Protein AF-A0A4R5CFY5-F1 (afdb_monomer_lite)

Radius of gyration: 34.93 Å; chains: 1; bounding box: 115×139×72 Å

Secondary structure (DSSP, 8-state):
------------------------------------------------------PPPPPP----------------------------PPPP--HHHHHHHHHHHHHHHTSPPPHHHHHHHHHHHHHHHHHHHHHHHHHHHHHHHS-PPPPP-------------PPP----PPPGGG--------EEEEE---SS-SS-TTSSSHHHHT-HHHHHHHHHHHT--EEEEE-----STT-TTT--TTHHHHHHHHHHH-TTTEEEEEEEEETTSTTTT-S-HHHHHHHHHHHTT-SEEEEE--SS--SGGGSHHHHHHHHHHHHTT-EEEEE--GGGHHHHHHHHHH-TTS-EEESGGGGPPTT-HHHHHHHHHTTSSTTEEEEE--GGGSSSSTT-TT-HHHIIIIIHHHHHHH-GGGEEE---BTGGGGT--HHHHHHHHHHS-TTS-HHHHHIIIIIHHHHHHHHSPPS--------

pLDDT: mean 73.81, std 29.08, range [24.16, 98.88]

Sequence (479 aa):
MLRRRRSPLHRASSGAAGARAGPDLDLRLRRRHHAGLAGRPRHGLRGGRHHHGQRARLTAGRLAPAGRNRDRGLVAGAEDDARRPGHAPGPQRGPERRRLRQLLRRRARRHQLPGDVQARLRRRRAQHHRAVLARRLERGAARRVVLGRPGRRRPPRGHHARGRRRLPDVEPALPDRLRGVVRRLIIDSHCHAWRRWPYDAAVPDPDHRGSVDALLYELDAGGVERAAVVCARIGHEAGPGCANDDNNDYVAAAAGRHPDRLVTVADVDSFWRPEHHTPGAADRLREAAERYALAAFTHYVTERDDGWFGTNDGLEFFAAAAELDLVASLAVPPAWFDAVGAVAAAHPTLPILLHHLGHVRPGDDDAMAGLLALAGPPNVLVKVCGFHYLTAPPWGFPFEAARERVLRPVADAFGPHRLAWGSDFPAARTHVTYTQSLAVVRDHTPWWTDAERDLVLGGTLDRVLRTRRPLRSLPWSHR

Structure (mmCIF, N/CA/C/O backbone):
data_AF-A0A4R5CFY5-F1
#
_entry.id   AF-A0A4R5CFY5-F1
#
loop_
_atom_site.group_PDB
_atom_site.id
_atom_site.type_symbol
_atom_site.label_atom_id
_atom_site.label_alt_id
_atom_site.label_comp_id
_atom_site.label_asym_id
_atom_site.label_entity_id
_atom_site.label_seq_id
_atom_site.pdbx_PDB_ins_code
_atom_site.Cartn_x
_atom_site.Cartn_y
_atom_site.Cartn_z
_atom_site.occupancy
_atom_site.B_iso_or_equiv
_atom_site.auth_seq_id
_atom_site.auth_comp_id
_atom_site.auth_asym_id
_atom_site.auth_atom_id
_atom_site.pdbx_PDB_model_num
ATOM 1 N N . MET A 1 1 ? 10.903 76.991 -32.429 1.00 37.44 1 MET A N 1
ATOM 2 C CA . MET A 1 1 ? 10.056 75.889 -31.900 1.00 37.44 1 MET A CA 1
ATOM 3 C C . MET A 1 1 ? 11.009 74.729 -31.576 1.00 37.44 1 MET A C 1
ATOM 5 O O . MET A 1 1 ? 11.882 74.496 -32.394 1.00 37.44 1 MET A O 1
ATOM 9 N N . LEU A 1 2 ? 11.139 74.167 -30.361 1.00 33.56 2 LEU A N 1
ATOM 10 C CA . LEU A 1 2 ? 10.166 73.475 -29.477 1.00 33.56 2 LEU A CA 1
ATOM 11 C C . LEU A 1 2 ? 9.559 72.228 -30.149 1.00 33.56 2 LEU A C 1
ATOM 13 O O . LEU A 1 2 ? 9.010 72.381 -31.229 1.00 33.56 2 LEU A O 1
ATOM 17 N N . ARG A 1 3 ? 9.585 71.003 -29.585 1.00 33.34 3 ARG A N 1
ATOM 18 C CA . ARG A 1 3 ? 10.106 70.439 -28.296 1.00 33.34 3 ARG A CA 1
ATOM 19 C C . ARG A 1 3 ? 11.171 69.350 -28.627 1.00 33.34 3 ARG A C 1
ATOM 21 O O . ARG A 1 3 ? 11.235 68.957 -29.780 1.00 33.34 3 ARG A O 1
ATOM 28 N N . ARG A 1 4 ? 12.098 68.814 -27.808 1.00 36.91 4 ARG A N 1
ATOM 29 C CA . ARG A 1 4 ? 12.383 68.652 -26.350 1.00 36.91 4 ARG A CA 1
ATOM 30 C C . ARG A 1 4 ? 11.576 67.583 -25.560 1.00 36.91 4 ARG A C 1
ATOM 32 O O . ARG A 1 4 ? 10.366 67.476 -25.695 1.00 36.91 4 ARG A O 1
ATOM 39 N N . ARG A 1 5 ? 12.303 66.800 -24.733 1.00 44.44 5 ARG A N 1
ATOM 40 C CA . ARG A 1 5 ? 11.861 65.663 -23.875 1.00 44.44 5 ARG A CA 1
ATOM 41 C C . ARG A 1 5 ? 10.993 66.095 -22.676 1.00 44.44 5 ARG A C 1
ATOM 43 O O . ARG A 1 5 ? 11.192 67.213 -22.204 1.00 44.44 5 ARG A O 1
ATOM 50 N N . ARG A 1 6 ? 10.252 65.154 -22.050 1.00 31.00 6 ARG A N 1
ATOM 51 C CA . ARG A 1 6 ? 10.237 64.950 -20.571 1.00 31.00 6 ARG A CA 1
ATOM 52 C C . ARG A 1 6 ? 9.472 63.701 -20.090 1.00 31.00 6 ARG A C 1
ATOM 54 O O . ARG A 1 6 ? 8.461 63.340 -20.674 1.00 31.00 6 ARG A O 1
ATOM 61 N N . SER A 1 7 ? 9.931 63.155 -18.960 1.00 35.97 7 SER A N 1
ATOM 62 C CA . SER A 1 7 ? 9.187 62.288 -18.020 1.00 35.97 7 SER A CA 1
ATOM 63 C C . SER A 1 7 ? 8.977 63.046 -16.692 1.00 35.97 7 SER A C 1
ATOM 65 O O . SER A 1 7 ? 9.697 64.019 -16.442 1.00 35.97 7 SER A O 1
ATOM 67 N N . PRO A 1 8 ? 8.033 62.618 -15.836 1.00 49.81 8 PRO A N 1
ATOM 68 C CA . PRO A 1 8 ? 8.284 62.425 -14.386 1.00 49.81 8 PRO A CA 1
ATOM 69 C C . PRO A 1 8 ? 7.735 61.052 -13.897 1.00 49.81 8 PRO A C 1
ATOM 71 O O . PRO A 1 8 ? 6.814 60.538 -14.516 1.00 49.81 8 PRO A O 1
ATOM 74 N N . LEU A 1 9 ? 8.288 60.297 -12.930 1.00 37.38 9 LEU A N 1
ATOM 75 C CA . LEU A 1 9 ? 8.843 60.534 -11.570 1.00 37.38 9 LEU A CA 1
ATOM 76 C C . LEU A 1 9 ? 7.806 60.504 -10.429 1.00 37.38 9 LEU A C 1
ATOM 78 O O . LEU A 1 9 ? 6.875 61.291 -10.459 1.00 37.38 9 LEU A O 1
ATOM 82 N N . HIS A 1 10 ? 8.060 59.677 -9.398 1.00 32.34 10 HIS A N 1
ATOM 83 C CA . HIS A 1 10 ? 8.193 59.990 -7.947 1.00 32.34 10 HIS A CA 1
ATOM 84 C C . HIS A 1 10 ? 8.529 58.657 -7.204 1.00 32.34 10 HIS A C 1
ATOM 86 O O . HIS A 1 10 ? 7.892 57.652 -7.487 1.00 32.34 10 HIS A O 1
ATOM 92 N N . ARG A 1 11 ? 9.688 58.483 -6.527 1.00 33.19 11 ARG A N 1
ATOM 93 C CA . ARG A 1 11 ? 10.114 58.897 -5.151 1.00 33.19 11 ARG A CA 1
ATOM 94 C C . ARG A 1 11 ? 9.411 58.130 -4.009 1.00 33.19 11 ARG A C 1
ATOM 96 O O . ARG A 1 11 ? 8.215 57.924 -4.121 1.00 33.19 11 ARG A O 1
ATOM 103 N N . ALA A 1 12 ? 10.020 57.807 -2.855 1.00 37.31 12 ALA A N 1
ATOM 104 C CA . ALA A 1 12 ? 11.413 57.745 -2.320 1.00 37.31 12 ALA A CA 1
ATOM 105 C C . ALA A 1 12 ? 11.323 57.057 -0.910 1.00 37.31 12 ALA A C 1
ATOM 107 O O . ALA A 1 12 ? 10.205 56.741 -0.517 1.00 37.31 12 ALA A O 1
ATOM 108 N N . SER A 1 13 ? 12.315 56.781 -0.042 1.00 36.34 13 SER A N 1
ATOM 109 C CA . SER A 1 13 ? 13.796 56.923 0.118 1.00 36.34 13 SER A CA 1
ATOM 110 C C . SER A 1 13 ? 14.207 55.981 1.299 1.00 36.34 13 SER A C 1
ATOM 112 O O . SER A 1 13 ? 13.310 55.409 1.907 1.00 36.34 13 SER A O 1
ATOM 114 N N . SER A 1 14 ? 15.452 55.753 1.753 1.00 35.59 14 SER A N 1
ATOM 115 C CA . SER A 1 14 ? 16.797 56.350 1.554 1.00 35.59 14 SER A CA 1
ATOM 116 C C . SER A 1 14 ? 17.820 55.227 1.185 1.00 35.59 14 SER A C 1
ATOM 118 O O . SER A 1 14 ? 17.474 54.475 0.281 1.00 35.59 14 SER A O 1
ATOM 120 N N . GLY A 1 15 ? 19.056 54.995 1.682 1.00 29.86 15 GLY A N 1
ATOM 121 C CA . GLY A 1 15 ? 20.005 55.653 2.618 1.00 29.86 15 GLY A CA 1
ATOM 122 C C . GLY A 1 15 ? 20.772 54.633 3.503 1.00 29.86 15 GLY A C 1
ATOM 123 O O . GLY A 1 15 ? 20.170 53.652 3.913 1.00 29.86 15 GLY A O 1
ATOM 124 N N . ALA A 1 16 ? 22.061 54.783 3.855 1.00 31.70 16 ALA A N 1
ATOM 125 C CA . ALA A 1 16 ? 23.107 55.679 3.333 1.00 31.70 16 ALA A CA 1
ATOM 126 C C . ALA A 1 16 ? 24.543 55.126 3.586 1.00 31.70 16 ALA A C 1
ATOM 128 O O . ALA A 1 16 ? 24.766 54.505 4.615 1.00 31.70 16 ALA A O 1
ATOM 129 N N . ALA A 1 17 ? 25.493 55.460 2.687 1.00 31.45 17 ALA A N 1
ATOM 130 C CA . ALA A 1 17 ? 26.975 55.343 2.773 1.00 31.45 17 ALA A CA 1
ATOM 131 C C . ALA A 1 17 ? 27.629 53.943 3.015 1.00 31.45 17 ALA A C 1
ATOM 133 O O . ALA A 1 17 ? 27.128 53.135 3.778 1.00 31.45 17 ALA A O 1
ATOM 134 N N . GLY A 1 18 ? 28.784 53.594 2.415 1.00 28.41 18 GLY A N 1
ATOM 135 C CA . GLY A 1 18 ? 29.654 54.358 1.504 1.00 28.41 18 GLY A CA 1
ATOM 136 C C . GLY A 1 18 ? 30.764 53.539 0.793 1.00 28.41 18 GLY A C 1
ATOM 137 O O . GLY A 1 18 ? 30.895 52.337 0.974 1.00 28.41 18 GLY A O 1
ATOM 138 N N . ALA A 1 19 ? 31.521 54.241 -0.061 1.00 31.62 19 ALA A N 1
ATOM 139 C CA . ALA A 1 19 ? 32.655 53.846 -0.931 1.00 31.62 19 ALA A CA 1
ATOM 140 C C . ALA A 1 19 ? 33.842 53.095 -0.250 1.00 31.62 19 ALA A C 1
ATOM 142 O O . ALA A 1 19 ? 33.986 53.216 0.958 1.00 31.62 19 ALA A O 1
ATOM 143 N N . ARG A 1 20 ? 34.804 52.417 -0.927 1.00 30.31 20 ARG A N 1
ATOM 144 C CA . ARG A 1 20 ? 35.057 52.030 -2.351 1.00 30.31 20 ARG A CA 1
ATOM 145 C C . ARG A 1 20 ? 36.234 51.012 -2.442 1.00 30.31 20 ARG A C 1
ATOM 147 O O . ARG A 1 20 ? 37.163 51.120 -1.654 1.00 30.31 20 ARG A O 1
ATOM 154 N N . ALA A 1 21 ? 36.245 50.250 -3.551 1.00 30.41 21 ALA A N 1
ATOM 155 C CA . ALA A 1 21 ? 37.388 49.697 -4.326 1.00 30.41 21 ALA A CA 1
ATOM 156 C C . ALA A 1 21 ? 37.874 48.242 -4.079 1.00 30.41 21 ALA A C 1
ATOM 158 O O . ALA A 1 21 ? 37.823 47.735 -2.966 1.00 30.41 21 ALA A O 1
ATOM 159 N N . GLY A 1 22 ? 38.322 47.587 -5.168 1.00 24.84 22 GLY A N 1
ATOM 160 C CA . GLY A 1 22 ? 38.972 46.255 -5.215 1.00 24.84 22 GLY A CA 1
ATOM 161 C C . GLY A 1 22 ? 40.493 46.355 -5.485 1.00 24.84 22 GLY A C 1
ATOM 162 O O . GLY A 1 22 ? 41.043 47.407 -5.149 1.00 24.84 22 GLY A O 1
ATOM 163 N N . PRO A 1 23 ? 41.183 45.368 -6.119 1.00 45.72 23 PRO A N 1
ATOM 164 C CA . PRO A 1 23 ? 40.671 44.263 -6.953 1.00 45.72 23 PRO A CA 1
ATOM 165 C C . PRO A 1 23 ? 41.232 42.851 -6.588 1.00 45.72 23 PRO A C 1
ATOM 167 O O . PRO A 1 23 ? 41.602 42.601 -5.445 1.00 45.72 23 PRO A O 1
ATOM 170 N N . ASP A 1 24 ? 41.233 41.935 -7.564 1.00 29.34 24 ASP A N 1
ATOM 171 C CA . ASP A 1 24 ? 41.554 40.492 -7.534 1.00 29.34 24 ASP A CA 1
ATOM 172 C C . ASP A 1 24 ? 42.931 40.074 -6.959 1.00 29.34 24 ASP A C 1
ATOM 174 O O . ASP A 1 24 ? 43.914 40.790 -7.146 1.00 29.34 24 ASP A O 1
ATOM 178 N N . LEU A 1 25 ? 43.050 38.843 -6.410 1.00 28.11 25 LEU A N 1
ATOM 179 C CA . LEU A 1 25 ? 43.629 37.694 -7.155 1.00 28.11 25 LEU A CA 1
ATOM 180 C C . LEU A 1 25 ? 43.555 36.305 -6.453 1.00 28.11 25 LEU A C 1
ATOM 182 O O . LEU A 1 25 ? 43.311 36.179 -5.258 1.00 28.11 25 LEU A O 1
ATOM 186 N N . ASP A 1 26 ? 43.771 35.281 -7.289 1.00 28.44 26 ASP A N 1
ATOM 187 C CA . ASP A 1 26 ? 43.767 33.805 -7.149 1.00 28.44 26 ASP A CA 1
ATOM 188 C C . ASP A 1 26 ? 44.715 33.161 -6.081 1.00 28.44 26 ASP A C 1
ATOM 190 O O . ASP A 1 26 ? 45.542 33.819 -5.460 1.00 28.44 26 ASP A O 1
ATOM 194 N N . LEU A 1 27 ? 44.643 31.818 -5.985 1.00 27.12 27 LEU A N 1
ATOM 195 C CA . LEU A 1 27 ? 45.664 30.821 -5.583 1.00 27.12 27 LEU A CA 1
ATOM 196 C C . LEU A 1 27 ? 45.533 30.036 -4.250 1.00 27.12 27 LEU A C 1
ATOM 198 O O . LEU A 1 27 ? 46.158 30.323 -3.237 1.00 27.12 27 LEU A O 1
ATOM 202 N N . ARG A 1 28 ? 44.881 28.867 -4.382 1.00 26.97 28 ARG A N 1
ATOM 203 C CA . ARG A 1 28 ? 45.407 27.497 -4.115 1.00 26.97 28 ARG A CA 1
ATOM 204 C C . ARG A 1 28 ? 46.159 27.153 -2.801 1.00 26.97 28 ARG A C 1
ATOM 206 O O . ARG A 1 28 ? 47.279 27.578 -2.565 1.00 26.97 28 ARG A O 1
ATOM 213 N N . LEU A 1 29 ? 45.661 26.076 -2.169 1.00 28.94 29 LEU A N 1
ATOM 214 C CA . LEU A 1 29 ? 46.401 24.918 -1.602 1.00 28.94 29 LEU A CA 1
ATOM 215 C C . LEU A 1 29 ? 47.632 25.138 -0.690 1.00 28.94 29 LEU A C 1
ATOM 217 O O . LEU A 1 29 ? 48.714 25.488 -1.160 1.00 28.94 29 LEU A O 1
ATOM 221 N N . ARG A 1 30 ? 47.581 24.547 0.519 1.00 27.62 30 ARG A N 1
ATOM 222 C CA . ARG A 1 30 ? 48.707 23.738 1.048 1.00 27.62 30 ARG A CA 1
ATOM 223 C C . ARG A 1 30 ? 48.285 22.716 2.111 1.00 27.62 30 ARG A C 1
ATOM 225 O O . ARG A 1 30 ? 47.576 23.038 3.055 1.00 27.62 30 ARG A O 1
ATOM 232 N N . ARG A 1 31 ? 48.792 21.483 1.980 1.00 29.08 31 ARG A N 1
ATOM 233 C CA . ARG A 1 31 ? 48.863 20.494 3.075 1.00 29.08 31 ARG A CA 1
ATOM 234 C C . ARG A 1 31 ? 50.027 20.846 4.011 1.00 29.08 31 ARG A C 1
ATOM 236 O O . ARG A 1 31 ? 51.022 21.407 3.552 1.00 29.08 31 ARG A O 1
ATOM 243 N N . ARG A 1 32 ? 49.994 20.355 5.254 1.00 28.52 32 ARG A N 1
ATOM 244 C CA . ARG A 1 32 ? 51.208 19.983 6.005 1.00 28.52 32 ARG A CA 1
ATOM 245 C C . ARG A 1 32 ? 51.027 18.614 6.668 1.00 28.52 32 ARG A C 1
ATOM 247 O O . ARG A 1 32 ? 49.934 18.277 7.105 1.00 28.52 32 ARG A O 1
ATOM 254 N N . HIS A 1 33 ? 52.106 17.837 6.700 1.00 28.08 33 HIS A N 1
ATOM 255 C CA . HIS A 1 33 ? 52.239 16.604 7.480 1.00 28.08 33 HIS A CA 1
ATOM 256 C C . HIS A 1 33 ? 52.955 16.908 8.801 1.00 28.08 33 HIS A C 1
ATOM 258 O O . HIS A 1 33 ? 53.724 17.864 8.859 1.00 28.08 33 HIS A O 1
ATOM 264 N N . HIS A 1 34 ? 52.831 16.010 9.781 1.00 26.52 34 HIS A N 1
ATOM 265 C CA . HIS A 1 34 ? 53.985 15.592 10.580 1.00 26.52 34 HIS A CA 1
ATOM 266 C C . HIS A 1 34 ? 53.869 14.115 10.990 1.00 26.52 34 HIS A C 1
ATOM 268 O O . HIS A 1 34 ? 52.775 13.587 11.169 1.00 26.52 34 HIS A O 1
ATOM 274 N N . ALA A 1 35 ? 55.023 13.465 11.115 1.00 27.69 35 ALA A N 1
ATOM 275 C CA . ALA A 1 35 ? 55.251 12.170 11.761 1.00 27.69 35 ALA A CA 1
ATOM 276 C C . ALA A 1 35 ? 56.309 12.394 12.870 1.00 27.69 35 ALA A C 1
ATOM 278 O O . ALA A 1 35 ? 56.950 13.447 12.863 1.00 27.69 35 ALA A O 1
ATOM 279 N N . GLY A 1 36 ? 56.569 11.494 13.824 1.00 24.91 36 GLY A N 1
ATOM 280 C CA . GLY A 1 36 ? 56.014 10.162 14.126 1.00 24.91 36 GLY A CA 1
ATOM 281 C C . GLY A 1 36 ? 57.018 9.355 14.984 1.00 24.91 36 GLY A C 1
ATOM 282 O O . GLY A 1 36 ? 58.091 9.877 15.264 1.00 24.91 36 GLY A O 1
ATOM 283 N N . LEU A 1 37 ? 56.713 8.081 15.306 1.00 27.80 37 LEU A N 1
ATOM 284 C CA . LEU A 1 37 ? 57.594 7.101 16.007 1.00 27.80 37 LEU A CA 1
ATOM 285 C C . LEU A 1 37 ? 57.904 7.416 17.501 1.00 27.80 37 LEU A C 1
ATOM 287 O O . LEU A 1 37 ? 57.905 8.571 17.897 1.00 27.80 37 LEU A O 1
ATOM 291 N N . ALA A 1 38 ? 58.188 6.460 18.405 1.00 26.73 38 ALA A N 1
ATOM 292 C CA . ALA A 1 38 ? 57.944 5.002 18.448 1.00 26.73 38 ALA A CA 1
ATOM 293 C C . ALA A 1 38 ? 58.070 4.459 19.904 1.00 26.73 38 ALA A C 1
ATOM 295 O O . ALA A 1 38 ? 58.702 5.092 20.743 1.00 26.73 38 ALA A O 1
ATOM 296 N N . GLY A 1 39 ? 57.536 3.258 20.196 1.00 24.16 39 GLY A N 1
ATOM 297 C CA . GLY A 1 39 ? 57.735 2.557 21.483 1.00 24.16 39 GLY A CA 1
ATOM 298 C C . GLY A 1 39 ? 57.079 1.160 21.559 1.00 24.16 39 GLY A C 1
ATOM 299 O O . GLY A 1 39 ? 56.018 0.943 20.980 1.00 24.16 39 GLY A O 1
ATOM 300 N N . ARG A 1 40 ? 57.717 0.195 22.245 1.00 29.89 40 ARG A N 1
ATOM 301 C CA . ARG A 1 40 ? 57.259 -1.200 22.510 1.00 29.89 40 ARG A CA 1
ATOM 302 C C . ARG A 1 40 ? 57.734 -1.629 23.916 1.00 29.89 40 ARG A C 1
ATOM 304 O O . ARG A 1 40 ? 58.794 -1.155 24.318 1.00 29.89 40 ARG A O 1
ATOM 311 N N . PRO A 1 41 ? 57.013 -2.507 24.648 1.00 40.09 41 PRO A N 1
ATOM 312 C CA . PRO A 1 41 ? 57.149 -3.984 24.546 1.00 40.09 41 PRO A CA 1
ATOM 313 C C . PRO A 1 41 ? 55.801 -4.671 24.201 1.00 40.09 41 PRO A C 1
ATOM 315 O O . PRO A 1 41 ? 54.756 -4.063 24.372 1.00 40.09 41 PRO A O 1
ATOM 318 N N . ARG A 1 42 ? 55.675 -5.861 23.580 1.00 29.80 42 ARG A N 1
ATOM 319 C CA . ARG A 1 42 ? 56.315 -7.201 23.706 1.00 29.80 42 ARG A CA 1
ATOM 320 C C . ARG A 1 42 ? 55.828 -8.069 24.891 1.00 29.80 42 ARG A C 1
ATOM 322 O O . ARG A 1 42 ? 56.538 -8.184 25.873 1.00 29.80 42 ARG A O 1
ATOM 329 N N . HIS A 1 43 ? 54.712 -8.785 24.697 1.00 30.72 43 HIS A N 1
ATOM 330 C CA . HIS A 1 43 ? 54.486 -10.206 25.056 1.00 30.72 43 HIS A CA 1
ATOM 331 C C . HIS A 1 43 ? 53.275 -10.744 24.235 1.00 30.72 43 HIS A C 1
ATOM 333 O O . HIS A 1 43 ? 52.389 -9.967 23.902 1.00 30.72 43 HIS A O 1
ATOM 339 N N . GLY A 1 44 ? 53.175 -12.023 23.839 1.00 25.28 44 GLY A N 1
ATOM 340 C CA . GLY A 1 44 ? 54.250 -13.020 23.875 1.00 25.28 44 GLY A CA 1
ATOM 341 C C . GLY A 1 44 ? 53.912 -14.523 23.885 1.00 25.28 44 GLY A C 1
ATOM 342 O O . GLY A 1 44 ? 54.734 -15.241 24.438 1.00 25.28 44 GLY A O 1
ATOM 343 N N . LEU A 1 45 ? 52.807 -15.042 23.316 1.00 29.05 45 LEU A N 1
ATOM 344 C CA . LEU A 1 45 ? 52.580 -16.508 23.220 1.00 29.05 45 LEU A CA 1
ATOM 345 C C . LEU A 1 45 ? 51.893 -16.978 21.912 1.00 29.05 45 LEU A C 1
ATOM 347 O O . LEU A 1 45 ? 51.321 -16.181 21.172 1.00 29.05 45 LEU A O 1
ATOM 351 N N . ARG A 1 46 ? 52.018 -18.283 21.613 1.00 28.38 46 ARG A N 1
ATOM 352 C CA . ARG A 1 46 ? 51.550 -19.013 20.402 1.00 28.38 46 ARG A CA 1
ATOM 353 C C . ARG A 1 46 ? 50.280 -19.840 20.725 1.00 28.38 46 ARG A C 1
ATOM 355 O O . ARG A 1 46 ? 50.057 -20.111 21.895 1.00 28.38 46 ARG A O 1
ATOM 362 N N . GLY A 1 47 ? 49.465 -20.348 19.788 1.00 26.08 47 GLY A N 1
ATOM 363 C CA . GLY A 1 47 ? 49.432 -20.237 18.316 1.00 26.08 47 GLY A CA 1
ATOM 364 C C . GLY A 1 47 ? 48.644 -21.400 17.651 1.00 26.08 47 GLY A C 1
ATOM 365 O O . GLY A 1 47 ? 48.424 -22.423 18.288 1.00 26.08 47 GLY A O 1
ATOM 366 N N . GLY A 1 48 ? 48.251 -21.261 16.373 1.00 26.00 48 GLY A N 1
ATOM 367 C CA . GLY A 1 48 ? 47.500 -22.266 15.574 1.00 26.00 48 GLY A CA 1
ATOM 368 C C . GLY A 1 48 ? 46.390 -21.607 14.728 1.00 26.00 48 GLY A C 1
ATOM 369 O O . GLY A 1 48 ? 45.464 -21.053 15.298 1.00 26.00 48 GLY A O 1
ATOM 370 N N . ARG A 1 49 ? 46.535 -21.404 13.403 1.00 31.61 49 ARG A N 1
ATOM 371 C CA . ARG A 1 49 ? 46.324 -22.368 12.283 1.00 31.61 49 ARG A CA 1
ATOM 372 C C . ARG A 1 49 ? 44.885 -22.926 12.242 1.00 31.61 49 ARG A C 1
ATOM 374 O O . ARG A 1 49 ? 44.490 -23.538 13.220 1.00 31.61 49 ARG A O 1
ATOM 381 N N . HIS A 1 50 ? 44.074 -22.857 11.176 1.00 30.53 50 HIS A N 1
ATOM 382 C CA . HIS A 1 50 ? 44.096 -22.272 9.806 1.00 30.53 50 HIS A CA 1
ATOM 383 C C . HIS A 1 50 ? 42.608 -22.227 9.304 1.00 30.53 50 HIS A C 1
ATOM 385 O O . HIS A 1 50 ? 41.762 -22.800 9.981 1.00 30.53 50 HIS A O 1
ATOM 391 N N . HIS A 1 51 ? 42.147 -21.636 8.183 1.00 28.98 51 HIS A N 1
ATOM 392 C CA . HIS A 1 51 ? 42.727 -20.896 7.040 1.00 28.98 51 HIS A CA 1
ATOM 393 C C . HIS A 1 51 ? 41.687 -19.875 6.480 1.00 28.98 51 HIS A C 1
ATOM 395 O O . HIS A 1 51 ? 40.555 -19.830 6.952 1.00 28.98 51 HIS A O 1
ATOM 401 N N . HIS A 1 52 ? 42.023 -19.131 5.415 1.00 28.25 52 HIS A N 1
ATOM 402 C CA . HIS A 1 52 ? 41.071 -18.401 4.548 1.00 28.25 52 HIS A CA 1
ATOM 403 C C . HIS A 1 52 ? 41.175 -18.852 3.074 1.00 28.25 52 HIS A C 1
ATOM 405 O O . HIS A 1 52 ? 42.255 -19.232 2.623 1.00 28.25 52 HIS A O 1
ATOM 411 N N . GLY A 1 53 ? 40.086 -18.701 2.312 1.00 25.73 53 GLY A N 1
ATOM 412 C CA . GLY A 1 53 ? 40.058 -18.568 0.845 1.00 25.73 53 GLY A CA 1
ATOM 413 C C . GLY A 1 53 ? 38.950 -17.560 0.507 1.00 25.73 53 GLY A C 1
ATOM 414 O O . GLY A 1 53 ? 37.809 -17.771 0.898 1.00 25.73 53 GLY A O 1
ATOM 415 N N . GLN A 1 54 ? 39.275 -16.314 0.155 1.00 29.84 54 GLN A N 1
ATOM 416 C CA . GLN A 1 54 ? 39.694 -15.801 -1.162 1.00 29.84 54 GLN A CA 1
ATOM 417 C C . GLN A 1 54 ? 38.542 -15.620 -2.167 1.00 29.84 54 GLN A C 1
ATOM 419 O O . GLN A 1 54 ? 37.878 -16.566 -2.574 1.00 29.84 54 GLN A O 1
ATOM 424 N N . ARG A 1 55 ? 38.356 -14.362 -2.595 1.00 27.97 55 ARG A N 1
ATOM 425 C CA . ARG A 1 55 ? 37.533 -13.961 -3.746 1.00 27.97 55 ARG A CA 1
ATOM 426 C C . ARG A 1 55 ? 38.360 -14.101 -5.026 1.00 27.97 55 ARG A C 1
ATOM 428 O O . ARG A 1 55 ? 39.502 -13.647 -5.041 1.00 27.97 55 ARG A O 1
ATOM 435 N N . ALA A 1 56 ? 37.761 -14.591 -6.108 1.00 29.95 56 ALA A N 1
ATOM 436 C CA . ALA A 1 56 ? 38.302 -14.439 -7.460 1.00 29.95 56 ALA A CA 1
ATOM 437 C C . ALA A 1 56 ? 37.612 -13.267 -8.184 1.00 29.95 56 ALA A C 1
ATOM 439 O O . ALA A 1 56 ? 36.422 -13.023 -7.986 1.00 29.95 56 ALA A O 1
ATOM 440 N N . ARG A 1 57 ? 38.360 -12.538 -9.019 1.00 28.11 57 ARG A N 1
ATOM 441 C CA . ARG A 1 57 ? 37.819 -11.569 -9.988 1.00 28.11 57 ARG A CA 1
ATOM 442 C C . ARG A 1 57 ? 37.769 -12.240 -11.360 1.00 28.11 57 ARG A C 1
ATOM 444 O O . ARG A 1 57 ? 38.693 -12.977 -11.690 1.00 28.11 57 ARG A O 1
ATOM 451 N N . LEU A 1 58 ? 36.757 -11.933 -12.167 1.00 28.94 58 LEU A N 1
ATOM 452 C CA . LEU A 1 58 ? 36.749 -12.270 -13.592 1.00 28.94 58 LEU A CA 1
ATOM 453 C C . LEU A 1 58 ? 37.196 -11.048 -14.401 1.00 28.94 58 LEU A C 1
ATOM 455 O O . LEU A 1 58 ? 36.659 -9.956 -14.231 1.00 28.94 58 LEU A O 1
ATOM 459 N N . THR A 1 59 ? 38.182 -11.241 -15.271 1.00 28.08 59 THR A N 1
ATOM 460 C CA . THR A 1 59 ? 38.627 -10.265 -16.277 1.00 28.08 59 THR A CA 1
ATOM 461 C C . THR A 1 59 ? 38.113 -10.668 -17.652 1.00 28.08 59 THR A C 1
ATOM 463 O O . THR A 1 59 ? 38.141 -11.846 -18.001 1.00 28.08 59 THR A O 1
ATOM 466 N N . ALA A 1 60 ? 37.664 -9.693 -18.439 1.00 27.72 60 ALA A N 1
ATOM 467 C CA . ALA A 1 60 ? 37.156 -9.930 -19.785 1.00 27.72 60 ALA A CA 1
ATOM 468 C C . ALA A 1 60 ? 38.277 -10.251 -20.789 1.00 27.72 60 ALA A C 1
ATOM 470 O O . ALA A 1 60 ? 39.377 -9.707 -20.702 1.00 27.72 60 ALA A O 1
ATOM 471 N N . GLY A 1 61 ? 37.954 -11.068 -21.793 1.00 25.66 61 GLY A N 1
ATOM 472 C CA . GLY A 1 61 ? 38.784 -11.308 -22.972 1.00 25.66 61 GLY A CA 1
ATOM 473 C C . GLY A 1 61 ? 37.900 -11.558 -24.193 1.00 25.66 61 GLY A C 1
ATOM 474 O O . GLY A 1 61 ? 37.118 -12.503 -24.204 1.00 25.66 61 GLY A O 1
ATOM 475 N N . ARG A 1 62 ? 37.997 -10.695 -25.211 1.00 27.27 62 ARG A N 1
ATOM 476 C CA . ARG A 1 62 ? 37.377 -10.909 -26.529 1.00 27.27 62 ARG A CA 1
ATOM 477 C C . ARG A 1 62 ? 38.333 -11.696 -27.423 1.00 27.27 62 ARG A C 1
ATOM 479 O O . ARG A 1 62 ? 39.503 -11.340 -27.476 1.00 27.27 62 ARG A O 1
ATOM 486 N N . LEU A 1 63 ? 37.800 -12.619 -28.223 1.00 27.92 63 LEU A N 1
ATOM 487 C CA . LEU A 1 63 ? 38.250 -12.914 -29.592 1.00 27.92 63 LEU A CA 1
ATOM 488 C C . LEU A 1 63 ? 37.101 -13.599 -30.362 1.00 27.92 63 LEU A C 1
ATOM 490 O O . LEU A 1 63 ? 36.146 -14.071 -29.747 1.00 27.92 63 LEU A O 1
ATOM 494 N N . ALA A 1 64 ? 37.145 -13.572 -31.697 1.00 27.47 64 ALA A N 1
ATOM 495 C CA . ALA A 1 64 ? 36.054 -13.998 -32.590 1.00 27.47 64 ALA A CA 1
ATOM 496 C C . ALA A 1 64 ? 36.631 -14.570 -33.929 1.00 27.47 64 ALA A C 1
ATOM 498 O O . ALA A 1 64 ? 37.830 -14.842 -33.961 1.00 27.47 64 ALA A O 1
ATOM 499 N N . PRO A 1 65 ? 35.851 -14.891 -34.988 1.00 46.56 65 PRO A N 1
ATOM 500 C CA . PRO A 1 65 ? 35.410 -16.280 -35.160 1.00 46.56 65 PRO A CA 1
ATOM 501 C C . PRO A 1 65 ? 35.612 -16.893 -36.569 1.00 46.56 65 PRO A C 1
ATOM 503 O O . PRO A 1 65 ? 35.507 -16.216 -37.588 1.00 46.56 65 PRO A O 1
ATOM 506 N N . ALA A 1 66 ? 35.761 -18.222 -36.625 1.00 27.19 66 ALA A N 1
ATOM 507 C CA . ALA A 1 66 ? 35.544 -19.086 -37.799 1.00 27.19 66 ALA A CA 1
ATOM 508 C C . ALA A 1 66 ? 35.317 -20.540 -37.311 1.00 27.19 66 ALA A C 1
ATOM 510 O O . ALA A 1 66 ? 35.727 -20.866 -36.202 1.00 27.19 66 ALA A O 1
ATOM 511 N N . GLY A 1 67 ? 34.673 -21.461 -38.037 1.00 25.84 67 GLY A N 1
ATOM 512 C CA . GLY A 1 67 ? 34.056 -21.382 -39.367 1.00 25.84 67 GLY A CA 1
ATOM 513 C C . GLY A 1 67 ? 33.013 -22.501 -39.573 1.00 25.84 67 GLY A C 1
ATOM 514 O O . GLY A 1 67 ? 32.677 -23.226 -38.641 1.00 25.84 67 GLY A O 1
ATOM 515 N N . ARG A 1 68 ? 32.458 -22.625 -40.787 1.00 29.27 68 ARG A N 1
ATOM 516 C CA . ARG A 1 68 ? 31.376 -23.579 -41.123 1.00 29.27 68 ARG A CA 1
ATOM 517 C C . ARG A 1 68 ? 31.906 -24.986 -41.425 1.00 29.27 68 ARG A C 1
ATOM 519 O O . ARG A 1 68 ? 32.936 -25.092 -42.081 1.00 29.27 68 ARG A O 1
ATOM 526 N N . ASN A 1 69 ? 31.087 -26.018 -41.195 1.00 28.05 69 ASN A N 1
ATOM 527 C CA . ASN A 1 69 ? 30.826 -27.000 -42.259 1.00 28.05 69 ASN A CA 1
ATOM 528 C C . ASN A 1 69 ? 29.423 -27.645 -42.156 1.00 28.05 69 ASN A C 1
ATOM 530 O O . ASN A 1 69 ? 28.747 -27.499 -41.140 1.00 28.05 69 ASN A O 1
ATOM 534 N N . ARG A 1 70 ? 28.984 -28.319 -43.227 1.00 29.75 70 ARG A N 1
ATOM 535 C CA . ARG A 1 70 ? 27.745 -29.116 -43.347 1.00 29.75 70 ARG A CA 1
ATOM 536 C C . ARG A 1 70 ? 28.113 -30.577 -43.644 1.00 29.75 70 ARG A C 1
ATOM 538 O O . ARG A 1 70 ? 29.100 -30.782 -44.338 1.00 29.75 70 ARG A O 1
ATOM 545 N N . ASP A 1 71 ? 27.293 -31.555 -43.247 1.00 27.33 71 ASP A N 1
ATOM 546 C CA . ASP A 1 71 ? 26.355 -32.235 -44.171 1.00 27.33 71 ASP A CA 1
ATOM 547 C C . ASP A 1 71 ? 25.530 -33.371 -43.506 1.00 27.33 71 ASP A C 1
ATOM 549 O O . ASP A 1 71 ? 25.929 -33.909 -42.481 1.00 27.33 71 ASP A O 1
ATOM 553 N N . ARG A 1 72 ? 24.364 -33.657 -44.120 1.00 30.19 72 ARG A N 1
ATOM 554 C CA . ARG A 1 72 ? 23.616 -34.936 -44.333 1.00 30.19 72 ARG A CA 1
ATOM 555 C C . ARG A 1 72 ? 23.718 -36.096 -43.302 1.00 30.19 72 ARG A C 1
ATOM 557 O O . ARG A 1 72 ? 24.800 -36.460 -42.876 1.00 30.19 72 ARG A O 1
ATOM 564 N N . GLY A 1 73 ? 22.640 -36.836 -42.995 1.00 25.11 73 GLY A N 1
ATOM 565 C CA . GLY A 1 73 ? 21.262 -36.784 -43.518 1.00 25.11 73 GLY A CA 1
ATOM 566 C C . GLY A 1 73 ? 20.360 -37.961 -43.062 1.00 25.11 73 GLY A C 1
ATOM 567 O O . GLY A 1 73 ? 20.710 -38.669 -42.128 1.00 25.11 73 GLY A O 1
ATOM 568 N N . LEU A 1 74 ? 19.208 -38.092 -43.743 1.00 26.81 74 LEU A N 1
ATOM 569 C CA . LEU A 1 74 ? 18.127 -39.123 -43.759 1.00 26.81 74 LEU A CA 1
ATOM 570 C C . LEU A 1 74 ? 18.511 -40.560 -43.284 1.00 26.81 74 LEU A C 1
ATOM 572 O O . LEU A 1 74 ? 19.658 -40.955 -43.439 1.00 26.81 74 LEU A O 1
ATOM 576 N N . VAL A 1 75 ? 17.624 -41.432 -42.764 1.00 27.41 75 VAL A N 1
ATOM 577 C CA . VAL A 1 75 ? 16.320 -41.952 -43.286 1.00 27.41 75 VAL A CA 1
ATOM 578 C C . VAL A 1 75 ? 15.398 -42.430 -42.117 1.00 27.41 75 VAL A C 1
ATOM 580 O O . VAL A 1 75 ? 15.828 -42.427 -40.967 1.00 27.41 75 VAL A O 1
ATOM 583 N N . ALA A 1 76 ? 14.134 -42.813 -42.380 1.00 26.83 76 ALA A N 1
ATOM 584 C CA . ALA A 1 76 ? 13.121 -43.264 -41.401 1.00 26.83 76 ALA A CA 1
ATOM 585 C C . ALA A 1 76 ? 12.588 -44.709 -41.636 1.00 26.83 76 ALA A C 1
ATOM 587 O O . ALA A 1 76 ? 12.809 -45.275 -42.704 1.00 26.83 76 ALA A O 1
ATOM 588 N N . GLY A 1 77 ? 11.822 -45.250 -40.669 1.00 25.06 77 GLY A N 1
ATOM 589 C CA . GLY A 1 77 ? 11.142 -46.569 -40.702 1.00 25.06 77 GLY A CA 1
ATOM 590 C C . GLY A 1 77 ? 11.892 -47.685 -39.942 1.00 25.06 77 GLY A C 1
ATOM 591 O O . GLY A 1 77 ? 13.108 -47.597 -39.808 1.00 25.06 77 GLY A O 1
ATOM 592 N N . ALA A 1 78 ? 11.257 -48.740 -39.408 1.00 27.33 78 ALA A N 1
ATOM 593 C CA . ALA A 1 78 ? 9.823 -49.074 -39.256 1.00 27.33 78 ALA A CA 1
ATOM 594 C C . ALA A 1 78 ? 9.633 -50.084 -38.076 1.00 27.33 78 ALA A C 1
ATOM 596 O O . ALA A 1 78 ? 10.534 -50.200 -37.244 1.00 27.33 78 ALA A O 1
ATOM 597 N N . GLU A 1 79 ? 8.487 -50.778 -37.977 1.00 27.80 79 GLU A N 1
ATOM 598 C CA . GLU A 1 79 ? 8.213 -51.877 -37.013 1.00 27.80 79 GLU A CA 1
ATOM 599 C C . GLU A 1 79 ? 9.096 -53.151 -37.276 1.00 27.80 79 GLU A C 1
ATOM 601 O O . GLU A 1 79 ? 9.881 -53.157 -38.222 1.00 27.80 79 GLU A O 1
ATOM 606 N N . ASP A 1 80 ? 9.106 -54.260 -36.506 1.00 27.77 80 ASP A N 1
ATOM 607 C CA . ASP A 1 80 ? 8.123 -54.801 -35.542 1.00 27.77 80 ASP A CA 1
ATOM 608 C C . ASP A 1 80 ? 8.689 -55.865 -34.545 1.00 27.77 80 ASP A C 1
ATOM 610 O O . ASP A 1 80 ? 9.779 -56.406 -34.734 1.00 27.77 80 ASP A O 1
ATOM 614 N N . ASP A 1 81 ? 7.866 -56.196 -33.538 1.00 27.14 81 ASP A N 1
ATOM 615 C CA . ASP A 1 81 ? 7.739 -57.437 -32.738 1.00 27.14 81 ASP A CA 1
ATOM 616 C C . ASP A 1 81 ? 8.917 -57.971 -31.862 1.00 27.14 81 ASP A C 1
ATOM 618 O O . ASP A 1 81 ? 9.979 -57.371 -31.686 1.00 27.14 81 ASP A O 1
ATOM 622 N N . ALA A 1 82 ? 8.646 -59.061 -31.131 1.00 30.94 82 ALA A N 1
ATOM 623 C CA . ALA A 1 82 ? 9.165 -59.318 -29.791 1.00 30.94 82 ALA A CA 1
ATOM 624 C C . ALA A 1 82 ? 10.155 -60.490 -29.638 1.00 30.94 82 ALA A C 1
ATOM 626 O O . ALA A 1 82 ? 10.116 -61.487 -30.360 1.00 30.94 82 ALA A O 1
ATOM 627 N N . ARG A 1 83 ? 10.926 -60.441 -28.533 1.00 27.69 83 ARG A N 1
ATOM 628 C CA . ARG A 1 83 ? 11.188 -61.575 -27.607 1.00 27.69 83 ARG A CA 1
ATOM 629 C C . ARG A 1 83 ? 11.816 -61.104 -26.283 1.00 27.69 83 ARG A C 1
ATOM 631 O O . ARG A 1 83 ? 12.671 -60.227 -26.262 1.00 27.69 83 ARG A O 1
ATOM 638 N N . ARG A 1 84 ? 11.427 -61.733 -25.163 1.00 35.00 84 ARG A N 1
ATOM 639 C CA . ARG A 1 84 ? 12.147 -61.654 -23.869 1.00 35.00 84 ARG A CA 1
ATOM 640 C C . ARG A 1 84 ? 13.322 -62.641 -23.863 1.00 35.00 84 ARG A C 1
ATOM 642 O O . ARG A 1 84 ? 13.190 -63.711 -24.455 1.00 35.00 84 ARG A O 1
ATOM 649 N N . PRO A 1 85 ? 14.397 -62.361 -23.105 1.00 35.19 85 PRO A N 1
ATOM 650 C CA . PRO A 1 85 ? 14.688 -63.260 -21.974 1.00 35.19 85 PRO A CA 1
ATOM 651 C C . PRO A 1 85 ? 15.326 -62.583 -20.735 1.00 35.19 85 PRO A C 1
ATOM 653 O O . PRO A 1 85 ? 15.825 -61.468 -20.799 1.00 35.19 85 PRO A O 1
ATOM 656 N N . GLY A 1 86 ? 15.386 -63.333 -19.624 1.00 28.36 86 GLY A N 1
ATOM 657 C CA . GLY A 1 86 ? 16.487 -63.259 -18.647 1.00 28.36 86 GLY A CA 1
ATOM 658 C C . GLY A 1 86 ? 16.477 -62.140 -17.591 1.00 28.36 86 GLY A C 1
ATOM 659 O O . GLY A 1 86 ? 16.931 -61.027 -17.831 1.00 28.36 86 GLY A O 1
ATOM 660 N N . HIS A 1 87 ? 16.111 -62.479 -16.350 1.00 35.75 87 HIS A N 1
ATOM 661 C CA . HIS A 1 87 ? 16.552 -61.733 -15.163 1.00 35.75 87 HIS A CA 1
ATOM 662 C C . HIS A 1 87 ? 17.841 -62.348 -14.595 1.00 35.75 87 HIS A C 1
ATOM 664 O O . HIS A 1 87 ? 17.913 -63.561 -14.411 1.00 35.75 87 HIS A O 1
ATOM 670 N N . ALA A 1 88 ? 18.809 -61.503 -14.231 1.00 31.19 88 ALA A N 1
ATOM 671 C CA . ALA A 1 88 ? 19.973 -61.857 -13.416 1.00 31.19 88 ALA A CA 1
ATOM 672 C C . ALA A 1 88 ? 20.096 -60.867 -12.230 1.00 31.19 88 ALA A C 1
ATOM 674 O O . ALA A 1 88 ? 19.724 -59.699 -12.379 1.00 31.19 88 ALA A O 1
ATOM 675 N N . PRO A 1 89 ? 20.546 -61.300 -11.035 1.00 38.97 89 PRO A N 1
ATOM 676 C CA . PRO A 1 89 ? 20.383 -60.523 -9.803 1.00 38.97 89 PRO A CA 1
ATOM 677 C C . PRO A 1 89 ? 21.479 -59.470 -9.563 1.00 38.97 89 PRO A C 1
ATOM 679 O O . PRO A 1 89 ? 22.669 -59.729 -9.725 1.00 38.97 89 PRO A O 1
ATOM 682 N N . GLY A 1 90 ? 21.077 -58.292 -9.073 1.00 34.22 90 GLY A N 1
ATOM 683 C CA . GLY A 1 90 ? 21.993 -57.243 -8.606 1.00 34.22 90 GLY A CA 1
ATOM 684 C C . GLY A 1 90 ? 22.573 -57.497 -7.197 1.00 34.22 90 GLY A C 1
ATOM 685 O O . GLY A 1 90 ? 21.968 -58.215 -6.396 1.00 34.22 90 GLY A O 1
ATOM 686 N N . PRO A 1 91 ? 23.730 -56.896 -6.851 1.00 38.25 91 PRO A N 1
ATOM 687 C CA . PRO A 1 91 ? 24.486 -57.234 -5.642 1.00 38.25 91 PRO A CA 1
ATOM 688 C C . PRO A 1 91 ? 23.859 -56.727 -4.331 1.00 38.25 91 PRO A C 1
ATOM 690 O O . PRO A 1 91 ? 23.315 -55.622 -4.239 1.00 38.25 91 PRO A O 1
ATOM 693 N N . GLN A 1 92 ? 24.000 -57.524 -3.268 1.00 46.09 92 GLN A N 1
ATOM 694 C CA . GLN A 1 92 ? 23.409 -57.257 -1.955 1.00 46.09 92 GLN A CA 1
ATOM 695 C C . GLN A 1 92 ? 24.084 -56.082 -1.216 1.00 46.09 92 GLN A C 1
ATOM 697 O O . GLN A 1 92 ? 25.276 -56.119 -0.926 1.00 46.09 92 GLN A O 1
ATOM 702 N N . ARG A 1 93 ? 23.306 -55.073 -0.789 1.00 51.06 93 ARG A N 1
ATOM 703 C CA . ARG A 1 93 ? 23.760 -53.989 0.119 1.00 51.06 93 ARG A CA 1
ATOM 704 C C . ARG A 1 93 ? 23.064 -54.053 1.488 1.00 51.06 93 ARG A C 1
ATOM 706 O O . ARG A 1 93 ? 22.297 -53.166 1.866 1.00 51.06 93 ARG A O 1
ATOM 713 N N . GLY A 1 94 ? 23.308 -55.144 2.218 1.00 57.56 94 GLY A N 1
ATOM 714 C CA . GLY A 1 94 ? 22.608 -55.504 3.463 1.00 57.56 94 GLY A CA 1
ATOM 715 C C . GLY A 1 94 ? 22.932 -54.679 4.731 1.00 57.56 94 GLY A C 1
ATOM 716 O O . GLY A 1 94 ? 21.989 -54.234 5.397 1.00 57.56 94 GLY A O 1
ATOM 717 N N . PRO A 1 95 ? 24.211 -54.464 5.117 1.00 51.41 95 PRO A N 1
ATOM 718 C CA . PRO A 1 95 ? 24.538 -53.954 6.459 1.00 51.41 95 PRO A CA 1
ATOM 719 C C . PRO A 1 95 ? 24.304 -52.447 6.656 1.00 51.41 95 PRO A C 1
ATOM 721 O O . PRO A 1 95 ? 23.702 -52.017 7.645 1.00 51.41 95 PRO A O 1
ATOM 724 N N . GLU A 1 96 ? 24.769 -51.619 5.720 1.00 51.44 96 GLU A N 1
ATOM 725 C CA . GLU A 1 96 ? 24.878 -50.167 5.924 1.00 51.44 96 GLU A CA 1
ATOM 726 C C . GLU A 1 96 ? 23.517 -49.475 6.008 1.00 51.44 96 GLU A C 1
ATOM 728 O O . GLU A 1 96 ? 23.282 -48.657 6.900 1.00 51.44 96 GLU A O 1
ATOM 733 N N . ARG A 1 97 ? 22.562 -49.871 5.153 1.00 54.47 97 ARG A N 1
ATOM 734 C CA . ARG A 1 97 ? 21.185 -49.352 5.203 1.00 54.47 97 ARG A CA 1
ATOM 735 C C . ARG A 1 97 ? 20.486 -49.672 6.532 1.00 54.47 97 ARG A C 1
ATOM 737 O O . ARG A 1 97 ? 19.630 -48.892 6.954 1.00 54.47 97 ARG A O 1
ATOM 744 N N . ARG A 1 98 ? 20.861 -50.755 7.232 1.00 60.06 98 ARG A N 1
ATOM 745 C CA . ARG A 1 98 ? 20.370 -51.040 8.596 1.00 60.06 98 ARG A CA 1
ATOM 746 C C . ARG A 1 98 ? 21.010 -50.107 9.632 1.00 60.06 98 ARG A C 1
ATOM 748 O O . ARG A 1 98 ? 20.270 -49.520 10.423 1.00 60.06 98 ARG A O 1
ATOM 755 N N . ARG A 1 99 ? 22.333 -49.892 9.584 1.00 61.81 99 ARG A N 1
ATOM 756 C CA . ARG A 1 99 ? 23.042 -48.937 10.467 1.00 61.81 99 ARG A CA 1
ATOM 757 C C . ARG A 1 99 ? 22.519 -47.503 10.298 1.00 61.81 99 ARG A C 1
ATOM 759 O O . ARG A 1 99 ? 22.170 -46.863 11.289 1.00 61.81 99 ARG A O 1
ATOM 766 N N . LEU A 1 100 ? 22.351 -47.032 9.060 1.00 55.78 100 LEU A N 1
ATOM 767 C CA . LEU A 1 100 ? 21.802 -45.702 8.764 1.00 55.78 100 LEU A CA 1
ATOM 768 C C . LEU A 1 100 ? 20.357 -45.548 9.275 1.00 55.78 100 LEU A C 1
ATOM 770 O O . LEU A 1 100 ? 20.035 -44.552 9.922 1.00 55.78 100 LEU A O 1
ATOM 774 N N . ARG A 1 101 ? 19.490 -46.555 9.076 1.00 62.12 101 ARG A N 1
ATOM 775 C CA . ARG A 1 101 ? 18.119 -46.543 9.625 1.00 62.12 101 ARG A CA 1
ATOM 776 C C . ARG A 1 101 ? 18.088 -46.549 11.160 1.00 62.12 101 ARG A C 1
ATOM 778 O O . ARG A 1 101 ? 17.209 -45.909 11.735 1.00 62.12 101 ARG A O 1
ATOM 785 N N . GLN A 1 102 ? 19.030 -47.212 11.838 1.00 65.75 102 GLN A N 1
ATOM 786 C CA . GLN A 1 102 ? 19.156 -47.130 13.300 1.00 65.75 102 GLN A CA 1
ATOM 787 C C . GLN A 1 102 ? 19.637 -45.748 13.770 1.00 65.75 102 GLN A C 1
ATOM 789 O O . GLN A 1 102 ? 19.061 -45.206 14.714 1.00 65.75 102 GLN A O 1
ATOM 794 N N . LEU A 1 103 ? 20.629 -45.148 13.103 1.00 62.47 103 LEU A N 1
ATOM 795 C CA . LEU A 1 103 ? 21.109 -43.793 13.404 1.00 62.47 103 LEU A CA 1
ATOM 796 C C . LEU A 1 103 ? 20.004 -42.743 13.235 1.00 62.47 103 LEU A C 1
ATOM 798 O O . LEU A 1 103 ? 19.770 -41.954 14.150 1.00 62.47 103 LEU A O 1
ATOM 802 N N . LEU A 1 104 ? 19.260 -42.784 12.126 1.00 59.00 104 LEU A N 1
ATOM 803 C CA . LEU A 1 104 ? 18.123 -41.888 11.890 1.00 59.00 104 LEU A CA 1
ATOM 804 C C . LEU A 1 104 ? 17.014 -42.082 12.940 1.00 59.00 104 LEU A C 1
ATOM 806 O O . LEU A 1 104 ? 16.515 -41.099 13.483 1.00 59.00 104 LEU A O 1
ATOM 810 N N . ARG A 1 105 ? 16.688 -43.328 13.320 1.00 59.00 105 ARG A N 1
ATOM 811 C CA . ARG A 1 105 ? 15.734 -43.612 14.413 1.00 59.00 105 ARG A CA 1
ATOM 812 C C . ARG A 1 105 ? 16.220 -43.109 15.780 1.00 59.00 105 ARG A C 1
ATOM 814 O O . ARG A 1 105 ? 15.401 -42.632 16.562 1.00 59.00 105 ARG A O 1
ATOM 821 N N . ARG A 1 106 ? 17.526 -43.171 16.075 1.00 54.75 106 ARG A N 1
ATOM 822 C CA . ARG A 1 106 ? 18.115 -42.596 17.302 1.00 54.75 106 ARG A CA 1
ATOM 823 C C . ARG A 1 106 ? 18.095 -41.061 17.283 1.00 54.75 106 ARG A C 1
ATOM 825 O O . ARG A 1 106 ? 17.759 -40.463 18.300 1.00 54.75 106 ARG A O 1
ATOM 832 N N . ARG A 1 107 ? 18.379 -40.424 16.140 1.00 49.69 107 ARG A N 1
ATOM 833 C CA . ARG A 1 107 ? 18.341 -38.956 15.983 1.00 49.69 107 ARG A CA 1
ATOM 834 C C . ARG A 1 107 ? 16.910 -38.411 16.082 1.00 49.69 107 ARG A C 1
ATOM 836 O O . ARG A 1 107 ? 16.685 -37.451 16.808 1.00 49.69 107 ARG A O 1
ATOM 843 N N . ALA A 1 108 ? 15.933 -39.087 15.472 1.00 50.22 108 ALA A N 1
ATOM 844 C CA . ALA A 1 108 ? 14.514 -38.737 15.578 1.00 50.22 108 ALA A CA 1
ATOM 845 C C . ALA A 1 108 ? 13.982 -38.795 17.024 1.00 50.22 108 ALA A C 1
ATOM 847 O O . ALA A 1 108 ? 13.190 -37.944 17.419 1.00 50.22 108 ALA A O 1
ATOM 848 N N . ARG A 1 109 ? 14.451 -39.747 17.847 1.00 53.56 109 ARG A N 1
ATOM 849 C CA . ARG A 1 109 ? 14.080 -39.831 19.274 1.00 53.56 109 ARG A CA 1
ATOM 850 C C . ARG A 1 109 ? 14.695 -38.732 20.152 1.00 53.56 109 ARG A C 1
ATOM 852 O O . ARG A 1 109 ? 14.169 -38.495 21.230 1.00 53.56 109 ARG A O 1
ATOM 859 N N . ARG A 1 110 ? 15.760 -38.044 19.715 1.00 49.00 110 ARG A N 1
ATOM 860 C CA . ARG A 1 110 ? 16.389 -36.939 20.473 1.00 49.00 110 ARG A CA 1
ATOM 861 C C . ARG A 1 110 ? 15.680 -35.584 20.336 1.00 49.00 110 ARG A C 1
ATOM 863 O O . ARG A 1 110 ? 16.015 -34.673 21.080 1.00 49.00 110 ARG A O 1
ATOM 870 N N . HIS A 1 111 ? 14.712 -35.452 19.425 1.00 49.19 111 HIS A N 1
ATOM 871 C CA . HIS A 1 111 ? 13.978 -34.198 19.183 1.00 49.19 111 HIS A CA 1
ATOM 872 C C . HIS A 1 111 ? 12.449 -34.353 19.272 1.00 49.19 111 HIS A C 1
ATOM 874 O O . HIS A 1 111 ? 11.705 -33.493 18.808 1.00 49.19 111 HIS A O 1
ATOM 880 N N . GLN A 1 112 ? 11.955 -35.439 19.874 1.00 55.53 112 GLN A N 1
ATOM 881 C CA . GLN A 1 112 ? 10.540 -35.535 20.228 1.00 55.53 112 GLN A CA 1
ATOM 882 C C . GLN A 1 112 ? 10.287 -34.757 21.521 1.00 55.53 112 GLN A C 1
ATOM 884 O O . GLN A 1 112 ? 10.863 -35.073 22.559 1.00 55.53 112 GLN A O 1
ATOM 889 N N . LEU A 1 113 ? 9.394 -33.764 21.458 1.00 60.03 113 LEU A N 1
ATOM 890 C CA . LEU A 1 113 ? 8.825 -33.142 22.656 1.00 60.03 113 LEU A CA 1
ATOM 891 C C . LEU A 1 113 ? 8.207 -34.229 23.558 1.00 60.03 113 LEU A C 1
ATOM 893 O O . LEU A 1 113 ? 7.644 -35.188 23.013 1.00 60.03 113 LEU A O 1
ATOM 897 N N . PRO A 1 114 ? 8.249 -34.084 24.896 1.00 80.19 114 PRO A N 1
ATOM 898 C CA . PRO A 1 114 ? 7.599 -35.010 25.821 1.00 80.19 114 PRO A CA 1
ATOM 899 C C . PRO A 1 114 ? 6.141 -35.313 25.439 1.00 80.19 114 PRO A C 1
ATOM 901 O O . PRO A 1 114 ? 5.430 -34.463 24.890 1.00 80.19 114 PRO A O 1
ATOM 904 N N . GLY A 1 115 ? 5.695 -36.552 25.671 1.00 72.38 115 GLY A N 1
ATOM 905 C CA . GLY A 1 115 ? 4.407 -37.045 25.162 1.00 72.38 115 GLY A CA 1
ATOM 906 C C . GLY A 1 115 ? 3.201 -36.251 25.675 1.00 72.38 115 GLY A C 1
ATOM 907 O O . GLY A 1 115 ? 2.238 -36.027 24.942 1.00 72.38 115 GLY A O 1
ATOM 908 N N . ASP A 1 116 ? 3.294 -35.740 26.898 1.00 68.56 116 ASP A N 1
ATOM 909 C CA . ASP A 1 116 ? 2.347 -34.821 27.522 1.00 68.56 116 ASP A CA 1
ATOM 910 C C . ASP A 1 116 ? 2.337 -33.434 26.848 1.00 68.56 116 ASP A C 1
ATOM 912 O O . ASP A 1 116 ? 1.269 -32.851 26.675 1.00 68.56 116 ASP A O 1
ATOM 916 N N . VAL A 1 117 ? 3.486 -32.914 26.398 1.00 63.34 117 VAL A N 1
ATOM 917 C CA . VAL A 1 117 ? 3.577 -31.655 25.637 1.00 63.34 117 VAL A CA 1
ATOM 918 C C . VAL A 1 117 ? 2.946 -31.840 24.259 1.00 63.34 117 VAL A C 1
ATOM 920 O O . VAL A 1 117 ? 2.133 -31.016 23.837 1.00 63.34 117 VAL A O 1
ATOM 923 N N . GLN A 1 118 ? 3.221 -32.962 23.584 1.00 60.91 118 GLN A N 1
ATOM 924 C CA . GLN A 1 118 ? 2.545 -33.306 22.329 1.00 60.91 118 GLN A CA 1
ATOM 925 C C . GLN A 1 118 ? 1.028 -33.455 22.523 1.00 60.91 118 GLN A C 1
ATOM 927 O O . GLN A 1 118 ? 0.252 -32.950 21.709 1.00 60.91 118 GLN A O 1
ATOM 932 N N . ALA A 1 119 ? 0.583 -34.092 23.610 1.00 65.88 119 ALA A N 1
ATOM 933 C CA . ALA A 1 119 ? -0.833 -34.219 23.945 1.00 65.88 119 ALA A CA 1
ATOM 934 C C . ALA A 1 119 ? -1.485 -32.856 24.243 1.00 65.88 119 ALA A C 1
ATOM 936 O O . ALA A 1 119 ? -2.575 -32.584 23.737 1.00 65.88 119 ALA A O 1
ATOM 937 N N . ARG A 1 120 ? -0.814 -31.968 24.990 1.00 71.50 120 ARG A N 1
ATOM 938 C CA . ARG A 1 120 ? -1.264 -30.588 25.252 1.00 71.50 120 ARG A CA 1
ATOM 939 C C . ARG A 1 120 ? -1.393 -29.776 23.959 1.00 71.50 120 ARG A C 1
ATOM 941 O O . ARG A 1 120 ? -2.414 -29.120 23.763 1.00 71.50 120 ARG A O 1
ATOM 948 N N . LEU A 1 121 ? -0.423 -29.868 23.044 1.00 62.22 121 LEU A N 1
ATOM 949 C CA . LEU A 1 121 ? -0.472 -29.198 21.737 1.00 62.22 121 LEU A CA 1
ATOM 950 C C . LEU A 1 121 ? -1.595 -29.744 20.841 1.00 62.22 121 LEU A C 1
ATOM 952 O O . LEU A 1 121 ? -2.327 -28.960 20.236 1.00 62.22 121 LEU A O 1
ATOM 956 N N . ARG A 1 122 ? -1.797 -31.071 20.799 1.00 71.06 122 ARG A N 1
ATOM 957 C CA . ARG A 1 122 ? -2.926 -31.695 20.083 1.00 71.06 122 ARG A CA 1
ATOM 958 C C . ARG A 1 122 ? -4.276 -31.262 20.665 1.00 71.06 122 ARG A C 1
ATOM 960 O O . ARG A 1 122 ? -5.163 -30.895 19.899 1.00 71.06 122 ARG A O 1
ATOM 967 N N . ARG A 1 123 ? -4.420 -31.229 21.998 1.00 73.69 123 ARG A N 1
ATOM 968 C CA . ARG A 1 123 ? -5.634 -30.736 22.679 1.00 73.69 123 ARG A CA 1
ATOM 969 C C . ARG A 1 123 ? -5.904 -29.262 22.356 1.00 73.69 123 ARG A C 1
ATOM 971 O O . ARG A 1 123 ? -7.018 -28.956 21.944 1.00 73.69 123 ARG A O 1
ATOM 978 N N . ARG A 1 124 ? -4.895 -28.380 22.424 1.00 67.38 124 ARG A N 1
ATOM 979 C CA . ARG A 1 124 ? -5.041 -26.960 22.042 1.00 67.38 124 ARG A CA 1
ATOM 980 C C . ARG A 1 124 ? -5.442 -26.781 20.573 1.00 67.38 124 ARG A C 1
ATOM 982 O O . ARG A 1 124 ? -6.365 -26.020 20.303 1.00 67.38 124 ARG A O 1
ATOM 989 N N . ARG A 1 125 ? -4.825 -27.511 19.631 1.00 66.50 125 ARG A N 1
ATOM 990 C CA . ARG A 1 125 ? -5.228 -27.481 18.207 1.00 66.50 125 ARG A CA 1
ATOM 991 C C . ARG A 1 125 ? -6.672 -27.958 18.007 1.00 66.50 125 ARG A C 1
ATOM 993 O O . ARG A 1 125 ? -7.424 -27.305 17.292 1.00 66.50 125 ARG A O 1
ATOM 1000 N N . ALA A 1 126 ? -7.086 -29.035 18.676 1.00 64.62 126 ALA A N 1
ATOM 1001 C CA . ALA A 1 126 ? -8.460 -29.538 18.603 1.00 64.62 126 ALA A CA 1
ATOM 1002 C C . ALA A 1 126 ? -9.489 -28.566 19.217 1.00 64.62 126 ALA A C 1
ATOM 1004 O O . ALA A 1 126 ? -10.565 -28.380 18.653 1.00 64.62 126 ALA A O 1
ATOM 1005 N N . GLN A 1 127 ? -9.160 -27.914 20.338 1.00 67.31 127 GLN A N 1
ATOM 1006 C CA . GLN A 1 127 ? -9.993 -26.872 20.953 1.00 67.31 127 GLN A CA 1
ATOM 1007 C C . GLN A 1 127 ? -10.132 -25.648 20.038 1.00 67.31 127 GLN A C 1
ATOM 1009 O O . GLN A 1 127 ? -11.247 -25.188 19.807 1.00 67.31 127 GLN A O 1
ATOM 1014 N N . HIS A 1 128 ? -9.026 -25.167 19.463 1.00 67.75 128 HIS A N 1
ATOM 1015 C CA . HIS A 1 128 ? -9.036 -24.054 18.513 1.00 67.75 128 HIS A CA 1
ATOM 1016 C C . HIS A 1 128 ? -9.873 -24.384 17.266 1.00 67.75 128 HIS A C 1
ATOM 1018 O O . HIS A 1 128 ? -10.769 -23.623 16.913 1.00 67.75 128 HIS A O 1
ATOM 1024 N N . HIS A 1 129 ? -9.673 -25.555 16.652 1.00 57.06 129 HIS A N 1
ATOM 1025 C CA . HIS A 1 129 ? -10.448 -25.969 15.478 1.00 57.06 129 HIS A CA 1
ATOM 1026 C C . HIS A 1 129 ? -11.952 -26.114 15.783 1.00 57.06 129 HIS A C 1
ATOM 1028 O O . HIS A 1 129 ? -12.783 -25.662 14.997 1.00 57.06 129 HIS A O 1
ATOM 1034 N N . ARG A 1 130 ? -12.324 -26.644 16.961 1.00 66.31 130 ARG A N 1
ATOM 1035 C CA . ARG A 1 130 ? -13.725 -26.656 17.428 1.00 66.31 130 ARG A CA 1
ATOM 1036 C C . ARG A 1 130 ? -14.300 -25.245 17.600 1.00 66.31 130 ARG A C 1
ATOM 1038 O O . ARG A 1 130 ? -15.438 -25.021 17.203 1.00 66.31 130 ARG A O 1
ATOM 1045 N N . ALA A 1 131 ? -13.529 -24.294 18.130 1.00 59.38 131 ALA A N 1
ATOM 1046 C CA . ALA A 1 131 ? -13.966 -22.903 18.277 1.00 59.38 131 ALA A CA 1
ATOM 1047 C C . ALA A 1 131 ? -14.160 -22.194 16.920 1.00 59.38 131 ALA A C 1
ATOM 1049 O O . ALA A 1 131 ? -15.122 -21.446 16.751 1.00 59.38 131 ALA A O 1
ATOM 1050 N N . VAL A 1 132 ? -13.297 -22.464 15.932 1.00 60.16 132 VAL A N 1
ATOM 1051 C CA . VAL A 1 132 ? -13.460 -21.983 14.546 1.00 60.16 132 VAL A CA 1
ATOM 1052 C C . VAL A 1 132 ? -14.725 -22.573 13.906 1.00 60.16 132 VAL A C 1
ATOM 1054 O O . VAL A 1 132 ? -15.511 -21.838 13.310 1.00 60.16 132 VAL A O 1
ATOM 1057 N N . LEU A 1 133 ? -14.972 -23.878 14.071 1.00 55.59 133 LEU A N 1
ATOM 1058 C CA . LEU A 1 133 ? -16.172 -24.539 13.545 1.00 55.59 133 LEU A CA 1
ATOM 1059 C C . LEU A 1 133 ? -17.467 -24.028 14.199 1.00 55.59 133 LEU A C 1
ATOM 1061 O O . LEU A 1 133 ? -18.427 -23.755 13.481 1.00 55.59 133 LEU A O 1
ATOM 1065 N N . ALA A 1 134 ? -17.486 -23.820 15.520 1.00 54.47 134 ALA A N 1
ATOM 1066 C CA . ALA A 1 134 ? -18.624 -23.219 16.223 1.00 54.47 134 ALA A CA 1
ATOM 1067 C C . ALA A 1 134 ? -18.950 -21.818 15.671 1.00 54.47 134 ALA A C 1
ATOM 1069 O O . ALA A 1 134 ? -20.068 -21.574 15.217 1.00 54.47 134 ALA A O 1
ATOM 1070 N N . ARG A 1 135 ? -17.933 -20.950 15.554 1.00 55.50 135 ARG A N 1
ATOM 1071 C CA . ARG A 1 135 ? -18.054 -19.615 14.938 1.00 55.50 135 ARG A CA 1
ATOM 1072 C C . ARG A 1 135 ? -18.537 -19.658 13.482 1.00 55.50 135 ARG A C 1
ATOM 1074 O O . ARG A 1 135 ? -19.156 -18.702 13.016 1.00 55.50 135 ARG A O 1
ATOM 1081 N N . ARG A 1 136 ? -18.272 -20.741 12.741 1.00 53.34 136 ARG A N 1
ATOM 1082 C CA . ARG A 1 136 ? -18.766 -20.934 11.365 1.00 53.34 136 ARG A CA 1
ATOM 1083 C C . ARG A 1 136 ? -20.250 -21.324 11.333 1.00 53.34 136 ARG A C 1
ATOM 1085 O O . ARG A 1 136 ? -20.973 -20.846 10.462 1.00 53.34 136 ARG A O 1
ATOM 1092 N N . LEU A 1 137 ? -20.711 -22.130 12.293 1.00 53.69 137 LEU A N 1
ATOM 1093 C CA . LEU A 1 137 ? -22.123 -22.503 12.449 1.00 53.69 137 LEU A CA 1
ATOM 1094 C C . LEU A 1 137 ? -22.981 -21.313 12.914 1.00 53.69 137 LEU A C 1
ATOM 1096 O O . LEU A 1 137 ? -24.045 -21.078 12.345 1.00 53.69 137 LEU A O 1
ATOM 1100 N N . GLU A 1 138 ? -22.485 -20.507 13.856 1.00 52.03 138 GLU A N 1
ATOM 1101 C CA . GLU A 1 138 ? -23.122 -19.255 14.306 1.00 52.03 138 GLU A CA 1
ATOM 1102 C C . GLU A 1 138 ? -23.380 -18.287 13.135 1.00 52.03 138 GLU A C 1
ATOM 1104 O O . GLU A 1 138 ? -24.500 -17.802 12.954 1.00 52.03 138 GLU A O 1
ATOM 1109 N N . ARG A 1 139 ? -22.370 -18.068 12.272 1.00 51.91 139 ARG A N 1
ATOM 1110 C CA . ARG A 1 139 ? -22.502 -17.264 11.037 1.00 51.91 139 ARG A CA 1
ATOM 1111 C C . ARG A 1 139 ? -23.572 -17.819 10.084 1.00 51.91 139 ARG A C 1
ATOM 1113 O O . ARG A 1 139 ? -24.260 -17.042 9.422 1.00 51.91 139 ARG A O 1
ATOM 1120 N N . GLY A 1 140 ? -23.718 -19.145 10.010 1.00 42.34 140 GLY A N 1
ATOM 1121 C CA . GLY A 1 140 ? -24.737 -19.812 9.193 1.00 42.34 140 GLY A CA 1
ATOM 1122 C C . GLY A 1 140 ? -26.159 -19.635 9.737 1.00 42.34 140 GLY A C 1
ATOM 1123 O O . GLY A 1 140 ? -27.078 -19.355 8.969 1.00 42.34 140 GLY A O 1
ATOM 1124 N N . ALA A 1 141 ? -26.335 -19.737 11.057 1.00 43.75 141 ALA A N 1
ATOM 1125 C CA . ALA A 1 141 ? -27.625 -19.539 11.715 1.00 43.75 141 ALA A CA 1
ATOM 1126 C C . ALA A 1 141 ? -28.123 -18.088 11.584 1.00 43.75 141 ALA A C 1
ATOM 1128 O O . ALA A 1 141 ? -29.265 -17.867 11.180 1.00 43.75 141 ALA A O 1
ATOM 1129 N N . ALA A 1 142 ? -27.253 -17.101 11.834 1.00 43.16 142 ALA A N 1
ATOM 1130 C CA . ALA A 1 142 ? -27.609 -15.682 11.764 1.00 43.16 142 ALA A CA 1
ATOM 1131 C C . ALA A 1 142 ? -28.151 -15.265 10.380 1.00 43.16 142 ALA A C 1
ATOM 1133 O O . ALA A 1 142 ? -29.151 -14.552 10.295 1.00 43.16 142 ALA A O 1
ATOM 1134 N N . ARG A 1 143 ? -27.561 -15.774 9.285 1.00 42.28 143 ARG A N 1
ATOM 1135 C CA . ARG A 1 143 ? -28.027 -15.486 7.913 1.00 42.28 143 ARG A CA 1
ATOM 1136 C C . ARG A 1 143 ? -29.435 -16.020 7.603 1.00 42.28 143 ARG A C 1
ATOM 1138 O O . ARG A 1 143 ? -30.070 -15.500 6.691 1.00 42.28 143 ARG A O 1
ATOM 1145 N N . ARG A 1 144 ? -29.955 -17.010 8.344 1.00 39.06 144 ARG A N 1
ATOM 1146 C CA . ARG A 1 144 ? -31.317 -17.548 8.136 1.00 39.06 144 ARG A CA 1
ATOM 1147 C C . ARG A 1 144 ? -32.432 -16.705 8.763 1.00 39.06 144 ARG A C 1
ATOM 1149 O O . ARG A 1 144 ? -33.572 -16.841 8.337 1.00 39.06 144 ARG A O 1
ATOM 1156 N N . VAL A 1 145 ? -32.126 -15.849 9.740 1.00 40.59 145 VAL A N 1
ATOM 1157 C CA . VAL A 1 145 ? -33.140 -15.065 10.480 1.00 40.59 145 VAL A CA 1
ATOM 1158 C C . VAL A 1 145 ? -33.565 -13.795 9.725 1.00 40.59 145 VAL A C 1
ATOM 1160 O O . VAL A 1 145 ? -34.676 -13.311 9.907 1.00 40.59 145 VAL A O 1
ATOM 1163 N N . VAL A 1 146 ? -32.709 -13.271 8.841 1.00 40.38 146 VAL A N 1
ATOM 1164 C CA . VAL A 1 146 ? -32.909 -11.969 8.170 1.00 40.38 146 VAL A CA 1
ATOM 1165 C C . VAL A 1 146 ? -33.894 -12.033 6.985 1.00 40.38 146 VAL A C 1
ATOM 1167 O O . VAL A 1 146 ? -34.458 -11.014 6.595 1.00 40.38 146 VAL A O 1
ATOM 1170 N N . LEU A 1 147 ? -34.161 -13.217 6.420 1.00 37.72 147 LEU A N 1
ATOM 1171 C CA . LEU A 1 147 ? -35.049 -13.387 5.258 1.00 37.72 147 LEU A CA 1
ATOM 1172 C C . LEU A 1 147 ? -36.509 -13.656 5.672 1.00 37.72 147 LEU A C 1
ATOM 1174 O O . LEU A 1 147 ? -37.027 -14.767 5.547 1.00 37.72 147 LEU A O 1
ATOM 1178 N N . GLY A 1 148 ? -37.175 -12.609 6.164 1.00 30.05 148 GLY A N 1
ATOM 1179 C CA . GLY A 1 148 ? -38.610 -12.613 6.469 1.00 30.05 148 GLY A CA 1
ATOM 1180 C C . GLY A 1 148 ? -39.507 -12.727 5.224 1.00 30.05 148 GLY A C 1
ATOM 1181 O O . GLY A 1 148 ? -39.182 -12.226 4.149 1.00 30.05 148 GLY A O 1
ATOM 1182 N N . ARG A 1 149 ? -40.665 -13.390 5.367 1.00 36.34 149 ARG A N 1
ATOM 1183 C CA . ARG A 1 149 ? -41.647 -13.608 4.283 1.00 36.34 149 ARG A CA 1
ATOM 1184 C C . ARG A 1 149 ? -42.335 -12.301 3.831 1.00 36.34 149 ARG A C 1
ATOM 1186 O O . ARG A 1 149 ? -42.681 -11.488 4.687 1.00 36.34 149 ARG A O 1
ATOM 1193 N N . PRO A 1 150 ? -42.655 -12.131 2.531 1.00 35.12 150 PRO A N 1
ATOM 1194 C CA . PRO A 1 150 ? -43.389 -10.965 2.038 1.00 35.12 150 PRO A CA 1
ATOM 1195 C C . PRO A 1 150 ? -44.892 -11.036 2.365 1.00 35.12 150 PRO A C 1
ATOM 1197 O O . PRO A 1 150 ? -45.592 -11.960 1.950 1.00 35.12 150 PRO A O 1
ATOM 1200 N N . GLY A 1 151 ? -45.408 -10.027 3.074 1.00 31.62 151 GLY A N 1
ATOM 1201 C CA . GLY A 1 151 ? -46.841 -9.844 3.333 1.00 31.62 151 GLY A CA 1
ATOM 1202 C C . GLY A 1 151 ? -47.509 -8.914 2.310 1.00 31.62 151 GLY A C 1
ATOM 1203 O O . GLY A 1 151 ? -47.013 -7.824 2.041 1.00 31.62 151 GLY A O 1
ATOM 1204 N N . ARG A 1 152 ? -48.659 -9.317 1.752 1.00 39.31 152 ARG A N 1
ATOM 1205 C CA . ARG A 1 152 ? -49.478 -8.479 0.849 1.00 39.31 152 ARG A CA 1
ATOM 1206 C C . ARG A 1 152 ? -50.259 -7.406 1.622 1.00 39.31 152 ARG A C 1
ATOM 1208 O O . ARG A 1 152 ? -50.859 -7.740 2.641 1.00 39.31 152 ARG A O 1
ATOM 1215 N N . ARG A 1 153 ? -50.425 -6.200 1.052 1.00 32.91 153 ARG A N 1
ATOM 1216 C CA . ARG A 1 153 ? -51.616 -5.334 1.245 1.00 32.91 153 ARG A CA 1
ATOM 1217 C C . ARG A 1 153 ? -51.761 -4.276 0.135 1.00 32.91 153 ARG A C 1
ATOM 1219 O O . ARG A 1 153 ? -50.788 -3.934 -0.526 1.00 32.91 153 ARG A O 1
ATOM 1226 N N . ARG A 1 154 ? -52.999 -3.813 -0.087 1.00 31.53 154 ARG A N 1
ATOM 1227 C CA . ARG A 1 154 ? -53.387 -2.730 -1.022 1.00 31.53 154 ARG A CA 1
ATOM 1228 C C . ARG A 1 154 ? -53.472 -1.375 -0.284 1.00 31.53 154 ARG A C 1
ATOM 1230 O O . ARG A 1 154 ? -53.716 -1.395 0.922 1.00 31.53 154 ARG A O 1
ATOM 1237 N N . PRO A 1 155 ? -53.356 -0.229 -0.982 1.00 40.78 155 PRO A N 1
ATOM 1238 C CA . PRO A 1 155 ? -53.606 1.105 -0.426 1.00 40.78 155 PRO A CA 1
ATOM 1239 C C . PRO A 1 155 ? -55.071 1.564 -0.589 1.00 40.78 155 PRO A C 1
ATOM 1241 O O . PRO A 1 155 ? -55.793 1.038 -1.440 1.00 40.78 155 PRO A O 1
ATOM 1244 N N . PRO A 1 156 ? -55.474 2.619 0.140 1.00 45.00 156 PRO A N 1
ATOM 1245 C CA . PRO A 1 156 ? -56.372 3.656 -0.381 1.00 45.00 156 PRO A CA 1
ATOM 1246 C C . PRO A 1 156 ? -55.755 5.078 -0.313 1.00 45.00 156 PRO A C 1
ATOM 1248 O O . PRO A 1 156 ? -54.637 5.264 0.161 1.00 45.00 156 PRO A O 1
ATOM 1251 N N . ARG A 1 157 ? -56.475 6.081 -0.840 1.00 36.06 157 ARG A N 1
ATOM 1252 C CA . ARG A 1 157 ? -56.074 7.506 -0.980 1.00 36.06 157 ARG A CA 1
ATOM 1253 C C . ARG A 1 157 ? -56.810 8.398 0.044 1.00 36.06 157 ARG A C 1
ATOM 1255 O O . ARG A 1 157 ? -57.900 8.014 0.453 1.00 36.06 157 ARG A O 1
ATOM 1262 N N . GLY A 1 158 ? -56.317 9.611 0.357 1.00 29.78 158 GLY A N 1
ATOM 1263 C CA . GLY A 1 158 ? -57.129 10.607 1.099 1.00 29.78 158 GLY A CA 1
ATOM 1264 C C . GLY A 1 158 ? -56.452 11.892 1.629 1.00 29.78 158 GLY A C 1
ATOM 1265 O O . GLY A 1 158 ? -56.094 11.941 2.792 1.00 29.78 158 GLY A O 1
ATOM 1266 N N . HIS A 1 159 ? -56.334 12.919 0.775 1.00 31.80 15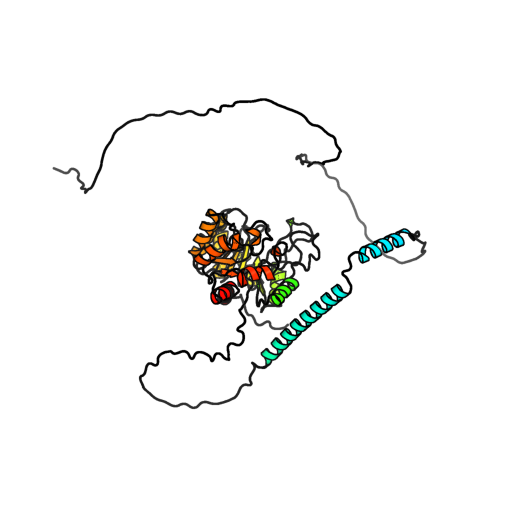9 HIS A N 1
ATOM 1267 C CA . HIS A 1 159 ? -56.509 14.377 1.010 1.00 31.80 159 HIS A CA 1
ATOM 1268 C C . HIS A 1 159 ? -56.172 15.135 2.337 1.00 31.80 159 HIS A C 1
ATOM 1270 O O . HIS A 1 159 ? -56.650 14.799 3.410 1.00 31.80 159 HIS A O 1
ATOM 1276 N N . HIS A 1 160 ? -55.586 16.341 2.144 1.00 32.44 160 HIS A N 1
ATOM 1277 C CA . HIS A 1 160 ? -55.604 17.566 2.998 1.00 32.44 160 HIS A CA 1
ATOM 1278 C C . HIS A 1 160 ? -54.899 17.545 4.386 1.00 32.44 160 HIS A C 1
ATOM 1280 O O . HIS A 1 160 ? -54.683 16.494 4.964 1.00 32.44 160 HIS A O 1
ATOM 1286 N N . ALA A 1 161 ? -54.541 18.679 5.024 1.00 32.56 161 ALA A N 1
ATOM 1287 C CA . ALA A 1 161 ? -53.990 19.969 4.546 1.00 32.56 161 ALA A CA 1
ATOM 1288 C C . ALA A 1 161 ? -53.444 20.814 5.737 1.00 32.56 161 ALA A C 1
ATOM 1290 O O . ALA A 1 161 ? -54.064 20.834 6.789 1.00 32.56 161 ALA A O 1
ATOM 1291 N N . ARG A 1 162 ? -52.353 21.581 5.525 1.00 33.66 162 ARG A N 1
ATOM 1292 C CA . ARG A 1 162 ? -51.831 22.722 6.341 1.00 33.66 162 ARG A CA 1
ATOM 1293 C C . ARG A 1 162 ? -51.735 22.576 7.885 1.00 33.66 162 ARG A C 1
ATOM 1295 O O . ARG A 1 162 ? -52.726 22.676 8.592 1.00 33.66 162 ARG A O 1
ATOM 1302 N N . GLY A 1 163 ? -50.510 22.622 8.427 1.00 29.45 163 GLY A N 1
ATOM 1303 C CA . GLY A 1 163 ? -50.263 22.916 9.853 1.00 29.45 163 GLY A CA 1
ATOM 1304 C C . GLY A 1 163 ? -48.783 23.187 10.163 1.00 29.45 163 GLY A C 1
ATOM 1305 O O . GLY A 1 163 ? -47.917 22.461 9.688 1.00 29.45 163 GLY A O 1
ATOM 1306 N N . ARG A 1 164 ? -48.467 24.243 10.931 1.00 38.91 164 ARG A N 1
ATOM 1307 C CA . ARG A 1 164 ? -47.085 24.580 11.343 1.00 38.91 164 ARG A CA 1
ATOM 1308 C C . ARG A 1 164 ? -46.723 23.924 12.680 1.00 38.91 164 ARG A C 1
ATOM 1310 O O . ARG A 1 164 ? -47.431 24.153 13.655 1.00 38.91 164 ARG A O 1
ATOM 1317 N N . ARG A 1 165 ? -45.538 23.309 12.761 1.00 32.31 165 ARG A N 1
ATOM 1318 C CA . ARG A 1 165 ? -44.597 23.389 13.904 1.00 32.31 165 ARG A CA 1
ATOM 1319 C C . ARG A 1 165 ? -43.237 22.823 13.478 1.00 32.31 165 ARG A C 1
ATOM 1321 O O . ARG A 1 165 ? -43.195 21.773 12.850 1.00 32.31 165 ARG A O 1
ATOM 1328 N N . ARG A 1 166 ? -42.136 23.507 13.819 1.00 37.56 166 ARG A N 1
ATOM 1329 C CA . ARG A 1 166 ? -40.810 22.868 13.850 1.00 37.56 166 ARG A CA 1
ATOM 1330 C C . ARG A 1 166 ? -40.738 22.050 15.137 1.00 37.56 166 ARG A C 1
ATOM 1332 O O . ARG A 1 166 ? -40.996 22.601 16.206 1.00 37.56 166 ARG A O 1
ATOM 1339 N N . LEU A 1 167 ? -40.398 20.774 15.024 1.00 34.47 167 LEU A N 1
ATOM 1340 C CA . LEU A 1 167 ? -39.848 19.994 16.130 1.00 34.47 167 LEU A CA 1
ATOM 1341 C C . LEU A 1 167 ? -38.314 20.080 16.037 1.00 34.47 167 LEU A C 1
ATOM 1343 O O . LEU A 1 167 ? -37.807 20.265 14.929 1.00 34.47 167 LEU A O 1
ATOM 1347 N N . PRO A 1 168 ? -37.572 20.002 17.153 1.00 34.75 168 PRO A N 1
ATOM 1348 C CA . PRO A 1 168 ? -36.130 19.805 17.097 1.00 34.75 168 PRO A CA 1
ATOM 1349 C C . PRO A 1 168 ? -35.819 18.376 16.635 1.00 34.75 168 PRO A C 1
ATOM 1351 O O . PRO A 1 168 ? -36.472 17.430 17.080 1.00 34.75 168 PRO A O 1
ATOM 1354 N N . ASP A 1 169 ? -34.803 18.219 15.788 1.00 33.91 169 ASP A N 1
ATOM 1355 C CA . ASP A 1 169 ? -34.291 16.913 15.366 1.00 33.91 169 ASP A CA 1
ATOM 1356 C C . ASP A 1 169 ? -33.516 16.246 16.515 1.00 33.91 169 ASP A C 1
ATOM 1358 O O . ASP A 1 169 ? -32.288 16.279 16.585 1.00 33.91 169 ASP A O 1
ATOM 1362 N N . VAL A 1 170 ? -34.255 15.654 17.455 1.00 41.31 170 VAL A N 1
ATOM 1363 C CA . VAL A 1 170 ? -33.707 14.739 18.461 1.00 41.31 170 VAL A CA 1
ATOM 1364 C C . VAL A 1 170 ? -33.774 13.330 17.884 1.00 41.31 170 VAL A C 1
ATOM 1366 O O . VAL A 1 170 ? -34.799 12.652 17.979 1.00 41.31 170 VAL A O 1
ATOM 1369 N N . GLU A 1 171 ? -32.679 12.901 17.259 1.00 38.94 171 GLU A N 1
ATOM 1370 C CA . GLU A 1 171 ? -32.512 11.516 16.822 1.00 38.94 171 GLU A CA 1
ATOM 1371 C C . GLU A 1 171 ? -32.659 10.577 18.041 1.00 38.94 171 GLU A C 1
ATOM 1373 O O . GLU A 1 171 ? -32.013 10.802 19.071 1.00 38.94 171 GLU A O 1
ATOM 1378 N N . PRO A 1 172 ? -33.533 9.553 17.991 1.00 40.38 172 PRO A N 1
ATOM 1379 C CA . PRO A 1 172 ? -33.813 8.723 19.155 1.00 40.38 172 PRO A CA 1
ATOM 1380 C C . PRO A 1 172 ? -32.621 7.811 19.456 1.00 40.38 172 PRO A C 1
ATOM 1382 O O . PRO A 1 172 ? -32.432 6.778 18.812 1.00 40.38 172 PRO A O 1
ATOM 1385 N N . ALA A 1 173 ? -31.834 8.186 20.467 1.00 47.44 173 ALA A N 1
ATOM 1386 C CA . ALA A 1 173 ? -30.707 7.398 20.954 1.00 47.44 173 ALA A CA 1
ATOM 1387 C C . ALA A 1 173 ? -31.132 5.942 21.221 1.00 47.44 173 ALA A C 1
ATOM 1389 O O . ALA A 1 173 ? -32.061 5.684 21.993 1.00 47.44 173 ALA A O 1
ATOM 1390 N N . LEU A 1 174 ? -30.460 4.982 20.570 1.00 39.56 174 LEU A N 1
ATOM 1391 C CA . LEU A 1 174 ? -30.805 3.568 20.714 1.00 39.56 174 LEU A CA 1
ATOM 1392 C C . LEU A 1 174 ? -30.645 3.122 22.180 1.00 39.56 174 LEU A C 1
ATOM 1394 O O . LEU A 1 174 ? -29.628 3.441 22.800 1.00 39.56 174 LEU A O 1
ATOM 1398 N N . PRO A 1 175 ? -31.584 2.327 22.732 1.00 42.91 175 PRO A N 1
ATOM 1399 C CA . PRO A 1 175 ? -31.460 1.806 24.089 1.00 42.91 175 PRO A CA 1
ATOM 1400 C C . PRO A 1 175 ? -30.161 1.013 24.285 1.00 42.91 175 PRO A C 1
ATOM 1402 O O . PRO A 1 175 ? -29.881 0.085 23.524 1.00 42.91 175 PRO A O 1
ATOM 1405 N N . ASP A 1 176 ? -29.412 1.308 25.355 1.00 47.00 176 ASP A N 1
ATOM 1406 C CA . ASP A 1 176 ? -28.077 0.741 25.638 1.00 47.00 176 ASP A CA 1
ATOM 1407 C C . ASP A 1 176 ? -27.997 -0.795 25.587 1.00 47.00 176 ASP A C 1
ATOM 1409 O O . ASP A 1 176 ? -26.941 -1.369 25.320 1.00 47.00 176 ASP A O 1
ATOM 1413 N N . ARG A 1 177 ? -29.124 -1.484 25.793 1.00 42.91 177 ARG A N 1
ATOM 1414 C CA . ARG A 1 177 ? -29.229 -2.950 25.724 1.00 42.91 177 ARG A CA 1
ATOM 1415 C C . ARG A 1 177 ? -29.061 -3.521 24.306 1.00 42.91 177 ARG A C 1
ATOM 1417 O O . ARG A 1 177 ? -28.977 -4.737 24.167 1.00 42.91 177 ARG A O 1
ATOM 1424 N N . LEU A 1 178 ? -28.968 -2.673 23.277 1.00 41.19 178 LEU A N 1
ATOM 1425 C CA . LEU A 1 178 ? -28.583 -3.048 21.911 1.00 41.19 178 LEU A CA 1
ATOM 1426 C C . LEU A 1 178 ? -27.120 -2.719 21.557 1.00 41.19 178 LEU A C 1
ATOM 1428 O O . LEU A 1 178 ? -26.735 -2.890 20.402 1.00 41.19 178 LEU A O 1
ATOM 1432 N N . ARG A 1 179 ? -26.254 -2.394 22.535 1.00 41.81 179 ARG A N 1
ATOM 1433 C CA . ARG A 1 179 ? -24.781 -2.454 22.375 1.00 41.81 179 ARG A CA 1
ATOM 1434 C C . ARG A 1 179 ? -24.251 -3.900 22.284 1.00 41.81 179 ARG A C 1
ATOM 1436 O O . ARG A 1 179 ? -23.244 -4.255 22.895 1.00 41.81 179 ARG A O 1
ATOM 1443 N N . GLY A 1 180 ? -24.924 -4.755 21.512 1.00 39.97 180 GLY A N 1
ATOM 1444 C CA . GLY A 1 180 ? -24.348 -6.015 21.054 1.00 39.97 180 GLY A CA 1
ATOM 1445 C C . GLY A 1 180 ? -23.119 -5.708 20.202 1.00 39.97 180 GLY A C 1
ATOM 1446 O O . GLY A 1 180 ? -23.163 -4.783 19.397 1.00 39.97 180 GLY A O 1
ATOM 1447 N N . VAL A 1 181 ? -22.024 -6.445 20.417 1.00 46.41 181 VAL A N 1
ATOM 1448 C CA . VAL A 1 181 ? -20.677 -6.117 19.911 1.00 46.41 181 VAL A CA 1
ATOM 1449 C C . VAL A 1 181 ? -20.690 -5.766 18.419 1.00 46.41 181 VAL A C 1
ATOM 1451 O O . VAL A 1 181 ? -20.679 -6.653 17.559 1.00 46.41 181 VAL A O 1
ATOM 1454 N N . VAL A 1 182 ? -20.665 -4.463 18.121 1.00 48.72 182 VAL A N 1
ATOM 1455 C CA . VAL A 1 182 ? -20.414 -3.947 16.777 1.00 48.72 182 VAL A CA 1
ATOM 1456 C C . VAL A 1 182 ? -18.994 -4.365 16.435 1.00 48.72 182 VAL A C 1
ATOM 1458 O O . VAL A 1 182 ? -18.033 -3.929 17.067 1.00 48.72 182 VAL A O 1
ATOM 1461 N N . ARG A 1 183 ? -18.857 -5.293 15.487 1.00 63.50 183 ARG A N 1
ATOM 1462 C CA . ARG A 1 183 ? -17.539 -5.762 15.068 1.00 63.50 183 ARG A CA 1
ATOM 1463 C C . ARG A 1 183 ? -16.838 -4.622 14.343 1.00 63.50 183 ARG A C 1
ATOM 1465 O O . ARG A 1 183 ? -17.276 -4.233 13.263 1.00 63.50 183 ARG A O 1
ATOM 1472 N N . ARG A 1 184 ? -15.759 -4.123 14.951 1.00 81.44 184 ARG A N 1
ATOM 1473 C CA . ARG A 1 184 ? -14.749 -3.284 14.302 1.00 81.44 184 ARG A CA 1
ATOM 1474 C C . ARG A 1 184 ? -14.391 -3.914 12.961 1.00 81.44 184 ARG A C 1
ATOM 1476 O O . ARG A 1 184 ? -13.892 -5.033 12.944 1.00 81.44 184 ARG A O 1
ATOM 1483 N N . LEU A 1 185 ? -14.677 -3.205 11.874 1.00 93.69 185 LEU A N 1
ATOM 1484 C CA . LEU A 1 185 ? -14.309 -3.625 10.529 1.00 93.69 185 LEU A CA 1
ATOM 1485 C C . LEU A 1 185 ? -12.797 -3.467 10.378 1.00 93.69 185 LEU A C 1
ATOM 1487 O O . LEU A 1 185 ? -12.306 -2.339 10.366 1.00 93.69 185 LEU A O 1
ATOM 1491 N N . ILE A 1 186 ? -12.077 -4.578 10.240 1.00 98.31 186 ILE A N 1
ATOM 1492 C CA . ILE A 1 186 ? -10.640 -4.555 9.966 1.00 98.31 186 ILE A CA 1
ATOM 1493 C C . ILE A 1 186 ? -10.420 -4.920 8.495 1.00 98.31 186 ILE A C 1
ATOM 1495 O O . ILE A 1 186 ? -10.940 -5.929 8.007 1.00 98.31 186 ILE A O 1
ATOM 1499 N N . ILE A 1 187 ? -9.653 -4.092 7.782 1.00 98.56 187 ILE A N 1
ATOM 1500 C CA . ILE A 1 187 ? -9.219 -4.360 6.410 1.00 98.56 187 ILE A CA 1
ATOM 1501 C C . ILE A 1 187 ? -7.707 -4.202 6.326 1.00 98.56 187 ILE A C 1
ATOM 1503 O O . ILE A 1 187 ? -7.170 -3.128 6.578 1.00 98.56 187 ILE A O 1
ATOM 1507 N N . ASP A 1 188 ? -7.037 -5.271 5.917 1.00 98.81 188 ASP A N 1
ATOM 1508 C CA . ASP A 1 188 ? -5.610 -5.261 5.624 1.00 98.81 188 ASP A CA 1
ATOM 1509 C C . ASP A 1 188 ? -5.355 -4.520 4.302 1.00 98.81 188 ASP A C 1
ATOM 1511 O O . ASP A 1 188 ? -5.672 -5.026 3.227 1.00 98.81 188 ASP A O 1
ATOM 1515 N N . SER A 1 189 ? -4.827 -3.296 4.359 1.00 98.69 189 SER A N 1
ATOM 1516 C CA . SER A 1 189 ? -4.550 -2.496 3.156 1.00 98.69 189 SER A CA 1
ATOM 1517 C C . SER A 1 189 ? -3.278 -2.898 2.413 1.00 98.69 189 SER A C 1
ATOM 1519 O O . SER A 1 189 ? -3.045 -2.416 1.299 1.00 98.69 189 SER A O 1
ATOM 1521 N N . HIS A 1 190 ? -2.432 -3.734 3.017 1.00 98.81 190 HIS A N 1
ATOM 1522 C CA . HIS A 1 190 ? -1.162 -4.127 2.432 1.00 98.81 190 HIS A CA 1
ATOM 1523 C C . HIS A 1 190 ? -0.791 -5.547 2.847 1.00 98.81 190 HIS A C 1
ATOM 1525 O O . HIS A 1 190 ? -0.180 -5.770 3.890 1.00 98.81 190 HIS A O 1
ATOM 1531 N N . CYS A 1 191 ? -1.096 -6.489 1.965 1.00 98.75 191 CYS A N 1
ATOM 1532 C CA . CYS A 1 191 ? -0.526 -7.826 1.973 1.00 98.75 191 CYS A CA 1
ATOM 1533 C C . CYS A 1 191 ? -0.271 -8.278 0.531 1.00 98.75 191 CYS A C 1
ATOM 1535 O O . CYS A 1 191 ? -0.818 -7.708 -0.412 1.00 98.75 191 CYS A O 1
ATOM 1537 N N . HIS A 1 192 ? 0.511 -9.334 0.372 1.00 98.69 192 HIS A N 1
ATOM 1538 C CA . HIS A 1 192 ? 0.733 -10.065 -0.863 1.00 98.69 192 HIS A CA 1
ATOM 1539 C C . HIS A 1 192 ? 0.213 -11.495 -0.708 1.00 98.69 192 HIS A C 1
ATOM 1541 O O . HIS A 1 192 ? 0.024 -12.004 0.402 1.00 98.69 192 HIS A O 1
ATOM 1547 N N . ALA A 1 193 ? 0.060 -12.185 -1.832 1.00 98.31 193 ALA A N 1
ATOM 1548 C CA . ALA A 1 193 ? 0.003 -13.636 -1.845 1.00 98.31 193 ALA A CA 1
ATOM 1549 C C . ALA A 1 193 ? 0.817 -14.151 -3.031 1.00 98.31 193 ALA A C 1
ATOM 1551 O O . ALA A 1 193 ? 0.547 -13.790 -4.174 1.00 98.31 193 ALA A O 1
ATOM 1552 N N . TRP A 1 194 ? 1.800 -15.005 -2.767 1.00 97.62 194 TRP A N 1
ATOM 1553 C CA . TRP A 1 194 ? 2.685 -15.594 -3.770 1.00 97.62 194 TRP A CA 1
ATOM 1554 C C . TRP A 1 194 ? 2.454 -17.098 -3.865 1.00 97.62 194 TRP A C 1
ATOM 1556 O O . TRP A 1 194 ? 2.240 -17.767 -2.854 1.00 97.62 194 TRP A O 1
ATOM 1566 N N . ARG A 1 195 ? 2.516 -17.634 -5.088 1.00 94.56 195 ARG A N 1
ATOM 1567 C CA . ARG A 1 195 ? 2.435 -19.079 -5.335 1.00 94.56 195 ARG A CA 1
ATOM 1568 C C . ARG A 1 195 ? 3.709 -19.786 -4.874 1.00 94.56 195 ARG A C 1
ATOM 1570 O O . ARG A 1 195 ? 3.642 -20.950 -4.507 1.00 94.56 195 ARG A O 1
ATOM 1577 N N . ARG A 1 196 ? 4.848 -19.091 -4.932 1.00 94.56 196 ARG A N 1
ATOM 1578 C CA . ARG A 1 196 ? 6.182 -19.585 -4.566 1.00 94.56 196 ARG A CA 1
ATOM 1579 C C . ARG A 1 196 ? 6.902 -18.517 -3.752 1.00 94.56 196 ARG A C 1
ATOM 1581 O O . ARG A 1 196 ? 6.762 -17.335 -4.060 1.00 94.56 196 ARG A O 1
ATOM 1588 N N . TRP A 1 197 ? 7.672 -18.896 -2.737 1.00 95.31 197 TRP A N 1
ATOM 1589 C CA . TRP A 1 197 ? 8.417 -17.928 -1.928 1.00 95.31 197 TRP A CA 1
ATOM 1590 C C . TRP A 1 197 ? 9.462 -17.173 -2.777 1.00 95.31 197 TRP A C 1
ATOM 1592 O O . TRP A 1 197 ? 10.354 -17.814 -3.331 1.00 95.31 197 TRP A O 1
ATOM 1602 N N . PRO A 1 198 ? 9.398 -15.832 -2.883 1.00 95.19 198 PRO A N 1
ATOM 1603 C CA . PRO A 1 198 ? 10.113 -15.111 -3.939 1.00 95.19 198 PRO A CA 1
ATOM 1604 C C . PRO A 1 198 ? 11.568 -14.751 -3.619 1.00 95.19 198 PRO A C 1
ATOM 1606 O O . PRO A 1 198 ? 12.243 -14.200 -4.481 1.00 95.19 198 PRO A O 1
ATOM 1609 N N . TYR A 1 199 ? 12.055 -15.010 -2.400 1.00 93.38 199 TYR A N 1
ATOM 1610 C CA . TYR A 1 199 ? 13.374 -14.531 -1.952 1.00 93.38 199 TYR A CA 1
ATOM 1611 C C . TYR A 1 199 ? 14.430 -15.633 -1.769 1.00 93.38 199 TYR A C 1
ATOM 1613 O O . TYR A 1 199 ? 15.613 -15.321 -1.682 1.00 93.38 199 TYR A O 1
ATOM 1621 N N . ASP A 1 200 ? 14.018 -16.900 -1.649 1.00 90.00 200 ASP A N 1
ATOM 1622 C CA . ASP A 1 200 ? 14.909 -18.041 -1.382 1.00 90.00 200 ASP A CA 1
ATOM 1623 C C . ASP A 1 200 ? 14.189 -19.375 -1.649 1.00 90.00 200 ASP A C 1
ATOM 1625 O O . ASP A 1 200 ? 13.257 -19.740 -0.927 1.00 90.00 200 ASP A O 1
ATOM 1629 N N . ALA A 1 201 ? 14.649 -20.134 -2.647 1.00 85.25 201 ALA A N 1
ATOM 1630 C CA . ALA A 1 201 ? 14.102 -21.451 -2.983 1.00 85.25 201 ALA A CA 1
ATOM 1631 C C . ALA A 1 201 ? 14.406 -22.530 -1.921 1.00 85.25 201 ALA A C 1
ATOM 1633 O O . ALA A 1 201 ? 13.770 -23.585 -1.921 1.00 85.25 201 ALA A O 1
ATOM 1634 N N . ALA A 1 202 ? 15.364 -22.295 -1.017 1.00 89.31 202 ALA A N 1
ATOM 1635 C CA . ALA A 1 202 ? 15.710 -23.210 0.070 1.00 89.31 202 ALA A CA 1
ATOM 1636 C C . ALA A 1 202 ? 14.843 -23.025 1.331 1.00 89.31 202 ALA A C 1
ATOM 1638 O O . ALA A 1 202 ? 15.017 -23.771 2.304 1.00 89.31 202 ALA A O 1
ATOM 1639 N N . VAL A 1 203 ? 13.902 -22.069 1.342 1.00 88.69 203 VAL A N 1
ATOM 1640 C CA . VAL A 1 203 ? 13.004 -21.882 2.486 1.00 88.69 203 VAL A CA 1
ATOM 1641 C C . VAL A 1 203 ? 12.134 -23.133 2.705 1.00 88.69 203 VAL A C 1
ATOM 1643 O O . VAL A 1 203 ? 11.647 -23.729 1.742 1.00 88.69 203 VAL A O 1
ATOM 1646 N N . PRO A 1 204 ? 11.873 -23.550 3.957 1.00 89.31 204 PRO A N 1
ATOM 1647 C CA . PRO A 1 204 ? 10.886 -24.588 4.222 1.00 89.31 204 PRO A CA 1
ATOM 1648 C C . PRO A 1 204 ? 9.479 -24.158 3.786 1.00 89.31 204 PRO A C 1
ATOM 1650 O O . PRO A 1 204 ? 9.037 -23.059 4.125 1.00 89.31 204 PRO A O 1
ATOM 1653 N N . ASP A 1 205 ? 8.768 -25.072 3.120 1.00 90.62 205 ASP A N 1
ATOM 1654 C CA . ASP A 1 205 ? 7.369 -24.915 2.686 1.00 90.62 205 ASP A CA 1
ATOM 1655 C C . ASP A 1 205 ? 7.131 -23.714 1.730 1.00 90.62 205 ASP A C 1
ATOM 1657 O O . ASP A 1 205 ? 6.270 -22.868 1.994 1.00 90.62 205 ASP A O 1
ATOM 1661 N N . PRO A 1 206 ? 7.908 -23.590 0.629 1.00 90.44 206 PRO A N 1
ATOM 1662 C CA . PRO A 1 206 ? 7.957 -22.375 -0.191 1.00 90.44 206 PRO A CA 1
ATOM 1663 C C . PRO A 1 206 ? 6.624 -22.053 -0.875 1.00 90.44 206 PRO A C 1
ATOM 1665 O O . PRO A 1 206 ? 6.289 -20.878 -1.021 1.00 90.44 206 PRO A O 1
ATOM 1668 N N . ASP A 1 207 ? 5.856 -23.076 -1.257 1.00 92.81 207 ASP A N 1
ATOM 1669 C CA . ASP A 1 207 ? 4.598 -22.917 -1.993 1.00 92.81 207 ASP A CA 1
ATOM 1670 C C . ASP A 1 207 ? 3.422 -22.509 -1.086 1.00 92.81 207 ASP A C 1
ATOM 1672 O O . ASP A 1 207 ? 2.475 -21.867 -1.537 1.00 92.81 207 ASP A O 1
ATOM 1676 N N . HIS A 1 208 ? 3.468 -22.844 0.211 1.00 93.81 208 HIS A N 1
ATOM 1677 C CA . HIS A 1 208 ? 2.416 -22.478 1.166 1.00 93.81 208 HIS A CA 1
ATOM 1678 C C . HIS A 1 208 ? 2.771 -21.238 2.001 1.00 93.81 208 HIS A C 1
ATOM 1680 O O . HIS A 1 208 ? 1.876 -20.451 2.324 1.00 93.81 208 HIS A O 1
ATOM 1686 N N . ARG A 1 209 ? 4.057 -20.997 2.312 1.00 91.94 209 ARG A N 1
ATOM 1687 C CA . ARG A 1 209 ? 4.515 -19.915 3.214 1.00 91.94 209 ARG A CA 1
ATOM 1688 C C . ARG A 1 209 ? 4.084 -18.508 2.782 1.00 91.94 209 ARG A C 1
ATOM 1690 O O . ARG A 1 209 ? 3.934 -17.647 3.653 1.00 91.94 209 ARG A O 1
ATOM 1697 N N . GLY A 1 210 ? 3.872 -18.280 1.485 1.00 95.31 210 GLY A N 1
ATOM 1698 C CA . GLY A 1 210 ? 3.327 -17.031 0.939 1.00 95.31 210 GLY A CA 1
ATOM 1699 C C . GLY A 1 210 ? 1.911 -17.122 0.356 1.00 95.31 210 GLY A C 1
ATOM 1700 O O . GLY A 1 210 ? 1.432 -16.133 -0.185 1.00 95.31 210 GLY A O 1
ATOM 1701 N N . SER A 1 211 ? 1.253 -18.280 0.437 1.00 97.81 211 SER A N 1
ATOM 1702 C CA . SER A 1 211 ? 0.032 -18.578 -0.326 1.00 97.81 211 SER A CA 1
ATOM 1703 C C . SER A 1 211 ? -1.217 -17.803 0.108 1.00 97.81 211 SER A C 1
ATOM 1705 O O . SER A 1 211 ? -1.354 -17.386 1.259 1.00 97.81 211 SER A O 1
ATOM 1707 N N . VAL A 1 212 ? -2.192 -17.723 -0.805 1.00 98.50 212 VAL A N 1
ATOM 1708 C CA . VAL A 1 212 ? -3.562 -17.240 -0.536 1.00 98.50 212 VAL A CA 1
ATOM 1709 C C . VAL A 1 212 ? -4.212 -17.986 0.633 1.00 98.50 212 VAL A C 1
ATOM 1711 O O . VAL A 1 212 ? -4.847 -17.357 1.473 1.00 98.50 212 VAL A O 1
ATOM 1714 N N . ASP A 1 213 ? -4.026 -19.304 0.735 1.00 98.25 213 ASP A N 1
ATOM 1715 C CA . ASP A 1 213 ? -4.608 -20.104 1.821 1.00 98.25 213 ASP A CA 1
ATOM 1716 C C . ASP A 1 213 ? -3.985 -19.751 3.181 1.00 98.25 213 ASP A C 1
ATOM 1718 O O . ASP A 1 213 ? -4.683 -19.699 4.197 1.00 98.25 213 ASP A O 1
ATOM 1722 N N . ALA A 1 214 ? -2.680 -19.455 3.204 1.00 98.06 214 ALA A N 1
ATOM 1723 C CA . ALA A 1 214 ? -2.001 -18.963 4.398 1.00 98.06 214 ALA A CA 1
ATOM 1724 C C . ALA A 1 214 ? -2.450 -17.536 4.763 1.00 98.06 214 ALA A C 1
ATOM 1726 O O . ALA A 1 214 ? -2.682 -17.275 5.941 1.00 98.06 214 ALA A O 1
ATOM 1727 N N . LEU A 1 215 ? -2.641 -16.644 3.781 1.00 98.69 215 LEU A N 1
ATOM 1728 C CA . LEU A 1 215 ? -3.215 -15.312 4.010 1.00 98.69 215 LEU A CA 1
ATOM 1729 C C . LEU A 1 215 ? -4.624 -15.420 4.612 1.00 98.69 215 LEU A C 1
ATOM 1731 O O . LEU A 1 215 ? -4.872 -14.867 5.679 1.00 98.69 215 LEU A O 1
ATOM 1735 N N . LEU A 1 216 ? -5.531 -16.180 3.986 1.00 98.69 216 LEU A N 1
ATOM 1736 C CA . LEU A 1 216 ? -6.907 -16.377 4.464 1.00 98.69 216 LEU A CA 1
ATOM 1737 C C . LEU A 1 216 ? -6.959 -16.963 5.885 1.00 98.69 216 LEU A C 1
ATOM 1739 O O . LEU A 1 216 ? -7.823 -16.570 6.671 1.00 98.69 216 LEU A O 1
ATOM 1743 N N . TYR A 1 217 ? -6.030 -17.860 6.235 1.00 98.31 217 TYR A N 1
ATOM 1744 C CA . TYR A 1 217 ? -5.876 -18.351 7.606 1.00 98.31 217 TYR A CA 1
ATOM 1745 C C . TYR A 1 217 ? -5.490 -17.231 8.584 1.00 98.31 217 TYR A C 1
ATOM 1747 O O . TYR A 1 217 ? -6.098 -17.132 9.650 1.00 98.31 217 TYR A O 1
ATOM 1755 N N . GLU A 1 218 ? -4.516 -16.380 8.246 1.00 98.44 218 GLU A N 1
ATOM 1756 C CA . GLU A 1 218 ? -4.097 -15.272 9.117 1.00 98.44 218 GLU A CA 1
ATOM 1757 C C . GLU A 1 218 ? -5.205 -14.203 9.234 1.00 98.44 218 GLU A C 1
ATOM 1759 O O . GLU A 1 218 ? -5.430 -13.698 10.335 1.00 98.44 218 GLU A O 1
ATOM 1764 N N . LEU A 1 219 ? -5.985 -13.941 8.169 1.00 98.62 219 LEU A N 1
ATOM 1765 C CA . LEU A 1 219 ? -7.185 -13.089 8.240 1.00 98.62 219 LEU A CA 1
ATOM 1766 C C . LEU A 1 219 ? -8.211 -13.658 9.237 1.00 98.62 219 LEU A C 1
ATOM 1768 O O . LEU A 1 219 ? -8.664 -12.958 10.145 1.00 98.62 219 LEU A O 1
ATOM 1772 N N . ASP A 1 220 ? -8.569 -14.940 9.109 1.00 98.25 220 ASP A N 1
ATOM 1773 C CA . ASP A 1 220 ? -9.551 -15.593 9.988 1.00 98.25 220 ASP A CA 1
ATOM 1774 C C . ASP A 1 220 ? -9.055 -15.742 11.440 1.00 98.25 220 ASP A C 1
ATOM 1776 O O . ASP A 1 220 ? -9.866 -15.705 12.373 1.00 98.25 220 ASP A O 1
ATOM 1780 N N . ALA A 1 221 ? -7.741 -15.882 11.648 1.00 97.62 221 ALA A N 1
ATOM 1781 C CA . ALA A 1 221 ? -7.113 -15.964 12.966 1.00 97.62 221 ALA A CA 1
ATOM 1782 C C . ALA A 1 221 ? -6.972 -14.590 13.647 1.00 97.62 221 ALA A C 1
ATOM 1784 O O . ALA A 1 221 ? -7.222 -14.481 14.851 1.00 97.62 221 ALA A O 1
ATOM 1785 N N . GLY A 1 222 ? -6.607 -13.550 12.889 1.00 96.00 222 GLY A N 1
ATOM 1786 C CA . GLY A 1 222 ? -6.518 -12.163 13.353 1.00 96.00 222 GLY A CA 1
ATOM 1787 C C . GLY A 1 222 ? -7.881 -11.496 13.559 1.00 96.00 222 GLY A C 1
ATOM 1788 O O . GLY A 1 222 ? -7.986 -10.555 14.343 1.00 96.00 222 GLY A O 1
ATOM 1789 N N . GLY A 1 223 ? -8.929 -12.015 12.908 1.00 96.94 223 GLY A N 1
ATOM 1790 C CA . GLY A 1 223 ? -10.272 -11.436 12.928 1.00 96.94 223 GLY A CA 1
ATOM 1791 C C . GLY A 1 223 ? -10.448 -10.304 11.918 1.00 96.94 223 GLY A C 1
ATOM 1792 O O . GLY A 1 223 ? -11.135 -9.340 12.224 1.00 96.94 223 GLY A O 1
ATOM 1793 N N . VAL A 1 224 ? -9.810 -10.418 10.750 1.00 98.38 224 VAL A N 1
ATOM 1794 C CA . VAL A 1 224 ? -9.817 -9.421 9.675 1.00 98.38 224 VAL A CA 1
ATOM 1795 C C . VAL A 1 224 ? -10.858 -9.785 8.615 1.00 98.38 224 VAL A C 1
ATOM 1797 O O . VAL A 1 224 ? -10.839 -10.882 8.043 1.00 98.38 224 VAL A O 1
ATOM 1800 N N . GLU A 1 225 ? -11.787 -8.871 8.337 1.00 98.06 225 GLU A N 1
ATOM 1801 C CA . GLU A 1 225 ? -12.859 -9.094 7.367 1.00 98.06 225 GLU A CA 1
ATOM 1802 C C . GLU A 1 225 ? -12.345 -9.152 5.926 1.00 98.06 225 GLU A C 1
ATOM 1804 O O . GLU A 1 225 ? -12.735 -10.063 5.198 1.00 98.06 225 GLU A O 1
ATOM 1809 N N . ARG A 1 226 ? -11.493 -8.210 5.501 1.00 97.88 226 ARG A N 1
ATOM 1810 C CA . ARG A 1 226 ? -11.049 -8.081 4.099 1.00 97.88 226 ARG A CA 1
ATOM 1811 C C . ARG A 1 226 ? -9.559 -7.755 3.966 1.00 97.88 226 ARG A C 1
ATOM 1813 O O . ARG A 1 226 ? -8.944 -7.271 4.908 1.00 97.88 226 ARG A O 1
ATOM 1820 N N . ALA A 1 227 ? -8.999 -7.978 2.782 1.00 98.69 227 ALA A N 1
ATOM 1821 C CA . ALA A 1 227 ? -7.630 -7.613 2.442 1.00 98.69 227 ALA A CA 1
ATOM 1822 C C . ALA A 1 227 ? -7.515 -7.072 1.008 1.00 98.69 227 ALA A C 1
ATOM 1824 O O . ALA A 1 227 ? -8.088 -7.634 0.073 1.00 98.69 227 ALA A O 1
ATOM 1825 N N . ALA A 1 228 ? -6.743 -6.001 0.839 1.00 98.56 228 ALA A N 1
ATOM 1826 C CA . ALA A 1 228 ? -6.237 -5.542 -0.446 1.00 98.56 228 ALA A CA 1
ATOM 1827 C C . ALA A 1 228 ? -4.909 -6.261 -0.720 1.00 98.56 228 ALA A C 1
ATOM 1829 O O . ALA A 1 228 ? -3.898 -6.008 -0.059 1.00 98.56 228 ALA A O 1
ATOM 1830 N N . VAL A 1 229 ? -4.938 -7.193 -1.671 1.00 98.81 229 VAL A N 1
ATOM 1831 C CA . VAL A 1 229 ? -3.788 -8.018 -2.036 1.00 98.81 229 VAL A CA 1
ATOM 1832 C C . VAL A 1 229 ? -3.009 -7.298 -3.129 1.00 98.81 229 VAL A C 1
ATOM 1834 O O . VAL A 1 229 ? -3.378 -7.311 -4.306 1.00 98.81 229 VAL A O 1
ATOM 1837 N N . VAL A 1 230 ? -1.941 -6.638 -2.698 1.00 98.81 230 VAL A N 1
ATOM 1838 C CA . VAL A 1 230 ? -0.923 -6.004 -3.531 1.00 98.81 230 VAL A CA 1
ATOM 1839 C C . VAL A 1 230 ? -0.180 -7.106 -4.267 1.00 98.81 230 VAL A C 1
ATOM 1841 O O . VAL A 1 230 ? 0.464 -7.956 -3.654 1.00 98.81 230 VAL A O 1
ATOM 1844 N N . CYS A 1 231 ? -0.305 -7.129 -5.587 1.00 98.62 231 CYS A 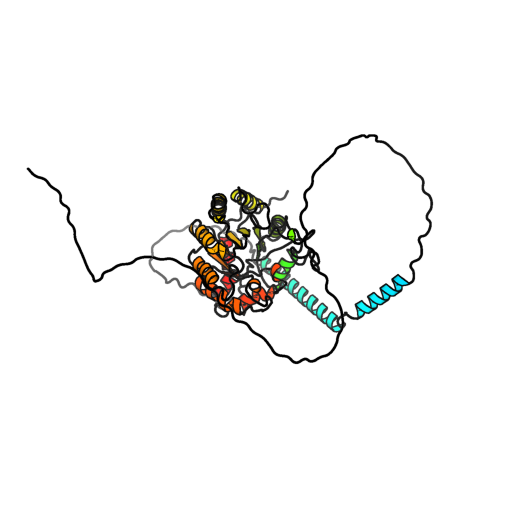N 1
ATOM 1845 C CA . CYS A 1 231 ? 0.433 -8.073 -6.409 1.00 98.62 231 CYS A CA 1
ATOM 1846 C C . CYS A 1 231 ? 1.890 -7.612 -6.537 1.00 98.62 231 CYS A C 1
ATOM 1848 O O . CYS A 1 231 ? 2.186 -6.421 -6.480 1.00 98.62 231 CYS A O 1
ATOM 1850 N N . ALA A 1 232 ? 2.801 -8.560 -6.716 1.00 97.50 232 ALA A N 1
ATOM 1851 C CA . ALA A 1 232 ? 4.200 -8.297 -7.012 1.00 97.50 232 ALA A CA 1
ATOM 1852 C C . ALA A 1 232 ? 4.734 -9.468 -7.850 1.00 97.50 232 ALA A C 1
ATOM 1854 O O . ALA A 1 232 ? 4.887 -10.584 -7.339 1.00 97.50 232 ALA A O 1
ATOM 1855 N N . ARG A 1 233 ? 4.989 -9.236 -9.144 1.00 96.50 233 ARG A N 1
ATOM 1856 C CA . ARG A 1 233 ? 5.460 -10.245 -10.113 1.00 96.50 233 ARG A CA 1
ATOM 1857 C C . ARG A 1 233 ? 6.972 -10.478 -9.985 1.00 96.50 233 ARG A C 1
ATOM 1859 O O . ARG A 1 233 ? 7.744 -10.189 -10.898 1.00 96.50 233 ARG A O 1
ATOM 1866 N N . ILE A 1 234 ? 7.389 -10.959 -8.813 1.00 95.94 234 ILE A N 1
ATOM 1867 C CA . ILE A 1 234 ? 8.786 -10.950 -8.351 1.00 95.94 234 ILE A CA 1
ATOM 1868 C C . ILE A 1 234 ? 9.434 -12.337 -8.271 1.00 95.94 234 ILE A C 1
ATOM 1870 O O . ILE A 1 234 ? 8.788 -13.367 -8.461 1.00 95.94 234 ILE A O 1
ATOM 1874 N N . GLY A 1 235 ? 10.731 -12.344 -7.952 1.00 93.44 235 GLY A N 1
ATOM 1875 C CA . GLY A 1 235 ? 11.492 -13.532 -7.558 1.00 93.44 235 GLY A CA 1
ATOM 1876 C C . GLY A 1 235 ? 12.415 -14.121 -8.625 1.00 93.44 235 GLY A C 1
ATOM 1877 O O . GLY A 1 235 ? 13.129 -15.072 -8.331 1.00 93.44 235 GLY A O 1
ATOM 1878 N N . HIS A 1 236 ? 12.471 -13.548 -9.831 1.00 89.19 236 HIS A N 1
ATOM 1879 C CA . HIS A 1 236 ? 13.403 -13.977 -10.890 1.00 89.19 236 HIS A CA 1
ATOM 1880 C C . HIS A 1 236 ? 14.871 -13.981 -10.443 1.00 89.19 236 HIS A C 1
ATOM 1882 O O . HIS A 1 236 ? 15.587 -14.956 -10.658 1.00 89.19 236 HIS A O 1
ATOM 1888 N N . GLU A 1 237 ? 15.305 -12.922 -9.757 1.00 87.56 237 GLU A N 1
ATOM 1889 C CA . GLU A 1 237 ? 16.683 -12.763 -9.266 1.00 87.56 237 GLU A CA 1
ATOM 1890 C C . GLU A 1 237 ? 17.061 -13.767 -8.165 1.00 87.56 237 GLU A C 1
ATOM 1892 O O . GLU A 1 237 ? 18.226 -14.141 -8.040 1.00 87.56 237 GLU A O 1
ATOM 1897 N N . ALA A 1 238 ? 16.078 -14.257 -7.401 1.00 87.06 238 ALA A N 1
ATOM 1898 C CA . ALA A 1 238 ? 16.273 -15.292 -6.384 1.00 87.06 238 ALA A CA 1
ATOM 1899 C C . ALA A 1 238 ? 16.372 -16.715 -6.977 1.00 87.06 238 ALA A C 1
ATOM 1901 O O . ALA A 1 238 ? 16.542 -17.685 -6.235 1.00 87.06 238 ALA A O 1
ATOM 1902 N N . GLY A 1 239 ? 16.297 -16.846 -8.305 1.00 83.56 239 GLY A N 1
ATOM 1903 C CA . GLY A 1 239 ? 16.630 -18.058 -9.046 1.00 83.56 239 GLY A CA 1
ATOM 1904 C C . GLY A 1 239 ? 15.443 -18.956 -9.425 1.00 83.56 239 GLY A C 1
ATOM 1905 O O . GLY A 1 239 ? 14.277 -18.647 -9.153 1.00 83.56 239 GLY A O 1
ATOM 1906 N N . PRO A 1 240 ? 15.725 -20.094 -10.093 1.00 81.81 240 PRO A N 1
ATOM 1907 C CA . PRO A 1 240 ? 14.697 -21.002 -10.592 1.00 81.81 240 PRO A CA 1
ATOM 1908 C C . PRO A 1 240 ? 13.784 -21.512 -9.471 1.00 81.81 240 PRO A C 1
ATOM 1910 O O . PRO A 1 240 ? 14.245 -22.122 -8.510 1.00 81.81 240 PRO A O 1
ATOM 1913 N N . GLY A 1 241 ? 12.477 -21.283 -9.620 1.00 86.88 241 GLY A N 1
ATOM 1914 C CA . GLY A 1 241 ? 11.463 -21.648 -8.626 1.00 86.88 241 GLY A CA 1
ATOM 1915 C C . GLY A 1 241 ? 11.002 -20.504 -7.715 1.00 86.88 241 GLY A C 1
ATOM 1916 O O . GLY A 1 241 ? 9.954 -20.645 -7.098 1.00 86.88 241 GLY A O 1
ATOM 1917 N N . CYS A 1 242 ? 11.689 -19.359 -7.680 1.00 93.00 242 CYS A N 1
ATOM 1918 C CA . CYS A 1 242 ? 11.249 -18.183 -6.911 1.00 93.00 242 CYS A CA 1
ATOM 1919 C C . CYS A 1 242 ? 10.296 -17.258 -7.699 1.00 93.00 242 CYS A C 1
ATOM 1921 O O . CYS A 1 242 ? 9.549 -16.483 -7.104 1.00 93.00 242 CYS A O 1
ATOM 1923 N N . ALA A 1 243 ? 10.299 -17.332 -9.034 1.00 94.69 243 ALA A N 1
ATOM 1924 C CA . ALA A 1 243 ? 9.519 -16.450 -9.904 1.00 94.69 243 ALA A CA 1
ATOM 1925 C C . ALA A 1 243 ? 7.990 -16.601 -9.746 1.00 94.69 243 ALA A C 1
ATOM 1927 O O . ALA A 1 243 ? 7.454 -17.714 -9.678 1.00 94.69 243 ALA A O 1
ATOM 1928 N N . ASN A 1 244 ? 7.290 -15.463 -9.753 1.00 96.44 244 ASN A N 1
ATOM 1929 C CA . ASN A 1 244 ? 5.832 -15.332 -9.691 1.00 96.44 244 ASN A CA 1
ATOM 1930 C C . ASN A 1 244 ? 5.304 -14.413 -10.824 1.00 96.44 244 ASN A C 1
ATOM 1932 O O . ASN A 1 244 ? 4.582 -13.459 -10.551 1.00 96.44 244 ASN A O 1
ATOM 1936 N N . ASP A 1 245 ? 5.638 -14.656 -12.099 1.00 94.88 245 ASP A N 1
ATOM 1937 C CA . ASP A 1 245 ? 5.065 -13.872 -13.220 1.00 94.88 245 ASP A CA 1
ATOM 1938 C C . ASP A 1 245 ? 3.532 -13.884 -13.234 1.00 94.88 245 ASP A C 1
ATOM 1940 O O . ASP A 1 245 ? 2.895 -12.875 -13.527 1.00 94.88 245 ASP A O 1
ATOM 1944 N N . ASP A 1 246 ? 2.940 -15.018 -12.853 1.00 96.00 246 ASP A N 1
ATOM 1945 C CA . ASP A 1 246 ? 1.498 -15.229 -12.791 1.00 96.00 246 ASP A CA 1
ATOM 1946 C C . ASP A 1 246 ? 0.829 -14.556 -11.581 1.00 96.00 246 ASP A C 1
ATOM 1948 O O . ASP A 1 246 ? -0.315 -14.876 -11.270 1.00 96.00 246 ASP A O 1
ATOM 1952 N N . ASN A 1 247 ? 1.503 -13.647 -10.859 1.00 98.12 247 ASN A N 1
ATOM 1953 C CA . ASN A 1 247 ? 0.986 -13.148 -9.584 1.00 98.12 247 ASN A CA 1
ATOM 1954 C C . ASN A 1 247 ? -0.350 -12.401 -9.711 1.00 98.12 247 ASN A C 1
ATOM 1956 O O . ASN A 1 247 ? -1.247 -12.647 -8.907 1.00 98.12 247 ASN A O 1
ATOM 1960 N N . ASN A 1 248 ? -0.518 -11.575 -10.750 1.00 98.44 248 ASN A N 1
ATOM 1961 C CA . ASN A 1 248 ? -1.790 -10.897 -11.019 1.00 98.44 248 ASN A CA 1
ATOM 1962 C C . ASN A 1 248 ? -2.925 -11.909 -11.258 1.00 98.44 248 ASN A C 1
ATOM 1964 O O . ASN A 1 248 ? -3.974 -11.806 -10.628 1.00 98.44 248 ASN A O 1
ATOM 1968 N N . ASP A 1 249 ? -2.703 -12.929 -12.097 1.00 98.56 249 ASP A N 1
ATOM 1969 C CA . ASP A 1 249 ? -3.684 -13.990 -12.368 1.00 98.56 249 ASP A CA 1
ATOM 1970 C C . ASP A 1 249 ? -3.966 -14.855 -11.126 1.00 98.56 249 ASP A C 1
ATOM 1972 O O . ASP A 1 249 ? -5.115 -15.196 -10.847 1.00 98.56 249 ASP A O 1
ATOM 1976 N N . TYR A 1 250 ? -2.936 -15.193 -10.345 1.00 98.56 250 TYR A N 1
ATOM 1977 C CA . TYR A 1 250 ? -3.047 -15.973 -9.109 1.00 98.56 250 TYR A CA 1
ATOM 1978 C C . TYR A 1 250 ? -3.906 -15.255 -8.059 1.00 98.56 250 TYR A C 1
ATOM 1980 O O . TYR A 1 250 ? -4.806 -15.868 -7.470 1.00 98.56 250 TYR A O 1
ATOM 1988 N N . VAL A 1 251 ? -3.669 -13.954 -7.866 1.00 98.69 251 VAL A N 1
ATOM 1989 C CA . VAL A 1 251 ? -4.419 -13.107 -6.932 1.00 98.69 251 VAL A CA 1
ATOM 1990 C C . VAL A 1 251 ? -5.821 -12.800 -7.465 1.00 98.69 251 VAL A C 1
ATOM 1992 O O . VAL A 1 251 ? -6.785 -12.949 -6.718 1.00 98.69 251 VAL A O 1
ATOM 1995 N N . ALA A 1 252 ? -5.990 -12.473 -8.750 1.00 98.38 252 ALA A N 1
ATOM 1996 C CA . ALA A 1 252 ? -7.307 -12.255 -9.358 1.00 98.38 252 ALA A CA 1
ATOM 1997 C C . ALA A 1 252 ? -8.191 -13.510 -9.322 1.00 98.38 252 ALA A C 1
ATOM 1999 O O . ALA A 1 252 ? -9.359 -13.434 -8.941 1.00 98.38 252 ALA A O 1
ATOM 2000 N N . ALA A 1 253 ? -7.635 -14.691 -9.609 1.00 98.31 253 ALA A N 1
ATOM 2001 C CA . ALA A 1 253 ? -8.366 -15.946 -9.471 1.00 98.31 253 ALA A CA 1
ATOM 2002 C C . ALA A 1 253 ? -8.750 -16.233 -8.006 1.00 98.31 253 ALA A C 1
ATOM 2004 O O . ALA A 1 253 ? -9.786 -16.848 -7.753 1.00 98.31 253 ALA A O 1
ATOM 2005 N N . ALA A 1 254 ? -7.940 -15.805 -7.031 1.00 98.19 254 ALA A N 1
ATOM 2006 C CA . ALA A 1 254 ? -8.285 -15.881 -5.613 1.00 98.19 254 ALA A CA 1
ATOM 2007 C C . ALA A 1 254 ? -9.383 -14.884 -5.211 1.00 98.19 254 ALA A C 1
ATOM 2009 O O . ALA A 1 254 ? -10.320 -15.284 -4.521 1.00 98.19 254 ALA A O 1
ATOM 2010 N N . ALA A 1 255 ? -9.327 -13.637 -5.685 1.00 97.62 255 ALA A N 1
ATOM 2011 C CA . ALA A 1 255 ? -10.388 -12.650 -5.491 1.00 97.62 255 ALA A CA 1
ATOM 2012 C C . ALA A 1 255 ? -11.717 -13.118 -6.106 1.00 97.62 255 ALA A C 1
ATOM 2014 O O . ALA A 1 255 ? -12.743 -13.069 -5.438 1.00 97.62 255 ALA A O 1
ATOM 2015 N N . GLY A 1 256 ? -11.700 -13.714 -7.304 1.00 96.94 256 GLY A N 1
ATOM 2016 C CA . GLY A 1 256 ? -12.889 -14.317 -7.920 1.00 96.94 256 GLY A CA 1
ATOM 2017 C C . GLY A 1 256 ? -13.509 -15.473 -7.116 1.00 96.94 256 GLY A C 1
ATOM 2018 O O . GLY A 1 256 ? -14.719 -15.677 -7.171 1.00 96.94 256 GLY A O 1
ATOM 2019 N N . ARG A 1 257 ? -12.714 -16.208 -6.320 1.00 97.81 257 ARG A N 1
ATOM 2020 C CA . ARG A 1 257 ? -13.212 -17.243 -5.385 1.00 97.81 257 ARG A CA 1
ATOM 2021 C C . ARG A 1 257 ? -13.644 -16.687 -4.024 1.00 97.81 257 ARG A C 1
ATOM 2023 O O . ARG A 1 257 ? -14.414 -17.343 -3.323 1.00 97.81 257 ARG A O 1
ATOM 2030 N N . HIS A 1 258 ? -13.145 -15.513 -3.640 1.00 97.44 258 HIS A N 1
ATOM 2031 C CA . HIS A 1 258 ? -13.358 -14.897 -2.329 1.00 97.44 258 HIS A CA 1
ATOM 2032 C C . HIS A 1 258 ? -13.658 -13.384 -2.431 1.00 97.44 258 HIS A C 1
ATOM 2034 O O . HIS A 1 258 ? -12.976 -12.589 -1.777 1.00 97.44 258 HIS A O 1
ATOM 2040 N N . PRO A 1 259 ? -14.668 -12.955 -3.218 1.00 94.88 259 PRO A N 1
ATOM 2041 C CA . PRO A 1 259 ? -14.900 -11.536 -3.517 1.00 94.88 259 PRO A CA 1
ATOM 2042 C C . PRO A 1 259 ? -15.424 -10.735 -2.314 1.00 94.88 259 PRO A C 1
ATOM 2044 O O . PRO A 1 259 ? -15.416 -9.508 -2.328 1.00 94.88 259 PRO A O 1
ATOM 2047 N N . ASP A 1 260 ? -15.865 -11.412 -1.249 1.00 94.44 260 ASP A N 1
ATOM 2048 C CA . ASP A 1 260 ? -16.203 -10.809 0.042 1.00 94.44 260 ASP A CA 1
ATOM 2049 C C . ASP A 1 260 ? -14.995 -10.677 0.993 1.00 94.44 260 ASP A C 1
ATOM 2051 O O . ASP A 1 260 ? -15.133 -10.086 2.064 1.00 94.44 260 ASP A O 1
ATOM 2055 N N . ARG A 1 261 ? -13.817 -11.205 0.615 1.00 97.31 261 ARG A N 1
ATOM 2056 C CA . ARG A 1 261 ? -12.580 -11.209 1.421 1.00 97.31 261 ARG A CA 1
ATOM 2057 C C . ARG A 1 261 ? -11.403 -10.498 0.757 1.00 97.31 261 ARG A C 1
ATOM 2059 O O . ARG A 1 261 ? -10.667 -9.816 1.460 1.00 97.31 261 ARG A O 1
ATOM 2066 N N . LEU A 1 262 ? -11.181 -10.676 -0.544 1.00 98.38 262 LEU A N 1
ATOM 2067 C CA . LEU A 1 262 ? -9.948 -10.259 -1.221 1.00 98.38 262 LEU A CA 1
ATOM 2068 C C . LEU A 1 262 ? -10.239 -9.267 -2.353 1.00 98.38 262 LEU A C 1
ATOM 2070 O O . LEU A 1 262 ? -11.121 -9.501 -3.175 1.00 98.38 262 LEU A O 1
ATOM 2074 N N . VAL A 1 263 ? -9.454 -8.192 -2.413 1.00 97.38 263 VAL A N 1
ATOM 2075 C CA . VAL A 1 263 ? -9.451 -7.210 -3.506 1.00 97.38 263 VAL A CA 1
ATOM 2076 C C . VAL A 1 263 ? -8.088 -7.255 -4.187 1.00 97.38 263 VAL A C 1
ATOM 2078 O O . VAL A 1 263 ? -7.070 -7.056 -3.527 1.00 97.38 263 VAL A O 1
ATOM 2081 N N . THR A 1 264 ? -8.061 -7.508 -5.494 1.00 98.31 264 THR A N 1
ATOM 2082 C CA . THR A 1 264 ? -6.825 -7.478 -6.286 1.00 98.31 264 THR A CA 1
ATOM 2083 C C . THR A 1 264 ? -6.347 -6.044 -6.474 1.00 98.31 264 THR A C 1
A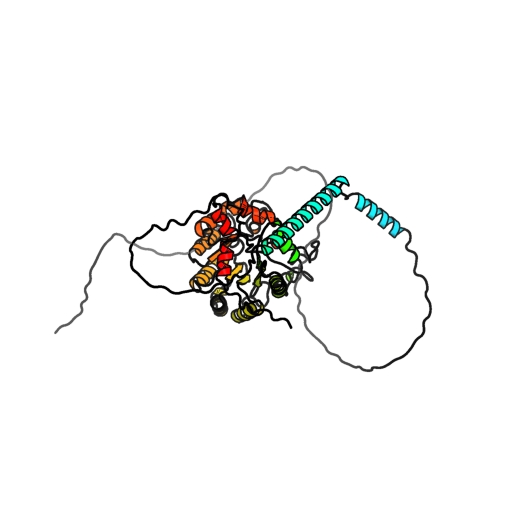TOM 2085 O O . THR A 1 264 ? -7.104 -5.185 -6.922 1.00 98.31 264 THR A O 1
ATOM 2088 N N . VAL A 1 265 ? -5.072 -5.810 -6.177 1.00 98.50 265 VAL A N 1
ATOM 2089 C CA . VAL A 1 265 ? -4.348 -4.582 -6.508 1.00 98.50 265 VAL A CA 1
ATOM 2090 C C . VAL A 1 265 ? -3.214 -4.993 -7.449 1.00 98.50 265 VAL A C 1
ATOM 2092 O O . VAL A 1 265 ? -2.149 -5.408 -6.992 1.00 98.50 265 VAL A O 1
ATOM 2095 N N . ALA A 1 266 ? -3.482 -5.002 -8.757 1.00 98.44 266 ALA A N 1
ATOM 2096 C CA . ALA A 1 266 ? -2.589 -5.622 -9.742 1.00 98.44 266 ALA A CA 1
ATOM 2097 C C . ALA A 1 266 ? -1.303 -4.818 -9.965 1.00 98.44 266 ALA A C 1
ATOM 2099 O O . ALA A 1 266 ? -1.331 -3.591 -10.036 1.00 98.44 266 ALA A O 1
ATOM 2100 N N . ASP A 1 267 ? -0.187 -5.526 -10.115 1.00 98.06 267 ASP A N 1
ATOM 2101 C CA . ASP A 1 267 ? 1.114 -4.974 -10.484 1.00 98.06 267 ASP A CA 1
ATOM 2102 C C . ASP A 1 267 ? 1.118 -4.749 -11.996 1.00 98.06 267 ASP A C 1
ATOM 2104 O O . ASP A 1 267 ? 1.084 -5.708 -12.769 1.00 98.06 267 ASP A O 1
ATOM 2108 N N . VAL A 1 268 ? 1.111 -3.482 -12.410 1.00 96.06 268 VAL A N 1
ATOM 2109 C CA . VAL A 1 268 ? 1.056 -3.093 -13.828 1.00 96.06 268 VAL A CA 1
ATOM 2110 C C . VAL A 1 268 ? 2.447 -2.730 -14.338 1.00 96.06 268 VAL A C 1
ATOM 2112 O O . VAL A 1 268 ? 2.892 -3.269 -15.352 1.00 96.06 268 VAL A O 1
ATOM 2115 N N . ASP A 1 269 ? 3.165 -1.900 -13.587 1.00 95.00 269 ASP A N 1
ATOM 2116 C CA . ASP A 1 269 ? 4.494 -1.402 -13.926 1.00 95.00 269 ASP A CA 1
ATOM 2117 C C . ASP A 1 269 ? 5.374 -1.444 -12.665 1.00 95.00 269 ASP A C 1
ATOM 2119 O O . ASP A 1 269 ? 5.010 -0.866 -11.643 1.00 95.00 269 ASP A O 1
ATOM 2123 N N . SER A 1 270 ? 6.488 -2.179 -12.680 1.00 95.50 270 SER A N 1
ATOM 2124 C CA . SER A 1 270 ? 7.313 -2.413 -11.482 1.00 95.50 270 SER A CA 1
ATOM 2125 C C . SER A 1 270 ? 8.762 -2.699 -11.855 1.00 95.50 270 SER A C 1
ATOM 2127 O O . SER A 1 270 ? 8.985 -3.489 -12.765 1.00 95.50 270 SER A O 1
ATOM 2129 N N . PHE A 1 271 ? 9.746 -2.179 -11.118 1.00 96.50 271 PHE A N 1
ATOM 2130 C CA . PHE A 1 271 ? 11.170 -2.270 -11.491 1.00 96.50 271 PHE A CA 1
ATOM 2131 C C . PHE A 1 271 ? 11.755 -3.683 -11.657 1.00 96.50 271 PHE A C 1
ATOM 2133 O O . PHE A 1 271 ? 12.788 -3.851 -12.298 1.00 96.50 271 PHE A O 1
ATOM 2140 N N . TRP A 1 272 ? 11.080 -4.718 -11.152 1.00 94.62 272 TRP A N 1
ATOM 2141 C CA . TRP A 1 272 ? 11.403 -6.127 -11.415 1.00 94.62 272 TRP A CA 1
ATOM 2142 C C . TRP A 1 272 ? 11.001 -6.620 -12.821 1.00 94.62 272 TRP A C 1
ATOM 2144 O O . TRP A 1 272 ? 11.126 -7.812 -13.115 1.00 94.62 272 TRP A O 1
ATOM 2154 N N . ARG A 1 273 ? 10.445 -5.747 -13.670 1.00 93.19 273 ARG A N 1
ATOM 2155 C CA . ARG A 1 273 ? 9.846 -6.075 -14.969 1.00 93.19 273 ARG A CA 1
ATOM 2156 C C . ARG A 1 273 ? 10.612 -5.427 -16.121 1.00 93.19 273 ARG A C 1
ATOM 2158 O O . ARG A 1 273 ? 10.947 -4.250 -16.025 1.00 93.19 273 ARG A O 1
ATOM 2165 N N . PRO A 1 274 ? 10.772 -6.115 -17.267 1.00 92.75 274 PRO A N 1
ATOM 2166 C CA . PRO A 1 274 ? 11.281 -5.484 -18.484 1.00 92.75 274 PRO A CA 1
ATOM 2167 C C . PRO A 1 274 ? 10.285 -4.473 -19.075 1.00 92.75 274 PRO A C 1
ATOM 2169 O O . PRO A 1 274 ? 10.659 -3.690 -19.938 1.00 92.75 274 PRO A O 1
ATOM 2172 N N . GLU A 1 275 ? 9.029 -4.482 -18.615 1.00 93.31 275 GLU A N 1
ATOM 2173 C CA . GLU A 1 275 ? 8.017 -3.496 -18.996 1.00 93.31 275 GLU A CA 1
ATOM 2174 C C . GLU A 1 275 ? 8.158 -2.157 -18.235 1.00 93.31 275 GLU A C 1
ATOM 2176 O O . GLU A 1 275 ? 7.499 -1.194 -18.618 1.00 93.31 275 GLU A O 1
ATOM 2181 N N . HIS A 1 276 ? 8.991 -2.069 -17.185 1.00 97.06 276 HIS A N 1
ATOM 2182 C CA . HIS A 1 276 ? 9.040 -0.916 -16.272 1.00 97.06 276 HIS A CA 1
ATOM 2183 C C . HIS A 1 276 ? 9.403 0.397 -16.969 1.00 97.06 276 HIS A C 1
ATOM 2185 O O . HIS A 1 276 ? 10.413 0.455 -17.672 1.00 97.06 276 HIS A O 1
ATOM 2191 N N . HIS A 1 277 ? 8.596 1.441 -16.760 1.00 97.19 277 HIS A N 1
ATOM 2192 C CA . HIS A 1 277 ? 8.777 2.770 -17.366 1.00 97.19 277 HIS A CA 1
ATOM 2193 C C . HIS A 1 277 ? 8.893 2.744 -18.912 1.00 97.19 277 HIS A C 1
ATOM 2195 O O . HIS A 1 277 ? 9.326 3.719 -19.529 1.00 97.19 277 HIS A O 1
ATOM 2201 N N . THR A 1 278 ? 8.490 1.645 -19.571 1.00 96.12 278 THR A N 1
ATOM 2202 C CA . THR A 1 278 ? 8.493 1.536 -21.041 1.00 96.12 278 THR A CA 1
ATOM 2203 C C . THR A 1 278 ? 7.219 2.126 -21.654 1.00 96.12 278 THR A C 1
ATOM 2205 O O . THR A 1 278 ? 6.171 2.096 -20.995 1.00 96.12 278 THR A O 1
ATOM 2208 N N . PRO A 1 279 ? 7.260 2.603 -22.915 1.00 97.38 279 PRO A N 1
ATOM 2209 C CA . PRO A 1 279 ? 6.113 3.233 -23.559 1.00 97.38 279 PRO A CA 1
ATOM 2210 C C . PRO A 1 279 ? 4.824 2.404 -23.541 1.00 97.38 279 PRO A C 1
ATOM 2212 O O . PRO A 1 279 ? 4.864 1.170 -23.569 1.00 97.38 279 PRO A O 1
ATOM 2215 N N . GLY A 1 280 ? 3.674 3.077 -23.499 1.00 95.94 280 GLY A N 1
ATOM 2216 C CA . GLY A 1 280 ? 2.351 2.441 -23.478 1.00 95.94 280 GLY A CA 1
ATOM 2217 C C . GLY A 1 280 ? 1.919 1.930 -22.098 1.00 95.94 280 GLY A C 1
ATOM 2218 O O . GLY A 1 280 ? 1.101 1.012 -22.002 1.00 95.94 280 GLY A O 1
ATOM 2219 N N . ALA A 1 281 ? 2.458 2.496 -21.012 1.00 97.38 281 ALA A N 1
ATOM 2220 C CA . ALA A 1 281 ? 2.080 2.122 -19.644 1.00 97.38 281 ALA A CA 1
ATOM 2221 C C . ALA A 1 281 ? 0.579 2.328 -19.366 1.00 97.38 281 ALA A C 1
ATOM 2223 O O . ALA A 1 281 ? -0.052 1.495 -18.711 1.00 97.38 281 ALA A O 1
ATOM 2224 N N . ALA A 1 282 ? -0.005 3.402 -19.908 1.00 98.44 282 ALA A N 1
ATOM 2225 C CA . ALA A 1 282 ? -1.430 3.715 -19.797 1.00 98.44 282 ALA A CA 1
ATOM 2226 C C . ALA A 1 282 ? -2.333 2.604 -20.363 1.00 98.44 282 ALA A C 1
ATOM 2228 O O . ALA A 1 282 ? -3.361 2.272 -19.770 1.00 98.44 282 ALA A O 1
ATOM 2229 N N . ASP A 1 283 ? -1.929 1.972 -21.465 1.00 98.44 283 ASP A N 1
ATOM 2230 C CA . ASP A 1 283 ? -2.717 0.906 -22.086 1.00 98.44 283 ASP A CA 1
ATOM 2231 C C . ASP A 1 283 ? -2.522 -0.431 -21.364 1.00 98.44 283 ASP A C 1
ATOM 2233 O O . ASP A 1 283 ? -3.508 -1.125 -21.116 1.00 98.44 283 ASP A O 1
ATOM 2237 N N . ARG A 1 284 ? -1.310 -0.727 -20.856 1.00 97.88 284 ARG A N 1
ATOM 2238 C CA . ARG A 1 284 ? -1.098 -1.840 -19.903 1.00 97.88 284 ARG A CA 1
ATOM 2239 C C . ARG A 1 284 ? -1.997 -1.708 -18.663 1.00 97.88 284 ARG A C 1
ATOM 2241 O O . ARG A 1 284 ? -2.495 -2.713 -18.153 1.00 97.88 284 ARG A O 1
ATOM 2248 N N . LEU A 1 285 ? -2.236 -0.481 -18.186 1.00 98.38 285 LEU A N 1
ATOM 2249 C CA . LEU A 1 285 ? -3.160 -0.207 -17.080 1.00 98.38 285 LEU A CA 1
ATOM 2250 C C . LEU A 1 285 ? -4.626 -0.432 -17.475 1.00 98.38 285 LEU A C 1
ATOM 2252 O O . LEU A 1 285 ? -5.354 -1.070 -16.715 1.00 98.38 285 LEU A O 1
ATOM 2256 N N . ARG A 1 286 ? -5.057 0.038 -18.654 1.00 98.31 286 ARG A N 1
ATOM 2257 C CA . ARG A 1 286 ? -6.420 -0.178 -19.178 1.00 98.31 286 ARG A CA 1
ATOM 2258 C C . ARG A 1 286 ? -6.719 -1.669 -19.383 1.00 98.31 286 ARG A C 1
ATOM 2260 O O . ARG A 1 286 ? -7.743 -2.150 -18.898 1.00 98.31 286 ARG A O 1
ATOM 2267 N N . GLU A 1 287 ? -5.798 -2.416 -19.996 1.00 97.88 287 GLU A N 1
ATOM 2268 C CA . GLU A 1 287 ? -5.893 -3.875 -20.158 1.00 97.88 287 GLU A CA 1
ATOM 2269 C C . GLU A 1 287 ? -5.997 -4.601 -18.810 1.00 97.88 287 GLU A C 1
ATOM 2271 O O . GLU A 1 287 ? -6.859 -5.464 -18.629 1.00 97.88 287 GLU A O 1
ATOM 2276 N N . ALA A 1 288 ? -5.150 -4.247 -17.836 1.00 97.62 288 ALA A N 1
ATOM 2277 C CA . ALA A 1 288 ? -5.198 -4.836 -16.499 1.00 97.62 288 ALA A CA 1
ATOM 2278 C C . ALA A 1 288 ? -6.503 -4.490 -15.759 1.00 97.62 288 ALA A C 1
ATOM 2280 O O . ALA A 1 288 ? -7.075 -5.351 -15.084 1.00 97.62 288 ALA A O 1
ATOM 2281 N N . ALA A 1 289 ? -6.996 -3.257 -15.900 1.00 97.12 289 ALA A N 1
ATOM 2282 C CA . ALA A 1 289 ? -8.233 -2.803 -15.276 1.00 97.12 289 ALA A CA 1
ATOM 2283 C C . ALA A 1 289 ? -9.459 -3.566 -15.793 1.00 97.12 289 ALA A C 1
ATOM 2285 O O . ALA A 1 289 ? -10.278 -3.995 -14.978 1.00 97.12 289 ALA A O 1
ATOM 2286 N N . GLU A 1 290 ? -9.561 -3.805 -17.107 1.00 96.06 290 GLU A N 1
ATOM 2287 C CA . GLU A 1 290 ? -10.625 -4.642 -17.673 1.00 96.06 290 GLU A CA 1
ATOM 2288 C C . GLU A 1 290 ? -10.441 -6.125 -17.309 1.00 96.06 290 GLU A C 1
ATOM 2290 O O . GLU A 1 290 ? -11.361 -6.737 -16.761 1.00 96.06 290 GLU A O 1
ATOM 2295 N N . ARG A 1 291 ? -9.251 -6.702 -17.538 1.00 96.56 291 ARG A N 1
ATOM 2296 C CA . ARG A 1 291 ? -8.974 -8.138 -17.323 1.00 96.56 291 ARG A CA 1
ATOM 2297 C C . ARG A 1 291 ? -9.223 -8.600 -15.886 1.00 96.56 291 ARG A C 1
ATOM 2299 O O . ARG A 1 291 ? -9.653 -9.735 -15.681 1.00 96.56 291 ARG A O 1
ATOM 2306 N N . TYR A 1 292 ? -8.938 -7.749 -14.902 1.00 95.69 292 TYR A N 1
ATOM 2307 C CA . TYR A 1 292 ? -9.043 -8.085 -13.478 1.00 95.69 292 TYR A CA 1
ATOM 2308 C C . TYR A 1 292 ? -10.161 -7.324 -12.742 1.00 95.69 292 TYR A C 1
ATOM 2310 O O . TYR A 1 292 ? -10.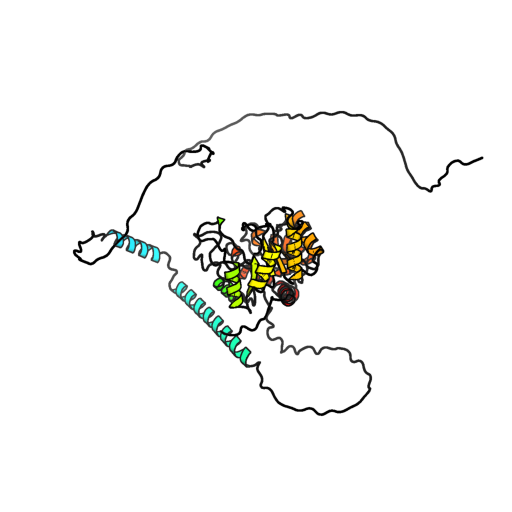245 -7.428 -11.518 1.00 95.69 292 TYR A O 1
ATOM 2318 N N . ALA A 1 293 ? -11.011 -6.575 -13.463 1.00 93.38 293 ALA A N 1
ATOM 2319 C CA . ALA A 1 293 ? -12.093 -5.743 -12.916 1.00 93.38 293 ALA A CA 1
ATOM 2320 C C . ALA A 1 293 ? -11.640 -4.825 -11.756 1.00 93.38 293 ALA A C 1
ATOM 2322 O O . ALA A 1 293 ? -12.306 -4.728 -10.720 1.00 93.38 293 ALA A O 1
ATOM 2323 N N . LEU A 1 294 ? -10.470 -4.195 -11.912 1.00 95.06 294 LEU A N 1
ATOM 2324 C CA . LEU A 1 294 ? -9.755 -3.533 -10.817 1.00 95.06 294 LEU A CA 1
ATOM 2325 C C . LEU A 1 294 ? -10.545 -2.378 -10.190 1.00 95.06 294 LEU A C 1
ATOM 2327 O O . LEU A 1 294 ? -11.233 -1.628 -10.873 1.00 95.06 294 LEU A O 1
ATOM 2331 N N . ALA A 1 295 ? -10.346 -2.202 -8.882 1.00 95.75 295 ALA A N 1
ATOM 2332 C CA . ALA A 1 295 ? -10.605 -0.950 -8.162 1.00 95.75 295 ALA A CA 1
ATOM 2333 C C . ALA A 1 295 ? -9.293 -0.237 -7.758 1.00 95.75 295 ALA A C 1
ATOM 2335 O O . ALA A 1 295 ? -9.315 0.852 -7.185 1.00 95.75 295 ALA A O 1
ATOM 2336 N N . ALA A 1 296 ? -8.141 -0.873 -7.997 1.00 97.81 296 ALA A N 1
ATOM 2337 C CA . ALA A 1 296 ? -6.820 -0.400 -7.604 1.00 97.81 296 ALA A CA 1
ATOM 2338 C C . ALA A 1 296 ? -5.714 -1.106 -8.406 1.00 97.81 296 ALA A C 1
ATOM 2340 O O . ALA A 1 296 ? -5.849 -2.279 -8.755 1.00 97.81 296 ALA A O 1
ATOM 2341 N N . PHE A 1 297 ? -4.594 -0.421 -8.614 1.00 98.44 297 PHE A N 1
ATOM 2342 C CA . PHE A 1 297 ? -3.354 -0.991 -9.148 1.00 98.44 297 PHE A CA 1
ATOM 2343 C C . PHE A 1 297 ? -2.181 -0.676 -8.210 1.00 98.44 297 PHE A C 1
ATOM 2345 O O . PHE A 1 297 ? -2.305 0.135 -7.287 1.00 98.44 297 PHE A O 1
ATOM 2352 N N . THR A 1 298 ? -1.039 -1.321 -8.432 1.00 98.69 298 THR A N 1
ATOM 2353 C CA . THR A 1 298 ? 0.221 -1.011 -7.754 1.00 98.69 298 THR A CA 1
ATOM 2354 C C . THR A 1 298 ? 1.343 -0.786 -8.756 1.00 98.69 298 THR A C 1
ATOM 2356 O O . THR A 1 298 ? 1.355 -1.361 -9.848 1.00 98.69 298 THR A O 1
ATOM 2359 N N . HIS A 1 299 ? 2.277 0.069 -8.355 1.00 98.25 299 HIS A N 1
ATOM 2360 C CA . HIS A 1 299 ? 3.444 0.464 -9.129 1.00 98.25 299 HIS A CA 1
ATOM 2361 C C . HIS A 1 299 ? 4.653 0.533 -8.192 1.00 98.25 299 HIS A C 1
ATOM 2363 O O . HIS A 1 299 ? 4.562 1.135 -7.117 1.00 98.25 299 HIS A O 1
ATOM 2369 N N . TYR A 1 300 ? 5.746 -0.128 -8.576 1.00 98.00 300 TYR A N 1
ATOM 2370 C CA . TYR A 1 300 ? 6.988 -0.183 -7.802 1.00 98.00 300 TYR A CA 1
ATOM 2371 C C . TYR A 1 300 ? 8.128 0.492 -8.563 1.00 98.00 300 TYR A C 1
ATOM 2373 O O . TYR A 1 300 ? 8.595 -0.029 -9.574 1.00 98.00 300 TYR A O 1
ATOM 2381 N N . VAL A 1 301 ? 8.594 1.626 -8.047 1.00 98.06 301 VAL A N 1
ATOM 2382 C CA . VAL A 1 301 ? 9.715 2.394 -8.610 1.00 98.06 301 VAL A CA 1
ATOM 2383 C C . VAL A 1 301 ? 11.047 2.012 -7.956 1.00 98.06 301 VAL A C 1
ATOM 2385 O O . VAL A 1 301 ? 11.080 1.296 -6.953 1.00 98.06 301 VAL A O 1
ATOM 2388 N N . THR A 1 302 ? 12.162 2.487 -8.515 1.00 97.00 302 THR A N 1
ATOM 2389 C CA . THR A 1 302 ? 13.494 2.288 -7.916 1.00 97.00 302 THR A CA 1
ATOM 2390 C C . THR A 1 302 ? 13.754 3.238 -6.735 1.00 97.00 302 THR A C 1
ATOM 2392 O O . THR A 1 302 ? 13.068 4.245 -6.564 1.00 97.00 302 THR A O 1
ATOM 2395 N N . GLU A 1 303 ? 14.815 2.974 -5.962 1.00 95.88 303 GLU A N 1
ATOM 2396 C CA . GLU A 1 303 ? 15.335 3.846 -4.884 1.00 95.88 303 GLU A CA 1
ATOM 2397 C C . GLU A 1 303 ? 15.685 5.284 -5.326 1.00 95.88 303 GLU A C 1
ATOM 2399 O O . GLU A 1 303 ? 15.943 6.149 -4.489 1.00 95.88 303 GLU A O 1
ATOM 2404 N N . ARG A 1 304 ? 15.730 5.559 -6.635 1.00 96.50 304 ARG A N 1
ATOM 2405 C CA . ARG A 1 304 ? 15.996 6.883 -7.204 1.00 96.50 304 ARG A CA 1
ATOM 2406 C C . ARG A 1 304 ? 14.836 7.311 -8.091 1.00 96.50 304 ARG A C 1
ATOM 2408 O O . ARG A 1 304 ? 14.341 6.495 -8.867 1.00 96.50 304 ARG A O 1
ATOM 2415 N N . ASP A 1 305 ? 14.477 8.587 -8.005 1.00 97.50 305 ASP A N 1
ATOM 2416 C CA . ASP A 1 305 ? 13.660 9.240 -9.026 1.00 97.50 305 ASP A CA 1
ATOM 2417 C C . ASP A 1 305 ? 14.470 9.332 -10.331 1.00 97.50 305 ASP A C 1
ATOM 2419 O O . ASP A 1 305 ? 15.637 9.747 -10.328 1.00 97.50 305 ASP A O 1
ATOM 2423 N N . ASP A 1 306 ? 13.872 8.860 -11.424 1.00 97.06 306 ASP A N 1
ATOM 2424 C CA . ASP A 1 306 ? 14.401 8.918 -12.791 1.00 97.06 306 ASP A CA 1
ATOM 2425 C C . ASP A 1 306 ? 13.646 9.934 -13.673 1.00 97.06 306 ASP A C 1
ATOM 2427 O O . ASP A 1 306 ? 14.001 10.137 -14.836 1.00 97.06 306 ASP A O 1
ATOM 2431 N N . GLY A 1 307 ? 12.645 10.613 -13.104 1.00 98.12 307 GLY A N 1
ATOM 2432 C CA . GLY A 1 307 ? 11.789 11.600 -13.744 1.00 98.12 307 GLY A CA 1
ATOM 2433 C C . GLY A 1 307 ? 10.560 11.023 -14.450 1.00 98.12 307 GLY A C 1
ATOM 2434 O O . GLY A 1 307 ? 9.797 11.806 -15.021 1.00 98.12 307 GLY A O 1
ATOM 2435 N N . TRP A 1 308 ? 10.328 9.701 -14.439 1.00 98.50 308 TRP A N 1
ATOM 2436 C CA . TRP A 1 308 ? 9.316 9.079 -15.308 1.00 98.50 308 TRP A CA 1
ATOM 2437 C C . TRP A 1 308 ? 7.891 9.622 -15.113 1.00 98.50 308 TRP A C 1
ATOM 2439 O O . TRP A 1 308 ? 7.182 9.818 -16.100 1.00 98.50 308 TRP A O 1
ATOM 2449 N N . PHE A 1 309 ? 7.490 9.970 -13.884 1.00 98.38 309 PHE A N 1
ATOM 2450 C CA . PHE A 1 309 ? 6.162 10.548 -13.594 1.00 98.38 309 PHE A CA 1
ATOM 2451 C C . PHE A 1 309 ? 5.907 11.875 -14.340 1.00 98.38 309 PHE A C 1
ATOM 2453 O O . PHE A 1 309 ? 4.755 12.227 -14.577 1.00 98.38 309 PHE A O 1
ATOM 2460 N N . GLY A 1 310 ? 6.966 12.610 -14.708 1.00 97.94 310 GLY A N 1
ATOM 2461 C CA . GLY A 1 310 ? 6.895 13.850 -15.490 1.00 97.94 310 GLY A CA 1
ATOM 2462 C C . GLY A 1 310 ? 7.028 13.660 -17.007 1.00 97.94 310 GLY A C 1
ATOM 2463 O O . GLY A 1 310 ? 7.026 14.647 -17.740 1.00 97.94 310 GLY A O 1
ATOM 2464 N N . THR A 1 311 ? 7.172 12.422 -17.492 1.00 98.44 311 THR A N 1
ATOM 2465 C CA . THR A 1 311 ? 7.190 12.102 -18.931 1.00 98.44 311 THR A CA 1
ATOM 2466 C C . THR A 1 311 ? 5.773 11.935 -19.478 1.00 98.44 311 THR A C 1
ATOM 2468 O O . THR A 1 311 ? 4.839 11.704 -18.713 1.00 98.44 311 THR A O 1
ATOM 2471 N N . ASN A 1 312 ? 5.601 11.993 -20.804 1.00 98.00 312 ASN A N 1
ATOM 2472 C CA . ASN A 1 312 ? 4.296 11.769 -21.437 1.00 98.00 312 ASN A CA 1
ATOM 2473 C C . ASN A 1 312 ? 3.676 10.423 -21.018 1.00 98.00 312 ASN A C 1
ATOM 2475 O O . ASN A 1 312 ? 2.524 10.406 -20.603 1.00 98.00 312 ASN A O 1
ATOM 2479 N N . ASP A 1 313 ? 4.445 9.328 -21.033 1.00 97.75 313 ASP A N 1
ATOM 2480 C CA . ASP A 1 313 ? 3.969 8.007 -20.598 1.00 97.75 313 ASP A CA 1
ATOM 2481 C C . ASP A 1 313 ? 3.516 7.988 -19.128 1.00 97.75 313 ASP A C 1
ATOM 2483 O O . ASP A 1 313 ? 2.493 7.382 -18.811 1.00 97.75 313 ASP A O 1
ATOM 2487 N N . GLY A 1 314 ? 4.238 8.676 -18.235 1.00 98.25 314 GLY A N 1
ATOM 2488 C CA . GLY A 1 314 ? 3.857 8.807 -16.825 1.00 98.25 314 GLY A CA 1
ATOM 2489 C C . GLY A 1 314 ? 2.579 9.631 -16.634 1.00 98.25 314 GLY A C 1
ATOM 2490 O O . GLY A 1 314 ? 1.668 9.218 -15.913 1.00 98.25 314 GLY A O 1
ATOM 2491 N N . LEU A 1 315 ? 2.469 10.765 -17.330 1.00 98.50 315 LEU A N 1
ATOM 2492 C CA . LEU A 1 315 ? 1.282 11.625 -17.311 1.00 98.50 315 LEU A CA 1
ATOM 2493 C C . LEU A 1 315 ? 0.050 10.903 -17.881 1.00 98.50 315 LEU A C 1
ATOM 2495 O O . LEU A 1 315 ? -1.023 10.951 -17.281 1.00 98.50 315 LEU A O 1
ATOM 2499 N N . GLU A 1 316 ? 0.198 10.183 -18.994 1.00 98.50 316 GLU A N 1
ATOM 2500 C CA . GLU A 1 316 ? -0.866 9.371 -19.596 1.00 98.50 316 GLU A CA 1
ATOM 2501 C C . GLU A 1 316 ? -1.268 8.189 -18.698 1.00 98.50 316 GLU A C 1
ATOM 2503 O O . GLU A 1 316 ? -2.452 7.866 -18.601 1.00 98.50 316 GLU A O 1
ATOM 2508 N N . PHE A 1 317 ? -0.317 7.574 -17.988 1.00 98.69 317 PHE A N 1
ATOM 2509 C CA . PHE A 1 317 ? -0.574 6.493 -17.032 1.00 98.69 317 PHE A CA 1
ATOM 2510 C C . PHE A 1 317 ? -1.411 6.957 -15.831 1.00 98.69 317 PHE A C 1
ATOM 2512 O O . PHE A 1 317 ? -2.397 6.303 -15.478 1.00 98.69 317 PHE A O 1
ATOM 2519 N N . PHE A 1 318 ? -1.084 8.105 -15.229 1.00 98.69 318 PHE A N 1
ATOM 2520 C CA . PHE A 1 318 ? -1.875 8.652 -14.119 1.00 98.69 318 PHE A CA 1
ATOM 2521 C C . PHE A 1 318 ? -3.194 9.297 -14.572 1.00 98.69 318 PHE A C 1
ATOM 2523 O O . PHE A 1 318 ? -4.190 9.198 -13.850 1.00 98.69 318 PHE A O 1
ATOM 2530 N N . ALA A 1 319 ? -3.258 9.846 -15.790 1.00 98.69 319 ALA A N 1
ATOM 2531 C CA . ALA A 1 319 ? -4.522 10.231 -16.414 1.00 98.69 319 ALA A CA 1
ATOM 2532 C C . ALA A 1 319 ? -5.444 9.014 -16.591 1.00 98.69 319 ALA A C 1
ATOM 2534 O O . ALA A 1 319 ? -6.573 9.038 -16.102 1.00 98.69 319 ALA A O 1
ATOM 2535 N N . ALA A 1 320 ? -4.947 7.914 -17.169 1.00 98.44 320 ALA A N 1
ATOM 2536 C CA . ALA A 1 320 ? -5.700 6.667 -17.312 1.00 98.44 320 ALA A CA 1
ATOM 2537 C C . ALA A 1 320 ? -6.161 6.106 -15.953 1.00 98.44 320 ALA A C 1
ATOM 2539 O O . ALA A 1 320 ? -7.306 5.678 -15.816 1.00 98.44 320 ALA A O 1
ATOM 2540 N N . ALA A 1 321 ? -5.319 6.163 -14.915 1.00 98.31 321 ALA A N 1
ATOM 2541 C CA . ALA A 1 321 ? -5.706 5.770 -13.558 1.00 98.31 321 ALA A CA 1
ATOM 2542 C C . ALA A 1 321 ? -6.892 6.582 -13.003 1.00 98.31 321 ALA A C 1
ATOM 2544 O O . ALA A 1 321 ? -7.763 6.021 -12.331 1.00 98.31 321 ALA A O 1
ATOM 2545 N N . ALA A 1 322 ? -6.932 7.888 -13.286 1.00 97.75 322 ALA A N 1
ATOM 2546 C CA . ALA A 1 322 ? -8.015 8.779 -12.879 1.00 97.75 322 ALA A CA 1
ATOM 2547 C C . ALA A 1 322 ? -9.290 8.588 -13.729 1.00 97.75 322 ALA A C 1
ATOM 2549 O O . ALA A 1 322 ? -10.388 8.582 -13.175 1.00 97.75 322 ALA A O 1
ATOM 2550 N N . GLU A 1 323 ? -9.155 8.382 -15.045 1.00 97.00 323 GLU A N 1
ATOM 2551 C CA . GLU A 1 323 ? -10.252 8.055 -15.977 1.00 97.00 323 GLU A CA 1
ATOM 2552 C C . GLU A 1 323 ? -10.975 6.756 -15.591 1.00 97.00 323 GLU A C 1
ATOM 2554 O O . GLU A 1 323 ? -12.203 6.671 -15.660 1.00 97.00 323 GLU A O 1
ATOM 2559 N N . LEU A 1 324 ? -10.207 5.745 -15.175 1.00 96.62 324 LEU A N 1
ATOM 2560 C CA . LEU A 1 324 ? -10.692 4.419 -14.789 1.00 96.62 324 LEU A CA 1
ATOM 2561 C C . LEU A 1 324 ? -11.259 4.361 -13.358 1.00 96.62 324 LEU A C 1
ATOM 2563 O O . LEU A 1 324 ? -11.738 3.303 -12.954 1.00 96.62 324 LEU A O 1
ATOM 2567 N N . ASP A 1 325 ? -11.218 5.465 -12.599 1.00 96.31 325 ASP A N 1
ATOM 2568 C CA . ASP A 1 325 ? -11.653 5.542 -11.195 1.00 96.31 325 ASP A CA 1
ATOM 2569 C C . ASP A 1 325 ? -10.952 4.504 -10.286 1.00 96.31 325 ASP A C 1
ATOM 2571 O O . ASP A 1 325 ? -11.567 3.822 -9.463 1.00 96.31 325 ASP A O 1
ATOM 2575 N N . LEU A 1 326 ? -9.631 4.365 -10.442 1.00 97.62 326 LEU A N 1
ATOM 2576 C CA . LEU A 1 326 ? -8.803 3.442 -9.657 1.00 97.62 326 LEU A CA 1
ATOM 2577 C C . LEU A 1 326 ? -8.207 4.110 -8.407 1.00 97.62 326 LEU A C 1
ATOM 2579 O O . LEU A 1 326 ? -8.208 5.328 -8.256 1.00 97.62 326 LEU A O 1
ATOM 2583 N N . VAL A 1 327 ? -7.639 3.297 -7.512 1.00 98.56 327 VAL A N 1
ATOM 2584 C CA . VAL A 1 327 ? -6.638 3.721 -6.515 1.00 98.56 327 VAL A CA 1
ATOM 2585 C C . VAL A 1 327 ? -5.230 3.423 -7.035 1.00 98.56 327 VAL A C 1
ATOM 2587 O O . VAL A 1 327 ? -4.945 2.289 -7.426 1.00 98.56 327 VAL A O 1
ATOM 2590 N N . ALA A 1 328 ? -4.329 4.401 -6.952 1.00 98.69 328 ALA A N 1
ATOM 2591 C CA . ALA A 1 328 ? -2.903 4.222 -7.211 1.00 98.69 328 ALA A CA 1
ATOM 2592 C C . ALA A 1 328 ? -2.174 3.813 -5.922 1.00 98.69 328 ALA A C 1
ATOM 2594 O O . ALA A 1 328 ? -1.927 4.642 -5.047 1.00 98.69 328 ALA A O 1
ATOM 2595 N N . SER A 1 329 ? -1.828 2.534 -5.757 1.00 98.69 329 SER A N 1
ATOM 2596 C CA . SER A 1 329 ? -1.067 2.084 -4.587 1.00 98.69 329 SER A CA 1
ATOM 2597 C C . SER A 1 329 ? 0.434 2.094 -4.883 1.00 98.69 329 SER A C 1
ATOM 2599 O O . SER A 1 329 ? 0.955 1.143 -5.450 1.00 98.69 329 SER A O 1
ATOM 2601 N N . LEU A 1 330 ? 1.146 3.146 -4.487 1.00 98.75 330 LEU A N 1
ATOM 2602 C CA . LEU A 1 330 ? 2.525 3.387 -4.930 1.00 98.75 330 LEU A CA 1
ATOM 2603 C C . LEU A 1 330 ? 3.574 2.929 -3.905 1.00 98.75 330 LEU A C 1
ATOM 2605 O O . LEU A 1 330 ? 3.549 3.358 -2.746 1.00 98.75 330 LEU A O 1
ATOM 2609 N N . ALA A 1 331 ? 4.524 2.103 -4.349 1.00 98.38 331 ALA A N 1
ATOM 2610 C CA . ALA A 1 331 ? 5.712 1.736 -3.582 1.00 98.38 331 ALA A CA 1
ATOM 2611 C C . ALA A 1 331 ? 6.845 2.726 -3.879 1.00 98.38 331 ALA A C 1
ATOM 2613 O O . ALA A 1 331 ? 7.722 2.463 -4.699 1.00 98.38 331 ALA A O 1
ATOM 2614 N N . VAL A 1 332 ? 6.772 3.893 -3.241 1.00 97.44 332 VAL A N 1
ATOM 2615 C CA . VAL A 1 332 ? 7.685 5.023 -3.451 1.00 97.44 332 VAL A CA 1
ATOM 2616 C C . VAL A 1 332 ? 8.577 5.257 -2.221 1.00 97.44 332 VAL A C 1
ATOM 2618 O O . VAL A 1 332 ? 8.051 5.384 -1.111 1.00 97.44 332 VAL A O 1
ATOM 2621 N N . PRO A 1 333 ? 9.910 5.322 -2.389 1.00 97.62 333 PRO A N 1
ATOM 2622 C CA . PRO A 1 333 ? 10.835 5.827 -1.378 1.00 97.62 333 PRO A CA 1
ATOM 2623 C C . PRO A 1 333 ? 10.906 7.371 -1.410 1.00 97.62 333 PRO A C 1
ATOM 2625 O O . PRO A 1 333 ? 10.409 7.984 -2.360 1.00 97.62 333 PRO A O 1
ATOM 2628 N N . PRO A 1 334 ? 11.552 8.026 -0.422 1.00 98.44 334 PRO A N 1
ATOM 2629 C CA . PRO A 1 334 ? 11.464 9.480 -0.243 1.00 98.44 334 PRO A CA 1
ATOM 2630 C C . PRO A 1 334 ? 11.918 10.344 -1.423 1.00 98.44 334 PRO A C 1
ATOM 2632 O O . PRO A 1 334 ? 11.416 11.452 -1.591 1.00 98.44 334 PRO A O 1
ATOM 2635 N N . ALA A 1 335 ? 12.806 9.827 -2.279 1.00 98.44 335 ALA A N 1
ATOM 2636 C CA . ALA A 1 335 ? 13.259 10.514 -3.490 1.00 98.44 335 ALA A CA 1
ATOM 2637 C C . ALA A 1 335 ? 12.118 10.883 -4.462 1.00 98.44 335 ALA A C 1
ATOM 2639 O O . ALA A 1 335 ? 12.282 11.806 -5.247 1.00 98.44 335 ALA A O 1
ATOM 2640 N N . TRP A 1 336 ? 10.978 10.185 -4.396 1.00 98.69 336 TRP A N 1
ATOM 2641 C CA . TRP A 1 336 ? 9.832 10.353 -5.296 1.00 98.69 336 TRP A CA 1
ATOM 2642 C C . TRP A 1 336 ? 8.708 11.239 -4.732 1.00 98.69 336 TRP A C 1
ATOM 2644 O O . TRP A 1 336 ? 7.664 11.382 -5.371 1.00 98.69 336 TRP A O 1
ATOM 2654 N N . PHE A 1 337 ? 8.847 11.804 -3.526 1.00 98.81 337 PHE A N 1
ATOM 2655 C CA . PHE A 1 337 ? 7.732 12.513 -2.883 1.00 98.81 337 PHE A CA 1
ATOM 2656 C C . PHE A 1 337 ? 7.284 13.770 -3.647 1.00 98.81 337 PHE A C 1
ATOM 2658 O O . PHE A 1 337 ? 6.080 13.995 -3.759 1.00 98.81 337 PHE A O 1
ATOM 2665 N N . ASP A 1 338 ? 8.197 14.525 -4.262 1.00 98.69 338 ASP A N 1
ATOM 2666 C CA . ASP A 1 338 ? 7.829 15.683 -5.093 1.00 98.69 338 ASP A CA 1
ATOM 2667 C C . ASP A 1 338 ? 7.051 15.259 -6.353 1.00 98.69 338 ASP A C 1
ATOM 2669 O O . ASP A 1 338 ? 6.025 15.856 -6.691 1.00 98.69 338 ASP A O 1
ATOM 2673 N N . ALA A 1 339 ? 7.473 14.169 -7.005 1.00 98.75 339 ALA A N 1
ATOM 2674 C CA . ALA A 1 339 ? 6.781 13.589 -8.156 1.00 98.75 339 ALA A CA 1
ATOM 2675 C C . ALA A 1 339 ? 5.368 13.091 -7.789 1.00 98.75 339 ALA A C 1
ATOM 2677 O O . ALA A 1 339 ? 4.404 13.338 -8.516 1.00 98.75 339 ALA A O 1
ATOM 2678 N N . VAL A 1 340 ? 5.212 12.456 -6.621 1.00 98.88 340 VAL A N 1
ATOM 2679 C CA . VAL A 1 340 ? 3.898 12.093 -6.061 1.00 98.88 340 VAL A CA 1
ATOM 2680 C C . VAL A 1 340 ? 3.041 13.331 -5.798 1.00 98.88 340 VAL A C 1
ATOM 2682 O O . VAL A 1 340 ? 1.846 13.309 -6.088 1.00 98.88 340 VAL A O 1
ATOM 2685 N N . GLY A 1 341 ? 3.627 14.414 -5.281 1.00 98.81 341 GLY A N 1
ATOM 2686 C CA . GLY A 1 341 ? 2.932 15.681 -5.046 1.00 98.81 341 GLY A CA 1
ATOM 2687 C C . GLY A 1 341 ? 2.393 16.297 -6.339 1.00 98.81 341 GLY A C 1
ATOM 2688 O O . GLY A 1 341 ? 1.238 16.727 -6.381 1.00 98.81 341 GLY A O 1
ATOM 2689 N N . ALA A 1 342 ? 3.187 16.262 -7.413 1.00 98.75 342 ALA A N 1
ATOM 2690 C CA . ALA A 1 342 ? 2.774 16.707 -8.742 1.00 98.75 342 ALA A CA 1
ATOM 2691 C C . ALA A 1 342 ? 1.610 15.866 -9.302 1.00 98.75 342 ALA A C 1
ATOM 2693 O O . ALA A 1 342 ? 0.595 16.428 -9.717 1.00 98.75 342 ALA A O 1
ATOM 2694 N N . VAL A 1 343 ? 1.702 14.531 -9.240 1.00 98.81 343 VAL A N 1
ATOM 2695 C CA . VAL A 1 343 ? 0.624 13.617 -9.669 1.00 98.81 343 VAL A CA 1
ATOM 2696 C C . VAL A 1 343 ? -0.650 13.825 -8.840 1.00 98.81 343 VAL A C 1
ATOM 2698 O O . VAL A 1 343 ? -1.749 13.884 -9.395 1.00 98.81 343 VAL A O 1
ATOM 2701 N N . ALA A 1 344 ? -0.523 13.997 -7.520 1.00 98.81 344 ALA A N 1
ATOM 2702 C CA . ALA A 1 344 ? -1.652 14.243 -6.627 1.00 98.81 344 ALA A CA 1
ATOM 2703 C C . ALA A 1 344 ? -2.387 15.552 -6.957 1.00 98.81 344 ALA A C 1
ATOM 2705 O O . ALA A 1 344 ? -3.619 15.578 -6.938 1.00 98.81 344 ALA A O 1
ATOM 2706 N N . ALA A 1 345 ? -1.640 16.613 -7.280 1.00 98.38 345 ALA A N 1
ATOM 2707 C CA . ALA A 1 345 ? -2.182 17.913 -7.667 1.00 98.38 345 ALA A CA 1
ATOM 2708 C C . ALA A 1 345 ? -2.805 17.910 -9.075 1.00 98.38 345 ALA A C 1
ATOM 2710 O O . ALA A 1 345 ? -3.822 18.570 -9.287 1.00 98.38 345 ALA A O 1
ATOM 2711 N N . ALA A 1 346 ? -2.233 17.155 -10.020 1.00 98.38 346 ALA A N 1
ATOM 2712 C CA . ALA A 1 346 ? -2.773 16.994 -11.371 1.00 98.38 346 ALA A CA 1
ATOM 2713 C C . ALA A 1 346 ? -4.070 16.161 -11.399 1.00 98.38 346 ALA A C 1
ATOM 2715 O O . ALA A 1 346 ? -4.982 16.458 -12.171 1.00 98.38 346 ALA A O 1
ATOM 2716 N N . HIS A 1 347 ? -4.180 15.149 -10.530 1.00 98.25 347 HIS A N 1
ATOM 2717 C CA . HIS A 1 347 ? -5.305 14.209 -10.495 1.00 98.25 347 HIS A CA 1
ATOM 2718 C C . HIS A 1 347 ? -5.994 14.172 -9.113 1.00 98.25 347 HIS A C 1
ATOM 2720 O O . HIS A 1 347 ? -5.978 13.141 -8.439 1.00 98.25 347 HIS A O 1
ATOM 2726 N N . PRO A 1 348 ? -6.665 15.256 -8.669 1.00 97.19 348 PRO A N 1
ATOM 2727 C CA . PRO A 1 348 ? -7.255 15.352 -7.325 1.00 97.19 348 PRO A CA 1
ATOM 2728 C C . PRO A 1 348 ? -8.387 14.343 -7.039 1.00 97.19 348 PRO A C 1
ATOM 2730 O O . PRO A 1 348 ? -8.804 14.189 -5.892 1.00 97.19 348 PRO A O 1
ATOM 2733 N N . THR A 1 349 ? -8.900 13.647 -8.060 1.00 94.62 349 THR A N 1
ATOM 2734 C CA . THR A 1 349 ? -9.898 12.566 -7.948 1.00 94.62 349 THR A CA 1
ATOM 2735 C C . THR A 1 349 ? -9.292 11.174 -7.730 1.00 94.62 349 THR A C 1
ATOM 2737 O O . THR A 1 349 ? -10.001 10.282 -7.249 1.00 94.62 349 THR A O 1
ATOM 2740 N N . LEU A 1 350 ? -8.007 10.993 -8.066 1.00 98.25 350 LEU A N 1
ATOM 2741 C CA . LEU A 1 350 ? -7.241 9.750 -7.959 1.00 98.25 350 LEU A CA 1
ATOM 2742 C C . LEU A 1 350 ? -6.692 9.598 -6.530 1.00 98.25 350 LEU A C 1
ATOM 2744 O O . LEU A 1 350 ? -5.840 10.397 -6.130 1.00 98.25 350 LEU A O 1
ATOM 2748 N N . PRO A 1 351 ? -7.135 8.601 -5.739 1.00 98.50 351 PRO A N 1
ATOM 2749 C CA . PRO A 1 351 ? -6.572 8.336 -4.424 1.00 98.50 351 PRO A CA 1
ATOM 2750 C C . PRO A 1 351 ? -5.217 7.642 -4.568 1.00 98.50 351 PRO A C 1
ATOM 2752 O O . PRO A 1 351 ? -5.109 6.610 -5.235 1.00 98.50 351 PRO A O 1
ATOM 2755 N N . ILE A 1 352 ? -4.203 8.173 -3.893 1.00 98.88 352 ILE A N 1
ATOM 2756 C CA . ILE A 1 352 ? -2.847 7.625 -3.873 1.00 98.88 352 ILE A CA 1
ATOM 2757 C C . ILE A 1 352 ? -2.608 6.992 -2.499 1.00 98.88 352 ILE A C 1
ATOM 2759 O O . ILE A 1 352 ? -2.719 7.674 -1.486 1.00 98.88 352 ILE A O 1
ATOM 2763 N N . LEU A 1 353 ? -2.286 5.696 -2.443 1.00 98.62 353 LEU A N 1
ATOM 2764 C CA . LEU A 1 353 ? -1.932 4.983 -1.208 1.00 98.62 353 LEU A CA 1
ATOM 2765 C C . LEU A 1 353 ? -0.436 4.647 -1.192 1.00 98.62 353 LEU A C 1
ATOM 2767 O O . LEU A 1 353 ? -0.023 3.640 -1.778 1.00 98.62 353 LEU A O 1
ATOM 2771 N N . LEU A 1 354 ? 0.348 5.453 -0.476 1.00 98.81 354 LEU A N 1
ATOM 2772 C CA . LEU A 1 354 ? 1.787 5.251 -0.283 1.00 98.81 354 LEU A CA 1
ATOM 2773 C C . LEU A 1 354 ? 2.045 4.016 0.583 1.00 98.81 354 LEU A C 1
ATOM 2775 O O . LEU A 1 354 ? 1.397 3.829 1.615 1.00 98.81 354 LEU A O 1
ATOM 2779 N N . HIS A 1 355 ? 2.981 3.162 0.181 1.00 98.62 355 HIS A N 1
ATOM 2780 C CA . HIS A 1 355 ? 3.352 1.963 0.939 1.00 98.62 355 HIS A CA 1
ATOM 2781 C C . HIS A 1 355 ? 4.239 2.296 2.155 1.00 98.62 355 HIS A C 1
ATOM 2783 O O . HIS A 1 355 ? 4.917 3.317 2.168 1.00 98.62 355 HIS A O 1
ATOM 2789 N N . HIS A 1 356 ? 4.245 1.420 3.169 1.00 98.12 356 HIS A N 1
ATOM 2790 C CA . HIS A 1 356 ? 5.257 1.339 4.243 1.00 98.12 356 HIS A CA 1
ATOM 2791 C C . HIS A 1 356 ? 5.694 2.667 4.900 1.00 98.12 356 HIS A C 1
ATOM 2793 O O . HIS A 1 356 ? 6.887 2.873 5.125 1.00 98.12 356 HIS A O 1
ATOM 2799 N N . LEU A 1 357 ? 4.759 3.582 5.190 1.00 98.25 357 LEU A N 1
ATOM 2800 C CA . LEU A 1 357 ? 5.069 4.933 5.699 1.00 98.25 357 LEU A CA 1
ATOM 2801 C C . LEU A 1 357 ? 6.116 5.687 4.841 1.00 98.25 357 LEU A C 1
ATOM 2803 O O . LEU A 1 357 ? 6.999 6.360 5.367 1.00 98.25 357 LEU A O 1
ATOM 2807 N N . GLY A 1 358 ? 6.056 5.524 3.513 1.00 97.44 358 GLY A N 1
ATOM 2808 C CA . GLY A 1 358 ? 6.981 6.139 2.554 1.00 97.44 358 GLY A CA 1
ATOM 2809 C C . GLY A 1 358 ? 8.438 5.678 2.691 1.00 97.44 358 GLY A C 1
ATOM 2810 O O . GLY A 1 358 ? 9.343 6.370 2.239 1.00 97.44 358 GLY A O 1
ATOM 2811 N N . HIS A 1 359 ? 8.685 4.554 3.376 1.00 97.50 359 HIS A N 1
ATOM 2812 C CA . HIS A 1 359 ? 10.016 4.075 3.769 1.00 97.50 359 HIS A CA 1
ATOM 2813 C C . HIS A 1 359 ? 10.847 5.054 4.637 1.00 97.50 359 HIS A C 1
ATOM 2815 O O . HIS A 1 359 ? 12.045 4.833 4.835 1.00 97.50 359 HIS A O 1
ATOM 2821 N N . VAL A 1 360 ? 10.219 6.085 5.220 1.00 97.62 360 VAL A N 1
ATOM 2822 C CA . VAL A 1 360 ? 10.884 7.092 6.067 1.00 97.62 360 VAL A CA 1
ATOM 2823 C C . VAL A 1 360 ? 11.398 6.469 7.366 1.00 97.62 360 VAL A C 1
ATOM 2825 O O . VAL A 1 360 ? 10.667 5.768 8.073 1.00 97.62 360 VAL A O 1
ATOM 2828 N N . ARG A 1 361 ? 12.665 6.733 7.708 1.00 96.81 361 ARG A N 1
ATOM 2829 C CA . ARG A 1 361 ? 13.323 6.173 8.899 1.00 96.81 361 ARG A CA 1
ATOM 2830 C C . ARG A 1 361 ? 13.355 7.182 10.063 1.00 96.81 361 ARG A C 1
ATOM 2832 O O . ARG A 1 361 ? 13.431 8.383 9.827 1.00 96.81 361 ARG A O 1
ATOM 2839 N N . PRO A 1 362 ? 13.323 6.733 11.332 1.00 96.56 362 PRO A N 1
ATOM 2840 C CA . PRO A 1 362 ? 13.433 7.616 12.493 1.00 96.56 362 PRO A CA 1
ATOM 2841 C C . PRO A 1 362 ? 14.744 8.421 12.498 1.00 96.56 362 PRO A C 1
ATOM 2843 O O . PRO A 1 362 ? 15.819 7.834 12.619 1.00 96.56 362 PRO A O 1
ATOM 2846 N N . GLY A 1 363 ? 14.646 9.753 12.444 1.00 96.00 363 GLY A N 1
ATOM 2847 C CA . GLY A 1 363 ? 15.800 10.663 12.367 1.00 96.00 363 GLY A CA 1
ATOM 2848 C C . GLY A 1 363 ? 16.307 10.938 10.946 1.00 96.00 363 GLY A C 1
ATOM 2849 O O . GLY A 1 363 ? 17.408 11.456 10.791 1.00 96.00 363 GLY A O 1
ATOM 2850 N N . ASP A 1 364 ? 15.533 10.566 9.924 1.00 97.31 364 ASP A N 1
ATOM 2851 C CA . ASP A 1 364 ? 15.684 11.042 8.548 1.00 97.31 364 ASP A CA 1
ATOM 2852 C C . ASP A 1 364 ? 14.742 12.244 8.352 1.00 97.31 364 ASP A C 1
ATOM 2854 O O . ASP A 1 364 ? 13.598 12.106 7.909 1.00 97.31 364 ASP A O 1
ATOM 2858 N N . ASP A 1 365 ? 15.182 13.411 8.830 1.00 97.88 365 ASP A N 1
ATOM 2859 C CA . ASP A 1 365 ? 14.321 14.590 8.992 1.00 97.88 365 ASP A CA 1
ATOM 2860 C C . ASP A 1 365 ? 13.912 15.213 7.639 1.00 97.88 365 ASP A C 1
ATOM 2862 O O . ASP A 1 365 ? 12.791 15.707 7.510 1.00 97.88 365 ASP A O 1
ATOM 2866 N N . ASP A 1 366 ? 14.762 15.111 6.609 1.00 98.06 366 ASP A N 1
ATOM 2867 C CA . ASP A 1 366 ? 14.448 15.548 5.240 1.00 98.06 366 ASP A CA 1
ATOM 2868 C C . ASP A 1 366 ? 13.376 14.642 4.604 1.00 98.06 366 ASP A C 1
ATOM 2870 O O . ASP A 1 366 ? 12.374 15.126 4.067 1.00 98.06 366 ASP A O 1
ATOM 2874 N N . ALA A 1 367 ? 13.525 13.315 4.725 1.00 98.25 367 ALA A N 1
ATOM 2875 C CA . ALA A 1 367 ? 12.510 12.366 4.267 1.00 98.25 367 ALA A CA 1
ATOM 2876 C C . ALA A 1 367 ? 11.189 12.517 5.042 1.00 98.25 367 ALA A C 1
ATOM 2878 O O . ALA A 1 367 ? 10.107 12.388 4.463 1.00 98.25 367 ALA A O 1
ATOM 2879 N N . MET A 1 368 ? 11.255 12.831 6.340 1.00 98.69 368 MET A N 1
ATOM 2880 C CA . MET A 1 368 ? 10.078 13.162 7.141 1.00 98.69 368 MET A CA 1
ATOM 2881 C C . MET A 1 368 ? 9.383 14.425 6.621 1.00 98.69 368 MET A C 1
ATOM 2883 O O . MET A 1 368 ? 8.173 14.401 6.403 1.00 98.69 368 MET A O 1
ATOM 2887 N N . ALA A 1 369 ? 10.126 15.505 6.367 1.00 98.69 369 ALA A N 1
ATOM 2888 C CA . ALA A 1 369 ? 9.565 16.748 5.844 1.00 98.69 369 ALA A CA 1
ATOM 2889 C C . ALA A 1 369 ? 8.839 16.535 4.502 1.00 98.69 369 ALA A C 1
ATOM 2891 O O . ALA A 1 369 ? 7.708 16.999 4.344 1.00 98.69 369 ALA A O 1
ATOM 2892 N N . GLY A 1 370 ? 9.430 15.767 3.579 1.00 98.62 370 GLY A N 1
ATOM 2893 C CA . GLY A 1 370 ? 8.796 15.414 2.304 1.00 98.62 370 GLY A CA 1
ATOM 2894 C C . GLY A 1 370 ? 7.511 14.588 2.466 1.00 98.62 370 GLY A C 1
ATOM 2895 O O . GLY A 1 370 ? 6.495 14.893 1.839 1.00 98.62 370 GLY A O 1
ATOM 2896 N N . LEU A 1 371 ? 7.496 13.591 3.362 1.00 98.75 371 LEU A N 1
ATOM 2897 C CA . LEU A 1 371 ? 6.284 12.804 3.625 1.00 98.75 371 LEU A CA 1
ATOM 2898 C C . LEU A 1 371 ? 5.175 13.649 4.268 1.00 98.75 371 LEU A C 1
ATOM 2900 O O . LEU A 1 371 ? 4.004 13.476 3.938 1.00 98.75 371 LEU A O 1
ATOM 2904 N N . LEU A 1 372 ? 5.520 14.570 5.170 1.00 98.88 372 LEU A N 1
ATOM 2905 C CA . LEU A 1 372 ? 4.545 15.463 5.802 1.00 98.88 372 LEU A CA 1
ATOM 2906 C C . LEU A 1 372 ? 4.038 16.545 4.833 1.00 98.88 372 LEU A C 1
ATOM 2908 O O . LEU A 1 372 ? 2.873 16.929 4.924 1.00 98.88 372 LEU A O 1
ATOM 2912 N N . ALA A 1 373 ? 4.840 16.987 3.858 1.00 98.75 373 ALA A N 1
ATOM 2913 C CA . ALA A 1 373 ? 4.383 17.880 2.787 1.00 98.75 373 ALA A CA 1
ATOM 2914 C C . ALA A 1 373 ? 3.274 17.238 1.927 1.00 98.75 373 ALA A C 1
ATOM 2916 O O . ALA A 1 373 ? 2.309 17.907 1.546 1.00 98.75 373 ALA A O 1
ATOM 2917 N N . LEU A 1 374 ? 3.336 15.918 1.716 1.00 98.81 374 LEU A N 1
ATOM 2918 C CA . LEU A 1 374 ? 2.275 15.144 1.060 1.00 98.81 374 LEU A CA 1
ATOM 2919 C C . LEU A 1 374 ? 0.959 15.062 1.858 1.00 98.81 374 LEU A C 1
ATOM 2921 O O . LEU A 1 374 ? -0.041 14.582 1.326 1.00 98.81 374 LEU A O 1
ATOM 2925 N N . ALA A 1 375 ? 0.900 15.592 3.084 1.00 98.50 375 ALA A N 1
ATOM 2926 C CA . ALA A 1 375 ? -0.364 15.825 3.779 1.00 98.50 375 ALA A CA 1
ATOM 2927 C C . ALA A 1 375 ? -1.143 17.041 3.229 1.00 98.50 375 ALA A C 1
ATOM 2929 O O . ALA A 1 375 ? -2.310 17.212 3.591 1.00 98.50 375 ALA A O 1
ATOM 2930 N N . GLY A 1 376 ? -0.554 17.865 2.352 1.00 98.06 376 GLY A N 1
ATOM 2931 C CA . GLY A 1 376 ? -1.244 18.965 1.667 1.00 98.06 376 GLY A CA 1
ATOM 2932 C C . GLY A 1 376 ? -2.347 18.484 0.708 1.00 98.06 376 GLY A C 1
ATOM 2933 O O . GLY A 1 376 ? -3.511 18.837 0.909 1.00 98.06 376 GLY A O 1
ATOM 2934 N N . PRO A 1 377 ? -2.034 17.652 -0.306 1.00 98.00 377 PRO A N 1
ATOM 2935 C CA . PRO A 1 377 ? -3.040 17.072 -1.194 1.00 98.00 377 PRO A CA 1
ATOM 2936 C C . PRO A 1 377 ? -4.034 16.158 -0.441 1.00 98.00 377 PRO A C 1
ATOM 2938 O O . PRO A 1 377 ? -3.624 15.224 0.257 1.00 98.00 377 PRO A O 1
ATOM 2941 N N . PRO A 1 378 ? -5.360 16.366 -0.565 1.00 97.56 378 PRO A N 1
ATOM 2942 C CA . PRO A 1 378 ? -6.359 15.609 0.200 1.00 97.56 378 PRO A CA 1
ATOM 2943 C C . PRO A 1 378 ? -6.520 14.154 -0.273 1.00 97.56 378 PRO A C 1
ATOM 2945 O O . PRO A 1 378 ? -7.074 13.327 0.452 1.00 97.56 378 PRO A O 1
ATOM 2948 N N . ASN A 1 379 ? -6.045 13.847 -1.481 1.00 98.50 379 ASN A N 1
ATOM 2949 C CA . ASN A 1 379 ? -6.113 12.550 -2.150 1.00 98.50 379 ASN A CA 1
ATOM 2950 C C . ASN A 1 379 ? -4.900 11.636 -1.890 1.00 98.50 379 ASN A C 1
ATOM 2952 O O . ASN A 1 379 ? -4.922 10.490 -2.336 1.00 98.50 379 ASN A O 1
ATOM 2956 N N . VAL A 1 380 ? -3.879 12.087 -1.150 1.00 98.88 380 VAL A N 1
ATOM 2957 C CA . VAL A 1 380 ? -2.772 11.222 -0.705 1.00 98.88 380 VAL A CA 1
ATOM 2958 C C . VAL A 1 380 ? -3.091 10.607 0.660 1.00 98.88 380 VAL A C 1
ATOM 2960 O O . VAL A 1 380 ? -3.513 11.285 1.596 1.00 98.88 380 VAL A O 1
ATOM 2963 N N . LEU A 1 381 ? -2.894 9.295 0.758 1.00 98.88 381 LEU A N 1
ATOM 2964 C CA . LEU A 1 381 ? -3.089 8.458 1.935 1.00 98.88 381 LEU A CA 1
ATOM 2965 C C . LEU A 1 381 ? -1.841 7.601 2.173 1.00 98.88 381 LEU A C 1
ATOM 2967 O O . LEU A 1 381 ? -1.117 7.264 1.235 1.00 98.88 381 LEU A O 1
ATOM 2971 N N . VAL A 1 382 ? -1.614 7.179 3.418 1.00 98.88 382 VAL A N 1
ATOM 2972 C CA . VAL A 1 382 ? -0.419 6.407 3.797 1.00 98.88 382 VAL A CA 1
ATOM 2973 C C . VAL A 1 382 ? -0.796 5.070 4.434 1.00 98.88 382 VAL A C 1
ATOM 2975 O O . VAL A 1 382 ? -1.652 4.988 5.321 1.00 98.88 382 VAL A O 1
ATOM 2978 N N . LYS A 1 383 ? -0.137 3.998 3.985 1.00 98.81 383 LYS A N 1
ATOM 2979 C CA . LYS A 1 383 ? -0.272 2.656 4.552 1.00 98.81 383 LYS A CA 1
ATOM 2980 C C . LYS A 1 383 ? 0.580 2.520 5.815 1.00 98.81 383 LYS A C 1
ATOM 2982 O O . LYS A 1 383 ? 1.803 2.665 5.787 1.00 98.81 383 LYS A O 1
ATOM 2987 N N . VAL A 1 384 ? -0.085 2.204 6.920 1.00 98.62 384 VAL A N 1
ATOM 2988 C CA . VAL A 1 384 ? 0.487 1.974 8.250 1.00 98.62 384 VAL A CA 1
ATOM 2989 C C . VAL A 1 384 ? 0.896 0.500 8.355 1.00 98.62 384 VAL A C 1
ATOM 2991 O O . VAL A 1 384 ? 0.212 -0.325 8.964 1.00 98.62 384 VAL A O 1
ATOM 2994 N N . CYS A 1 385 ? 1.996 0.169 7.680 1.00 97.38 385 CYS A N 1
ATOM 2995 C CA . CYS A 1 385 ? 2.588 -1.167 7.573 1.00 97.38 385 CYS A CA 1
ATOM 2996 C C . CYS A 1 385 ? 4.130 -1.071 7.494 1.00 97.38 385 CYS A C 1
ATOM 2998 O O . CYS A 1 385 ? 4.692 0.021 7.559 1.00 97.38 385 CYS A O 1
ATOM 3000 N N . GLY A 1 386 ? 4.838 -2.201 7.370 1.00 95.94 386 GLY A N 1
ATOM 3001 C CA . GLY A 1 386 ? 6.273 -2.206 7.027 1.00 95.94 386 GLY A CA 1
ATOM 3002 C C . GLY A 1 386 ? 7.258 -1.725 8.104 1.00 95.94 386 GLY A C 1
ATOM 3003 O O . GLY A 1 386 ? 8.433 -1.555 7.801 1.00 95.94 386 GLY A O 1
ATOM 3004 N N . PHE A 1 387 ? 6.834 -1.535 9.361 1.00 96.62 387 PHE A N 1
ATOM 3005 C CA . PHE A 1 387 ? 7.660 -0.988 10.460 1.00 96.62 387 PHE A CA 1
ATOM 3006 C C . PHE A 1 387 ? 9.067 -1.596 10.605 1.00 96.62 387 PHE A C 1
ATOM 3008 O O . PHE A 1 387 ? 9.996 -0.915 11.035 1.00 96.62 387 PHE A O 1
ATOM 3015 N N . HIS A 1 388 ? 9.234 -2.869 10.247 1.00 95.81 388 HIS A N 1
ATOM 3016 C CA . HIS A 1 388 ? 10.507 -3.579 10.315 1.00 95.81 388 HIS A CA 1
ATOM 3017 C C . HIS A 1 388 ? 11.541 -3.101 9.273 1.00 95.81 388 HIS A C 1
ATOM 3019 O O . HIS A 1 388 ? 12.734 -3.269 9.500 1.00 95.81 388 HIS A O 1
ATOM 3025 N N . TYR A 1 389 ? 11.123 -2.465 8.170 1.00 95.88 389 TYR A N 1
ATOM 3026 C CA . TYR A 1 389 ? 12.021 -1.787 7.221 1.00 95.88 389 TYR A CA 1
ATOM 3027 C C . TYR A 1 389 ? 12.594 -0.472 7.776 1.00 95.88 389 TYR A C 1
ATOM 3029 O O . TYR A 1 389 ? 13.609 0.032 7.285 1.00 95.88 389 TYR A O 1
ATOM 3037 N N . LEU A 1 390 ? 11.930 0.094 8.790 1.00 95.31 390 LEU A N 1
ATOM 3038 C CA . LEU A 1 390 ? 12.177 1.443 9.301 1.00 95.31 390 LEU A CA 1
ATOM 3039 C C . LEU A 1 390 ? 13.045 1.449 10.568 1.00 95.31 390 LEU A C 1
ATOM 3041 O O . LEU A 1 390 ? 13.366 2.515 11.078 1.00 95.31 390 LEU A O 1
ATOM 3045 N N . THR A 1 391 ? 13.402 0.287 11.124 1.00 91.50 391 THR A N 1
ATOM 3046 C CA . THR A 1 391 ? 14.002 0.191 12.465 1.00 91.50 391 THR A CA 1
ATOM 3047 C C . THR A 1 391 ? 15.079 -0.886 12.568 1.00 91.50 391 THR A C 1
ATOM 3049 O O . THR A 1 391 ? 15.035 -1.909 11.888 1.00 91.50 391 THR A O 1
ATOM 3052 N N . ALA A 1 392 ? 16.033 -0.679 13.477 1.00 90.44 392 ALA A N 1
ATOM 3053 C CA . ALA A 1 392 ? 17.085 -1.633 13.806 1.00 90.44 392 ALA A CA 1
ATOM 3054 C C . ALA A 1 392 ? 17.040 -1.968 15.313 1.00 90.44 392 ALA A C 1
ATOM 3056 O O . ALA A 1 392 ? 17.085 -1.045 16.126 1.00 90.44 392 ALA A O 1
ATOM 3057 N N . PRO A 1 393 ? 16.965 -3.253 15.716 1.00 92.56 393 PRO A N 1
ATOM 3058 C CA . PRO A 1 393 ? 16.796 -4.436 14.869 1.00 92.56 393 PRO A CA 1
ATOM 3059 C C . PRO A 1 393 ? 15.380 -4.528 14.256 1.00 92.56 393 PRO A C 1
ATOM 3061 O O . PRO A 1 393 ? 14.413 -4.107 14.896 1.00 92.56 393 PRO A O 1
ATOM 3064 N N . PRO A 1 394 ? 15.218 -5.146 13.070 1.00 94.06 394 PRO A N 1
ATOM 3065 C CA . PRO A 1 394 ? 13.933 -5.196 12.361 1.00 94.06 394 PRO A CA 1
ATOM 3066 C C . PRO A 1 394 ? 12.864 -6.043 13.077 1.00 94.06 394 PRO A C 1
ATOM 3068 O O . PRO A 1 394 ? 11.677 -5.879 12.827 1.00 94.06 394 PRO A O 1
ATOM 3071 N N . TRP A 1 395 ? 13.251 -6.915 14.014 1.00 93.62 395 TRP A N 1
ATOM 3072 C CA . TRP A 1 395 ? 12.341 -7.681 14.884 1.00 93.62 395 TRP A CA 1
ATOM 3073 C C . TRP A 1 395 ? 12.019 -6.981 16.223 1.00 93.62 395 TRP A C 1
ATOM 3075 O O . TRP A 1 395 ? 11.458 -7.601 17.126 1.00 93.62 395 TRP A O 1
ATOM 3085 N N . GLY A 1 396 ? 12.380 -5.702 16.384 1.00 92.44 396 GLY A N 1
ATOM 3086 C CA . GLY A 1 396 ? 12.212 -4.913 17.613 1.00 92.44 396 GLY A CA 1
ATOM 3087 C C . GLY A 1 396 ? 10.771 -4.498 17.945 1.00 92.44 396 GLY A C 1
ATOM 3088 O O . GLY A 1 396 ? 10.522 -3.321 18.192 1.00 92.44 396 GLY A O 1
ATOM 3089 N N . PHE A 1 397 ? 9.812 -5.429 17.928 1.00 95.00 397 PHE A N 1
ATOM 3090 C CA . PHE A 1 397 ? 8.411 -5.188 18.302 1.00 95.00 397 PHE A CA 1
ATOM 3091 C C . PHE A 1 397 ? 8.304 -4.613 19.736 1.00 95.00 397 PHE A C 1
ATOM 3093 O O . PHE A 1 397 ? 8.960 -5.151 20.630 1.00 95.00 397 PHE A O 1
ATOM 3100 N N . PRO A 1 398 ? 7.475 -3.577 19.999 1.00 96.25 398 PRO A N 1
ATOM 3101 C CA . PRO A 1 398 ? 6.463 -2.974 19.123 1.00 96.25 398 PRO A CA 1
ATOM 3102 C C . PRO A 1 398 ? 6.962 -1.750 18.323 1.00 96.25 398 PRO A C 1
ATOM 3104 O O . PRO A 1 398 ? 6.205 -0.808 18.108 1.00 96.25 398 PRO A O 1
ATOM 3107 N N . PHE A 1 399 ? 8.228 -1.740 17.892 1.00 97.12 399 PHE A N 1
ATOM 3108 C CA . PHE A 1 399 ? 8.820 -0.758 16.966 1.00 97.12 399 PHE A CA 1
ATOM 3109 C C . PHE A 1 399 ? 8.721 0.700 17.433 1.00 97.12 399 PHE A C 1
ATOM 3111 O O . PHE A 1 399 ? 8.376 1.592 16.664 1.00 97.12 399 PHE A O 1
ATOM 3118 N N . GLU A 1 400 ? 9.026 0.945 18.707 1.00 96.12 400 GLU A N 1
ATOM 3119 C CA . GLU A 1 400 ? 8.853 2.241 19.378 1.00 96.12 400 GLU A CA 1
ATOM 3120 C C . GLU A 1 400 ? 9.441 3.439 18.619 1.00 96.12 400 GLU A C 1
ATOM 3122 O O . GLU A 1 400 ? 8.752 4.442 18.456 1.00 96.12 400 GLU A O 1
ATOM 3127 N N . ALA A 1 401 ? 10.651 3.318 18.065 1.00 95.62 401 ALA A N 1
ATOM 3128 C CA . ALA A 1 401 ? 11.260 4.389 17.275 1.00 95.62 401 ALA A CA 1
ATOM 3129 C C . ALA A 1 401 ? 10.434 4.749 16.024 1.00 95.62 401 ALA A C 1
ATOM 3131 O O . ALA A 1 401 ? 10.230 5.928 15.750 1.00 95.62 401 ALA A O 1
ATOM 3132 N N . ALA A 1 402 ? 9.911 3.755 15.299 1.00 97.19 402 ALA A N 1
ATOM 3133 C CA . ALA A 1 402 ? 9.051 3.976 14.134 1.00 97.19 402 ALA A CA 1
ATOM 3134 C C . ALA A 1 402 ? 7.625 4.408 14.530 1.00 97.19 402 ALA A C 1
ATOM 3136 O O . ALA A 1 402 ? 6.995 5.179 13.812 1.00 97.19 402 ALA A O 1
ATOM 3137 N N . ARG A 1 403 ? 7.120 3.970 15.690 1.00 97.25 403 ARG A N 1
ATOM 3138 C CA . ARG A 1 403 ? 5.837 4.427 16.244 1.00 97.25 403 ARG A CA 1
ATOM 3139 C C . ARG A 1 403 ? 5.875 5.909 16.626 1.00 97.25 403 ARG A C 1
ATOM 3141 O O . ARG A 1 403 ? 5.113 6.695 16.074 1.00 97.25 403 ARG A O 1
ATOM 3148 N N . GLU A 1 404 ? 6.763 6.297 17.539 1.00 96.81 404 GLU A N 1
ATOM 3149 C CA . GLU A 1 404 ? 6.768 7.650 18.112 1.00 96.81 404 GLU A CA 1
ATOM 3150 C C . GLU A 1 404 ? 7.400 8.699 17.184 1.00 96.81 404 GLU A C 1
ATOM 3152 O O . GLU A 1 404 ? 7.004 9.859 17.244 1.00 96.81 404 GLU A O 1
ATOM 3157 N N . ARG A 1 405 ? 8.371 8.325 16.331 1.00 97.44 405 ARG A N 1
ATOM 3158 C CA . ARG A 1 405 ? 9.111 9.285 15.481 1.00 97.44 405 ARG A CA 1
ATOM 3159 C C . ARG A 1 405 ? 8.746 9.262 13.997 1.00 97.44 405 ARG A C 1
ATOM 3161 O O . ARG A 1 405 ? 9.241 10.113 13.273 1.00 97.44 405 ARG A O 1
ATOM 3168 N N . VAL A 1 406 ? 7.927 8.311 13.535 1.00 98.44 406 VAL A N 1
ATOM 3169 C CA . VAL A 1 406 ? 7.452 8.273 12.136 1.00 98.44 406 VAL A CA 1
ATOM 3170 C C . VAL A 1 406 ? 5.931 8.221 12.078 1.00 98.44 406 VAL A C 1
ATOM 3172 O O . VAL A 1 406 ? 5.310 9.159 11.587 1.00 98.44 406 VAL A O 1
ATOM 3175 N N . LEU A 1 407 ? 5.308 7.179 12.636 1.00 98.62 407 LEU A N 1
ATOM 3176 C CA . LEU A 1 407 ? 3.855 7.020 12.566 1.00 98.62 407 LEU A CA 1
ATOM 3177 C C . LEU A 1 407 ? 3.100 8.163 13.251 1.00 98.62 407 LEU A C 1
ATOM 3179 O O . LEU A 1 407 ? 2.064 8.576 12.746 1.00 98.62 407 LEU A O 1
ATOM 3183 N N . ARG A 1 408 ? 3.582 8.658 14.392 1.00 98.44 408 ARG A N 1
ATOM 3184 C CA . ARG A 1 408 ? 2.890 9.695 15.162 1.00 98.44 408 ARG A CA 1
ATOM 3185 C C . ARG A 1 408 ? 2.880 11.072 14.462 1.00 98.44 408 ARG A C 1
ATOM 3187 O O . ARG A 1 408 ? 1.777 11.548 14.223 1.00 98.44 408 ARG A O 1
ATOM 3194 N N . PRO A 1 409 ? 4.007 11.646 13.988 1.00 98.62 409 PRO A N 1
ATOM 3195 C CA . PRO A 1 409 ? 3.969 12.833 13.120 1.00 98.62 409 PRO A CA 1
ATOM 3196 C C . PRO A 1 409 ? 3.091 12.654 11.870 1.00 98.62 409 PRO A C 1
ATOM 3198 O O . PRO A 1 409 ? 2.322 13.543 11.507 1.00 98.62 409 PRO A O 1
ATOM 3201 N N . VAL A 1 410 ? 3.147 11.474 11.237 1.00 98.69 410 VAL A N 1
ATOM 3202 C CA . VAL A 1 410 ? 2.289 11.128 10.091 1.00 98.69 410 VAL A CA 1
ATOM 3203 C C . VAL A 1 410 ? 0.807 11.072 10.491 1.00 98.69 410 VAL A C 1
ATOM 3205 O O . VAL A 1 410 ? -0.046 11.513 9.726 1.00 98.69 410 VAL A O 1
ATOM 3208 N N . ALA A 1 411 ? 0.476 10.592 11.691 1.00 98.50 411 ALA A N 1
ATOM 3209 C CA . ALA A 1 411 ? -0.881 10.593 12.234 1.00 98.50 411 ALA A CA 1
ATOM 3210 C C . ALA A 1 411 ? -1.418 12.008 12.454 1.00 98.50 411 ALA A C 1
ATOM 3212 O O . ALA A 1 411 ? -2.555 12.279 12.066 1.00 98.50 411 ALA A O 1
ATOM 3213 N N . ASP A 1 412 ? -0.593 12.890 13.016 1.00 98.50 412 ASP A N 1
ATOM 3214 C CA . ASP A 1 412 ? -0.955 14.273 13.320 1.00 98.50 412 ASP A CA 1
ATOM 3215 C C . ASP A 1 412 ? -1.183 15.097 12.030 1.00 98.50 412 ASP A C 1
ATOM 3217 O O . ASP A 1 412 ? -2.099 15.916 11.975 1.00 98.50 412 ASP A O 1
ATOM 3221 N N . ALA A 1 413 ? -0.413 14.842 10.961 1.00 98.62 413 ALA A N 1
ATOM 3222 C CA . ALA A 1 413 ? -0.538 15.551 9.679 1.00 98.62 413 ALA A CA 1
ATOM 3223 C C . ALA A 1 413 ? -1.595 14.963 8.718 1.00 98.62 413 ALA A C 1
ATOM 3225 O O . ALA A 1 413 ? -2.378 15.697 8.105 1.00 98.62 413 ALA A O 1
ATOM 3226 N N . PHE A 1 414 ? -1.644 13.637 8.549 1.00 98.69 414 PHE A N 1
ATOM 3227 C CA . PHE A 1 414 ? -2.597 13.007 7.625 1.00 98.69 414 PHE A CA 1
ATOM 3228 C C . PHE A 1 414 ? -3.991 12.848 8.238 1.00 98.69 414 PHE A C 1
ATOM 3230 O O . PHE A 1 414 ? -4.990 12.946 7.517 1.00 98.69 414 PHE A O 1
ATOM 3237 N N . GLY A 1 415 ? -4.067 12.626 9.551 1.00 98.44 415 GLY A N 1
ATOM 3238 C CA . GLY A 1 415 ? -5.288 12.255 10.254 1.00 98.44 415 GLY A CA 1
ATOM 3239 C C . GLY A 1 415 ? -5.740 10.814 9.955 1.00 98.44 415 GLY A C 1
ATOM 3240 O O . GLY A 1 415 ? -5.414 10.235 8.913 1.00 98.44 415 GLY A O 1
ATOM 3241 N N . PRO A 1 416 ? -6.560 10.208 10.829 1.00 98.25 416 PRO A N 1
ATOM 3242 C CA . PRO A 1 416 ? -6.988 8.809 10.702 1.00 98.25 416 PRO A CA 1
ATOM 3243 C C . PRO A 1 416 ? -7.780 8.542 9.412 1.00 98.25 416 PRO A C 1
ATOM 3245 O O . PRO A 1 416 ? -7.739 7.442 8.864 1.00 98.25 416 PRO A O 1
ATOM 3248 N N . HIS A 1 417 ? -8.446 9.567 8.872 1.00 98.12 417 HIS A N 1
ATOM 3249 C CA . HIS A 1 417 ? -9.156 9.523 7.593 1.00 98.12 417 HIS A CA 1
ATOM 3250 C C . HIS A 1 417 ? -8.257 9.381 6.355 1.00 98.12 417 HIS A C 1
ATOM 3252 O O . HIS A 1 417 ? -8.804 9.182 5.268 1.00 98.12 417 HIS A O 1
ATOM 3258 N N . ARG A 1 418 ? -6.930 9.498 6.474 1.00 98.62 418 ARG A N 1
ATOM 3259 C CA . ARG A 1 418 ? -5.974 9.288 5.371 1.00 98.62 418 ARG A CA 1
ATOM 3260 C C . ARG A 1 418 ? -4.936 8.204 5.674 1.00 98.62 418 ARG A C 1
ATOM 3262 O O . ARG A 1 418 ? -3.987 8.031 4.917 1.00 98.62 418 ARG A O 1
ATOM 3269 N N . LEU A 1 419 ? -5.139 7.431 6.740 1.00 98.88 419 LEU A N 1
ATOM 3270 C CA . LEU A 1 419 ? -4.278 6.314 7.120 1.00 98.88 419 LEU A CA 1
ATOM 3271 C C . LEU A 1 419 ? -5.031 4.986 7.048 1.00 98.88 419 LEU A C 1
ATOM 3273 O O . LEU A 1 419 ? -6.200 4.905 7.422 1.00 98.88 419 LEU A O 1
ATOM 3277 N N . ALA A 1 420 ? -4.351 3.940 6.579 1.00 98.81 420 ALA A N 1
ATOM 3278 C CA . ALA A 1 420 ? -4.894 2.586 6.507 1.00 98.81 420 ALA A CA 1
ATOM 3279 C C . ALA A 1 420 ? -3.851 1.563 6.975 1.00 98.81 420 ALA A C 1
ATOM 3281 O O . ALA A 1 420 ? -2.739 1.527 6.459 1.00 98.81 420 ALA A O 1
ATOM 3282 N N . TRP A 1 421 ? -4.191 0.726 7.949 1.00 98.81 421 TRP A N 1
ATOM 3283 C CA . TRP A 1 421 ? -3.328 -0.348 8.440 1.00 98.81 421 TRP A CA 1
ATOM 3284 C C . TRP A 1 421 ? -3.095 -1.426 7.374 1.00 98.81 421 TRP A C 1
ATOM 3286 O O . TRP A 1 421 ? -3.970 -1.692 6.551 1.00 98.81 421 TRP A O 1
ATOM 3296 N N . GLY A 1 422 ? -1.926 -2.065 7.388 1.00 98.62 422 GLY A N 1
ATOM 3297 C CA . GLY A 1 422 ? -1.659 -3.277 6.614 1.00 98.62 422 GLY A CA 1
ATOM 3298 C C . GLY A 1 422 ? -0.685 -4.200 7.341 1.00 98.62 422 GLY A C 1
ATOM 3299 O O . GLY A 1 422 ? 0.141 -3.739 8.133 1.00 98.62 422 GLY A O 1
ATOM 3300 N N . SER A 1 423 ? -0.779 -5.503 7.089 1.00 98.62 423 SER A N 1
ATOM 3301 C CA . SER A 1 423 ? 0.048 -6.497 7.785 1.00 98.62 423 SER A CA 1
ATOM 3302 C C . SER A 1 423 ? 1.469 -6.617 7.237 1.00 98.62 423 SER A C 1
ATOM 3304 O O . SER A 1 423 ? 2.377 -7.036 7.958 1.00 98.62 423 SER A O 1
ATOM 3306 N N . ASP A 1 424 ? 1.643 -6.277 5.958 1.00 98.31 424 ASP A N 1
ATOM 3307 C CA . ASP A 1 424 ? 2.801 -6.615 5.129 1.00 98.31 424 ASP A CA 1
ATOM 3308 C C . ASP A 1 424 ? 3.106 -8.135 5.097 1.00 98.31 424 ASP A C 1
ATOM 3310 O O . ASP A 1 424 ? 4.232 -8.616 4.939 1.00 98.31 424 ASP A O 1
ATOM 3314 N N . PHE A 1 425 ? 2.063 -8.952 5.264 1.00 98.31 425 PHE A N 1
ATOM 3315 C CA . PHE A 1 425 ? 2.147 -10.386 5.027 1.00 98.31 425 PHE A CA 1
ATOM 3316 C C . PHE A 1 425 ? 2.377 -10.662 3.532 1.00 98.31 425 PHE A C 1
ATOM 3318 O O . PHE A 1 425 ? 1.707 -10.042 2.719 1.00 98.31 425 PHE A O 1
ATOM 3325 N N . PRO A 1 426 ? 3.229 -11.623 3.132 1.00 97.06 426 PRO A N 1
ATOM 3326 C CA . PRO A 1 426 ? 4.070 -12.465 3.961 1.00 97.06 426 PRO A CA 1
ATOM 3327 C C . PRO A 1 426 ? 5.527 -11.966 4.017 1.00 97.06 426 PRO A C 1
ATOM 3329 O O . PRO A 1 426 ? 6.345 -12.630 4.655 1.00 97.06 426 PRO A O 1
ATOM 3332 N N . ALA A 1 427 ? 5.859 -10.832 3.383 1.00 96.00 427 ALA A N 1
ATOM 3333 C CA . ALA A 1 427 ? 7.198 -10.234 3.375 1.00 96.00 427 ALA A CA 1
ATOM 3334 C C . ALA A 1 427 ? 7.726 -10.028 4.804 1.00 96.00 427 ALA A C 1
ATOM 3336 O O . ALA A 1 427 ? 8.817 -10.481 5.158 1.00 96.00 427 ALA A O 1
ATOM 3337 N N . ALA A 1 428 ? 6.869 -9.497 5.673 1.00 95.75 428 ALA A N 1
ATOM 3338 C CA . ALA A 1 428 ? 7.146 -9.244 7.076 1.00 95.75 428 ALA A CA 1
ATOM 3339 C C . ALA A 1 428 ? 7.447 -10.496 7.930 1.00 95.75 428 ALA A C 1
ATOM 3341 O O . ALA A 1 428 ? 7.992 -10.360 9.029 1.00 95.75 428 ALA A O 1
ATOM 3342 N N . ARG A 1 429 ? 7.140 -11.722 7.463 1.00 91.88 429 ARG A N 1
ATOM 3343 C CA . ARG A 1 429 ? 7.164 -12.961 8.283 1.00 91.88 429 ARG A CA 1
ATOM 3344 C C . ARG A 1 429 ? 8.539 -13.374 8.818 1.00 91.88 429 ARG A C 1
ATOM 3346 O O . ARG A 1 429 ? 8.603 -14.275 9.654 1.00 91.88 429 ARG A O 1
ATOM 3353 N N . THR A 1 430 ? 9.639 -12.789 8.345 1.00 90.44 430 THR A N 1
ATOM 3354 C CA . THR A 1 430 ? 10.982 -12.997 8.926 1.00 90.44 430 THR A CA 1
ATOM 3355 C C . THR A 1 430 ? 11.264 -12.101 10.133 1.00 90.44 430 THR A C 1
ATOM 3357 O O . THR A 1 430 ? 12.212 -12.366 10.868 1.00 90.44 430 THR A O 1
ATOM 3360 N N . HIS A 1 431 ? 10.448 -11.067 10.355 1.00 94.81 431 HIS A N 1
ATOM 3361 C CA . HIS A 1 431 ? 10.676 -10.020 11.353 1.00 94.81 431 HIS A CA 1
ATOM 3362 C C . HIS A 1 431 ? 9.515 -9.880 12.347 1.00 94.81 431 HIS A C 1
ATOM 3364 O O . HIS A 1 431 ? 9.737 -9.588 13.521 1.00 94.81 431 HIS A O 1
ATOM 3370 N N . VAL A 1 432 ? 8.277 -10.097 11.892 1.00 95.38 432 VAL A N 1
ATOM 3371 C CA . VAL A 1 432 ? 7.053 -9.874 12.669 1.00 95.38 432 VAL A CA 1
ATOM 3372 C C . VAL A 1 432 ? 5.929 -10.816 12.221 1.00 95.38 432 VAL A C 1
ATOM 3374 O O . VAL A 1 432 ? 5.823 -11.186 11.053 1.00 95.38 432 VAL A O 1
ATOM 3377 N N . THR A 1 433 ? 5.085 -11.251 13.158 1.00 96.69 433 THR A N 1
ATOM 3378 C CA . THR A 1 433 ? 3.900 -12.076 12.848 1.00 96.69 433 THR A CA 1
ATOM 3379 C C . THR A 1 433 ? 2.704 -11.221 12.424 1.00 96.69 433 THR A C 1
ATOM 3381 O O . THR A 1 433 ? 2.610 -10.054 12.805 1.00 96.69 433 THR A O 1
ATOM 3384 N N . TYR A 1 434 ? 1.733 -11.814 11.717 1.00 97.94 434 TYR A N 1
ATOM 3385 C CA . TYR A 1 434 ? 0.487 -11.134 11.338 1.00 97.94 434 TYR A CA 1
ATOM 3386 C C . TYR A 1 434 ? -0.202 -10.501 12.562 1.00 97.94 434 TYR A C 1
ATOM 3388 O O . TYR A 1 434 ? -0.460 -9.298 12.598 1.00 97.94 434 TYR A O 1
ATOM 3396 N N . THR A 1 435 ? -0.379 -11.278 13.635 1.00 97.12 435 THR A N 1
ATOM 3397 C CA . THR A 1 435 ? -0.949 -10.811 14.909 1.00 97.12 435 THR A CA 1
ATOM 3398 C C . THR A 1 435 ? -0.189 -9.632 15.518 1.00 97.12 435 THR A C 1
ATOM 3400 O O . THR A 1 435 ? -0.818 -8.728 16.063 1.00 97.12 435 THR A O 1
ATOM 3403 N N . GLN A 1 436 ? 1.146 -9.610 15.427 1.00 97.50 436 GLN A N 1
ATOM 3404 C CA . GLN A 1 436 ? 1.948 -8.479 15.899 1.00 97.50 436 GLN A CA 1
ATOM 3405 C C . GLN A 1 436 ? 1.794 -7.250 14.998 1.00 97.50 436 GLN A C 1
ATOM 3407 O O . GLN A 1 436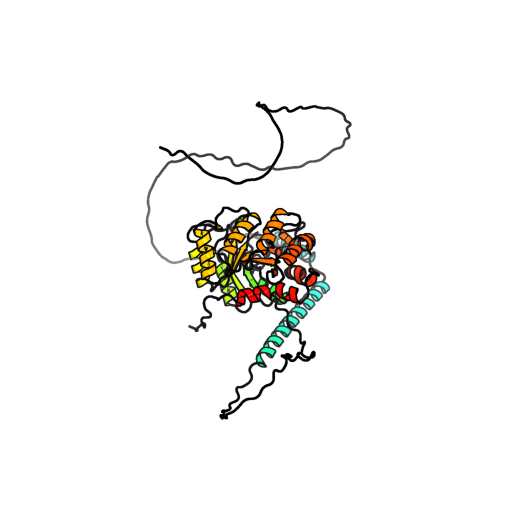 ? 1.648 -6.154 15.527 1.00 97.50 436 GLN A O 1
ATOM 3412 N N . SER A 1 437 ? 1.770 -7.407 13.669 1.00 97.62 437 SER A N 1
ATOM 3413 C CA . SER A 1 437 ? 1.549 -6.283 12.741 1.00 97.62 437 SER A CA 1
ATOM 3414 C C . SER A 1 437 ? 0.221 -5.563 13.019 1.00 97.62 437 SER A C 1
ATOM 3416 O O . SER A 1 437 ? 0.169 -4.335 12.993 1.00 97.62 437 SER A O 1
ATOM 3418 N N . LEU A 1 438 ? -0.822 -6.316 13.393 1.00 98.00 438 LEU A N 1
ATOM 3419 C CA . LEU A 1 438 ? -2.108 -5.786 13.848 1.00 98.00 438 LEU A CA 1
ATOM 3420 C C . LEU A 1 438 ? -2.021 -5.170 15.255 1.00 98.00 438 LEU A C 1
ATOM 3422 O O . LEU A 1 438 ? -2.579 -4.102 15.491 1.00 98.00 438 LEU A O 1
ATOM 3426 N N . ALA A 1 439 ? -1.310 -5.810 16.190 1.00 97.81 439 ALA A N 1
ATOM 3427 C CA . ALA A 1 439 ? -1.135 -5.314 17.560 1.00 97.81 439 ALA A CA 1
ATOM 3428 C C . ALA A 1 439 ? -0.389 -3.968 17.631 1.00 97.81 439 ALA A C 1
ATOM 3430 O O . ALA A 1 439 ? -0.708 -3.153 18.492 1.00 97.81 439 ALA A O 1
ATOM 3431 N N . VAL A 1 440 ? 0.550 -3.693 16.712 1.00 97.62 440 VAL A N 1
ATOM 3432 C CA . VAL A 1 440 ? 1.239 -2.388 16.625 1.00 97.62 440 VAL A CA 1
ATOM 3433 C C . VAL A 1 440 ? 0.232 -1.240 16.529 1.00 97.62 440 VAL A C 1
ATOM 3435 O O . VAL A 1 440 ? 0.352 -0.281 17.283 1.00 97.62 440 VAL A O 1
ATOM 3438 N N . VAL A 1 441 ? -0.783 -1.356 15.664 1.00 97.06 441 VAL A N 1
ATOM 3439 C CA . VAL A 1 441 ? -1.845 -0.343 15.537 1.00 97.06 441 VAL A CA 1
ATOM 3440 C C . VAL A 1 441 ? -2.948 -0.526 16.574 1.00 97.06 441 VAL A C 1
ATOM 3442 O O . VAL A 1 441 ? -3.445 0.457 17.098 1.00 97.06 441 VAL A O 1
ATOM 3445 N N . ARG A 1 442 ? -3.371 -1.753 16.891 1.00 96.25 442 ARG A N 1
ATOM 3446 C CA . ARG A 1 442 ? -4.524 -1.978 17.780 1.00 96.25 442 ARG A CA 1
ATOM 3447 C C . ARG A 1 442 ? -4.233 -1.637 19.247 1.00 96.25 442 ARG A C 1
ATOM 3449 O O . ARG A 1 442 ? -5.111 -1.085 19.910 1.00 96.25 442 ARG A O 1
ATOM 3456 N N . ASP A 1 443 ? -3.028 -1.967 19.716 1.00 97.06 443 ASP A N 1
ATOM 3457 C CA . ASP A 1 443 ? -2.670 -2.023 21.140 1.00 97.06 443 ASP A CA 1
ATOM 3458 C C . ASP A 1 443 ? -1.525 -1.058 21.522 1.00 97.06 443 ASP A C 1
ATOM 3460 O O . ASP A 1 443 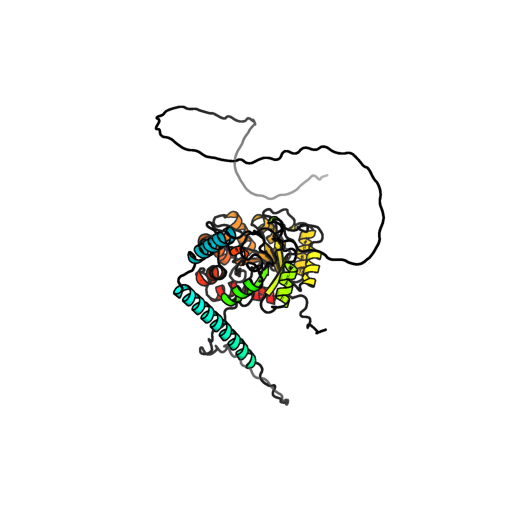? -1.321 -0.795 22.707 1.00 97.06 443 ASP A O 1
ATOM 3464 N N . HIS A 1 444 ? -0.767 -0.525 20.549 1.00 97.50 444 HIS A N 1
ATOM 3465 C CA . HIS A 1 444 ? 0.451 0.268 20.798 1.00 97.50 444 HIS A CA 1
ATOM 3466 C C . HIS A 1 444 ? 0.448 1.697 20.212 1.00 97.50 444 HIS A C 1
ATOM 3468 O O . HIS A 1 444 ? 1.496 2.345 20.178 1.00 97.50 444 HIS A O 1
ATOM 3474 N N . THR A 1 445 ? -0.711 2.237 19.824 1.00 96.50 445 THR A N 1
ATOM 3475 C CA . THR A 1 445 ? -0.883 3.657 19.438 1.00 96.50 445 THR A CA 1
ATOM 3476 C C . THR A 1 445 ? -1.859 4.376 20.389 1.00 96.50 445 THR A C 1
ATOM 3478 O O . THR A 1 445 ? -3.005 4.643 20.014 1.00 96.50 445 THR A O 1
ATOM 3481 N N . PRO A 1 446 ? -1.456 4.666 21.643 1.00 95.56 446 PRO A N 1
ATOM 3482 C CA . PRO A 1 446 ? -2.345 5.224 22.671 1.00 95.56 446 PRO A CA 1
ATOM 3483 C C . PRO A 1 446 ? -2.813 6.665 22.403 1.00 95.56 446 PRO A C 1
ATOM 3485 O O . PRO A 1 446 ? -3.695 7.145 23.105 1.00 95.56 446 PRO A O 1
ATOM 3488 N N . TRP A 1 447 ? -2.242 7.356 21.410 1.00 95.44 447 TRP A N 1
ATOM 3489 C CA . TRP A 1 447 ? -2.658 8.705 21.004 1.00 95.44 447 TRP A CA 1
ATOM 3490 C C . TRP A 1 447 ? -3.925 8.730 20.133 1.00 95.44 447 TRP A C 1
ATOM 3492 O O . TRP A 1 447 ? -4.555 9.776 20.042 1.00 95.44 447 TRP A O 1
ATOM 3502 N N . TRP A 1 448 ? -4.328 7.606 19.527 1.00 97.25 448 TRP A N 1
ATOM 3503 C CA . TRP A 1 448 ? -5.615 7.505 18.828 1.00 97.25 448 TRP A CA 1
ATOM 3504 C C . TRP A 1 448 ? -6.720 7.045 19.772 1.00 97.25 448 TRP A C 1
ATOM 3506 O O . TRP A 1 448 ? -6.616 5.979 20.394 1.00 97.25 448 TRP A O 1
ATOM 3516 N N . THR A 1 449 ? -7.833 7.776 19.785 1.00 97.50 449 THR A N 1
ATOM 3517 C CA . THR A 1 449 ? -9.096 7.299 20.359 1.00 97.50 449 THR A CA 1
ATOM 3518 C C . THR A 1 449 ? -9.585 6.044 19.629 1.00 97.50 449 THR A C 1
ATOM 3520 O O . THR A 1 449 ? -9.140 5.720 18.523 1.00 97.50 449 THR A O 1
ATOM 3523 N N . ASP A 1 450 ? -10.514 5.300 20.235 1.00 96.00 450 ASP A N 1
ATOM 3524 C CA . ASP A 1 450 ? -10.980 4.042 19.645 1.00 96.00 450 ASP A CA 1
ATOM 3525 C C . ASP A 1 450 ? -11.585 4.237 18.246 1.00 96.00 450 ASP A C 1
ATOM 3527 O O . ASP A 1 450 ? -11.273 3.437 17.366 1.00 96.00 450 ASP A O 1
ATOM 3531 N N . ALA A 1 451 ? -12.346 5.313 18.013 1.00 96.62 451 ALA A N 1
ATOM 3532 C CA . ALA A 1 451 ? -12.989 5.608 16.727 1.00 96.62 451 ALA A CA 1
ATOM 3533 C C . ALA A 1 451 ? -11.990 5.999 15.619 1.00 96.62 451 ALA A C 1
ATOM 3535 O O . ALA A 1 451 ? -12.163 5.641 14.454 1.00 96.62 451 ALA A O 1
ATOM 3536 N N . GLU A 1 452 ? -10.903 6.685 15.969 1.00 98.12 452 GLU A N 1
ATOM 3537 C CA . GLU A 1 452 ? -9.806 6.951 15.034 1.00 98.12 452 GLU A CA 1
ATOM 3538 C C . GLU A 1 452 ? -9.076 5.651 14.684 1.00 98.12 452 GLU A C 1
ATOM 3540 O O . GLU A 1 452 ? -8.759 5.396 13.523 1.00 98.12 452 GLU A O 1
ATOM 3545 N N . ARG A 1 453 ? -8.904 4.764 15.670 1.00 98.12 453 ARG A N 1
ATOM 3546 C CA . ARG A 1 453 ? -8.343 3.424 15.470 1.00 98.12 453 ARG A CA 1
ATOM 3547 C C . ARG A 1 453 ? -9.263 2.522 14.630 1.00 98.12 453 ARG A C 1
ATOM 3549 O O . ARG A 1 453 ? -8.742 1.714 13.871 1.00 98.12 453 ARG A O 1
ATOM 3556 N N . ASP A 1 454 ? -10.594 2.663 14.703 1.00 97.94 454 ASP A N 1
ATOM 3557 C CA . ASP A 1 454 ? -11.556 2.018 13.778 1.00 97.94 454 ASP A CA 1
ATOM 3558 C C . ASP A 1 454 ? -11.346 2.477 12.321 1.00 97.94 454 ASP A C 1
ATOM 3560 O O . ASP A 1 454 ? -11.364 1.663 11.394 1.00 97.94 454 ASP A O 1
ATOM 3564 N N . LEU A 1 455 ? -11.117 3.778 12.106 1.00 98.31 455 LEU A N 1
ATOM 3565 C CA . LEU A 1 455 ? -10.833 4.331 10.779 1.00 98.31 455 LEU A CA 1
ATOM 3566 C C . LEU A 1 455 ? -9.518 3.777 10.217 1.00 98.31 455 LEU A C 1
ATOM 3568 O O . LEU A 1 455 ? -9.523 3.224 9.116 1.00 98.31 455 LEU A O 1
ATOM 3572 N N . VAL A 1 456 ? -8.424 3.850 10.984 1.00 98.62 456 VAL A N 1
ATOM 3573 C CA . VAL A 1 456 ? -7.106 3.361 10.540 1.00 98.62 456 VAL A CA 1
ATOM 3574 C C . VAL A 1 456 ? -7.111 1.848 10.306 1.00 98.62 456 VAL A C 1
ATOM 3576 O O . VAL A 1 456 ? -6.530 1.386 9.327 1.00 98.62 456 VAL A O 1
ATOM 3579 N N . LEU A 1 457 ? -7.780 1.059 11.153 1.00 98.62 457 LEU A N 1
ATOM 3580 C CA . LEU A 1 457 ? -7.799 -0.405 11.025 1.00 98.62 457 LEU A CA 1
ATOM 3581 C C . LEU A 1 457 ? -8.651 -0.932 9.861 1.00 98.62 457 LEU A C 1
ATOM 3583 O O . LEU A 1 457 ? -8.484 -2.090 9.486 1.00 98.62 457 LEU A O 1
ATOM 3587 N N . GLY A 1 458 ? -9.531 -0.124 9.265 1.00 98.00 458 GLY A N 1
ATOM 3588 C CA . GLY A 1 458 ? -10.284 -0.553 8.084 1.00 98.00 458 GLY A CA 1
ATOM 3589 C C . GLY A 1 458 ? -11.271 0.464 7.518 1.00 98.00 458 GLY A C 1
ATOM 3590 O O . GLY A 1 458 ? -11.475 0.481 6.303 1.00 98.00 458 GLY A O 1
ATOM 3591 N N . GLY A 1 459 ? -11.853 1.340 8.345 1.00 98.06 459 GLY A N 1
ATOM 3592 C CA . GLY A 1 459 ? -12.876 2.297 7.902 1.00 98.06 459 GLY A CA 1
ATOM 3593 C C . GLY A 1 459 ? -12.418 3.254 6.790 1.00 98.06 459 GLY A C 1
ATOM 3594 O O . GLY A 1 459 ? -13.194 3.562 5.883 1.00 98.06 459 GLY A O 1
ATOM 3595 N N . THR A 1 460 ? -11.153 3.681 6.807 1.00 98.50 460 THR A N 1
ATOM 3596 C CA . THR A 1 460 ? -10.573 4.567 5.787 1.00 98.50 460 THR A CA 1
ATOM 3597 C C . THR A 1 460 ? -10.445 3.872 4.431 1.00 98.50 460 THR A C 1
ATOM 3599 O O . THR A 1 460 ? -10.931 4.409 3.432 1.00 98.50 460 THR A O 1
ATOM 3602 N N . LEU A 1 461 ? -9.866 2.665 4.377 1.00 97.88 461 LEU A N 1
ATOM 3603 C CA . LEU A 1 461 ? -9.760 1.916 3.120 1.00 97.88 461 LEU A CA 1
ATOM 3604 C C . LEU A 1 461 ? -11.135 1.461 2.613 1.00 97.88 461 LEU A C 1
ATOM 3606 O O . LEU A 1 461 ? -11.400 1.545 1.417 1.00 97.88 461 LEU A O 1
ATOM 3610 N N . ASP A 1 462 ? -12.031 1.034 3.504 1.00 97.06 462 ASP A N 1
ATOM 3611 C CA . ASP A 1 462 ? -13.394 0.650 3.135 1.00 97.06 462 ASP A CA 1
ATOM 3612 C C . ASP A 1 462 ? -14.164 1.806 2.481 1.00 97.06 462 ASP A C 1
ATOM 3614 O O . ASP A 1 462 ? -14.848 1.600 1.480 1.00 97.06 462 ASP A O 1
ATOM 3618 N N . ARG A 1 463 ? -14.012 3.035 2.997 1.00 96.31 463 ARG A N 1
ATOM 3619 C CA . ARG A 1 463 ? -14.566 4.243 2.370 1.00 96.31 463 ARG A CA 1
ATOM 3620 C C . ARG A 1 463 ? -13.955 4.483 0.989 1.00 96.31 463 ARG A C 1
ATOM 3622 O O . ARG A 1 463 ? -14.701 4.735 0.050 1.00 96.31 463 ARG A O 1
ATOM 3629 N N . VAL A 1 464 ? -12.628 4.398 0.851 1.00 95.94 464 VAL A N 1
ATOM 3630 C CA . VAL A 1 464 ? -11.944 4.609 -0.439 1.00 95.94 464 VAL A CA 1
ATOM 3631 C C . VAL A 1 464 ? -12.426 3.590 -1.476 1.00 95.94 464 VAL A C 1
ATOM 3633 O O . VAL A 1 464 ? -12.930 3.995 -2.522 1.00 95.94 464 VAL A O 1
ATOM 3636 N N . LEU A 1 465 ? -12.382 2.292 -1.166 1.00 93.81 465 LEU A N 1
ATOM 3637 C CA . LEU A 1 465 ? -12.806 1.232 -2.088 1.00 93.81 465 LEU A CA 1
ATOM 3638 C C . LEU A 1 465 ? -14.303 1.296 -2.424 1.00 93.81 465 LEU A C 1
ATOM 3640 O O . LEU A 1 465 ? -14.661 1.072 -3.574 1.00 93.81 465 LEU A O 1
ATOM 3644 N N . ARG A 1 466 ? -15.184 1.663 -1.478 1.00 90.38 466 ARG A N 1
ATOM 3645 C CA . ARG A 1 466 ? -16.624 1.853 -1.761 1.00 90.38 466 ARG A CA 1
ATOM 3646 C C . ARG A 1 466 ? -16.936 3.046 -2.668 1.00 90.38 466 ARG A C 1
ATOM 3648 O O . ARG A 1 466 ? -18.050 3.111 -3.180 1.00 90.38 466 ARG A O 1
ATOM 3655 N N . THR A 1 467 ? -16.000 3.983 -2.847 1.00 84.56 467 THR A N 1
ATOM 3656 C CA . THR A 1 467 ? -16.157 5.096 -3.805 1.00 84.56 467 THR A CA 1
ATOM 3657 C C . THR A 1 467 ? -15.665 4.776 -5.210 1.00 84.56 467 THR A C 1
ATOM 3659 O O . THR A 1 467 ? -16.014 5.524 -6.113 1.00 84.56 467 THR A O 1
ATOM 3662 N N . ARG A 1 468 ? -14.891 3.697 -5.395 1.00 86.50 468 ARG A N 1
ATOM 3663 C CA . ARG A 1 468 ? -14.399 3.280 -6.712 1.00 86.50 468 ARG A CA 1
ATOM 3664 C C . ARG A 1 468 ? -15.386 2.356 -7.415 1.00 86.50 468 ARG A C 1
ATOM 3666 O O . ARG A 1 468 ? -16.046 1.543 -6.763 1.00 86.50 468 ARG A O 1
ATOM 3673 N N . ARG A 1 469 ? -15.436 2.405 -8.745 1.00 62.69 469 ARG A N 1
ATOM 3674 C CA . ARG A 1 469 ? -16.077 1.373 -9.576 1.00 62.69 469 ARG A CA 1
ATOM 3675 C C . ARG A 1 469 ? -15.171 0.143 -9.744 1.00 62.69 469 ARG A C 1
ATOM 3677 O O . ARG A 1 469 ? -14.169 0.241 -10.439 1.00 62.69 469 ARG A O 1
ATOM 3684 N N . PRO A 1 470 ? -15.567 -1.058 -9.276 1.00 60.03 470 PRO A N 1
ATOM 3685 C CA . PRO A 1 470 ? -15.098 -2.289 -9.900 1.00 60.03 470 PRO A CA 1
ATOM 3686 C C . PRO A 1 470 ? -15.664 -2.326 -11.323 1.00 60.03 470 PRO A C 1
ATOM 3688 O O . PRO A 1 470 ? -16.878 -2.155 -11.514 1.00 60.03 470 PRO A O 1
ATOM 3691 N N . LEU A 1 471 ? -14.818 -2.546 -12.328 1.00 50.66 471 LEU A N 1
ATOM 3692 C CA . LEU A 1 471 ? -15.267 -2.611 -13.719 1.00 50.66 471 LEU A CA 1
ATOM 3693 C C . LEU A 1 471 ? -16.088 -3.889 -13.964 1.00 50.66 471 LEU A C 1
ATOM 3695 O O . LEU A 1 471 ? -15.567 -4.930 -14.340 1.00 50.66 471 LEU A O 1
ATOM 3699 N N . ARG A 1 472 ? -17.412 -3.736 -13.798 1.00 49.47 472 ARG A N 1
ATOM 3700 C CA . ARG A 1 472 ? -18.506 -4.714 -13.975 1.00 49.47 472 ARG A CA 1
ATOM 3701 C C . ARG A 1 472 ? -18.743 -5.681 -12.806 1.00 49.47 472 ARG A C 1
ATOM 3703 O O . ARG A 1 472 ? -18.203 -6.781 -12.745 1.00 49.47 472 ARG A O 1
ATOM 3710 N N . SER A 1 473 ? -19.786 -5.390 -12.033 1.00 36.19 473 SER A N 1
ATOM 3711 C CA . SER A 1 473 ? -20.638 -6.418 -11.420 1.00 36.19 473 SER A CA 1
ATOM 3712 C C . SER A 1 473 ? -21.560 -7.070 -12.470 1.00 36.19 473 SER A C 1
ATOM 3714 O O . SER A 1 473 ? -22.784 -6.949 -12.410 1.00 36.19 473 SER A O 1
ATOM 3716 N N . LEU A 1 474 ? -20.986 -7.756 -13.467 1.00 31.33 474 LEU A N 1
ATOM 3717 C CA . LEU A 1 474 ? -21.783 -8.597 -14.370 1.00 31.33 474 LEU A CA 1
ATOM 3718 C C . LEU A 1 474 ? -22.318 -9.819 -13.597 1.00 31.33 474 LEU A C 1
ATOM 3720 O O . LEU A 1 474 ? -21.535 -10.492 -12.922 1.00 31.33 474 LEU A O 1
ATOM 3724 N N . PRO A 1 475 ? -23.618 -10.158 -13.698 1.00 31.64 475 PRO A N 1
ATOM 3725 C CA . PRO A 1 475 ? -24.124 -11.408 -13.150 1.00 31.64 475 PRO A CA 1
ATOM 3726 C C . PRO A 1 475 ? -23.515 -12.579 -13.928 1.00 31.64 475 PRO A C 1
ATOM 3728 O O . PRO A 1 475 ? -23.709 -12.698 -15.138 1.00 31.64 475 PRO A O 1
ATOM 3731 N N . TRP A 1 476 ? -22.775 -13.445 -13.234 1.00 33.09 476 TRP A N 1
ATOM 3732 C CA . TRP A 1 476 ? -22.131 -14.612 -13.836 1.00 33.09 476 TRP A CA 1
ATOM 3733 C C . TRP A 1 476 ? -23.195 -15.627 -14.270 1.00 33.09 476 TRP A C 1
ATOM 3735 O O . TRP A 1 476 ? -23.720 -16.392 -13.460 1.00 33.09 476 TRP A O 1
ATOM 3745 N N . SER A 1 477 ? -23.575 -15.598 -15.546 1.00 34.47 477 SER A N 1
ATOM 3746 C CA . SER A 1 477 ? -24.522 -16.559 -16.104 1.00 34.47 477 SER A CA 1
ATOM 3747 C C . SER A 1 477 ? -23.812 -17.883 -16.382 1.00 34.47 477 SER A C 1
ATOM 3749 O O . SER A 1 477 ? -22.885 -17.918 -17.191 1.00 34.47 477 SER A O 1
ATOM 3751 N N . HIS A 1 478 ? -24.267 -18.958 -15.737 1.00 34.41 478 HIS A N 1
ATOM 3752 C CA . HIS A 1 478 ? -23.735 -20.306 -15.932 1.00 34.41 478 HIS A CA 1
ATOM 3753 C C . HIS A 1 478 ? -23.859 -20.756 -17.396 1.00 34.41 478 HIS A C 1
ATOM 3755 O O . HIS A 1 478 ? -24.955 -20.732 -17.964 1.00 34.41 478 HIS A O 1
ATOM 3761 N N . ARG A 1 479 ? -22.743 -21.227 -17.954 1.00 29.39 479 ARG A N 1
ATOM 3762 C CA . ARG A 1 479 ? -22.640 -22.124 -19.109 1.00 29.39 479 ARG A CA 1
ATOM 3763 C C . ARG A 1 479 ? -21.508 -23.111 -18.838 1.00 29.39 479 ARG A C 1
ATOM 3765 O O . ARG A 1 479 ? -20.559 -22.691 -18.138 1.00 29.39 479 ARG A O 1
#

InterPro domains:
  IPR006680 Amidohydrolase-related [PF04909] (187-460)
  IPR032465 2-amino-3-carboxymuconate-6-semialdehyde decarboxylase [PTHR21240] (185-467)
  IPR032466 Metal-dependent hydrolase [SSF51556] (186-464)

Organism: NCBI:txid2530372

Foldseek 3Di:
DDDDDDDDDDDDDDDDDDDDDDDDDDDDDDDDDDDDDDDDDDDDDDDDDDDDDDDDDDDDDDDDDDDDDDDDDDDDDDDDDDDDDDDDDDDDPPDVVVVVVVVVVVVVVVPDDPPVVVVVVVVVVVVVVVVLVVVVVVVVVVVVVPDDDDDDDDDDDDDDDDDDDDDDPPPPDDPPVPVPPPDLAFEAADEAAACAAQQANPDPPGRQLRHPVVVVVLCSVLVHFAYEHAFDQGRVVNDDRNGGVCRQVRQLVSCVVVVRHYAYAAEQAAPRDPCHLPAPSLVSVVVSCQVSLHQHYEYYDDPADPCSCVDPRNVSNLVSQLVQNHEYEYAAALNCLVSVVVSLVVRLSHAYEYEDLNLEAQPNVSSQVSSLVVLVRLRYAYELFNLLSRDPPSLPPVSVSCQPRRVVSNCVSNPLLRAAYHQHPPVCVVRDDSNRSLCSLPPVNVVDDVVSSSSRRPVNVVVSSVSGGRNDPDDDDDD